Protein AF-A0A388M396-F1 (afdb_monomer)

InterPro domains:
  IPR006634 TRAM/LAG1/CLN8 homology domain [PF03798] (70-270)
  IPR006634 TRAM/LAG1/CLN8 homology domain [PS50922] (69-277)
  IPR006634 TRAM/LAG1/CLN8 homology domain [SM00724] (69-277)
  IPR011047 Quinoprotein alcohol dehydrogenase-like superfamily [SSF50998] (340-620)
  IPR015943 WD40/YVTN repeat-like-containing domain superfamily [G3DSA:2.130.10.10] (457-623)
  IPR016439 Sphingosine N-acyltransferase Lag1/Lac1-like [PTHR12560] (57-277)
  IPR018391 Pyrrolo-quinoline quinone beta-propeller repeat [SM00564] (361-390)
  IPR018391 Pyrrolo-quinoline quinone beta-propeller repeat [SM00564] (526-558)
  IPR018391 Pyrrolo-quinoline quinone beta-propeller repeat [SM00564] (569-602)

Radius of gyration: 34.92 Å; Cα contacts (8 Å, |Δi|>4): 962; chains: 1; bounding box: 95×66×94 Å

Secondary structure (DSSP, 8-state):
----TT-EE---GGGGGGHHHHHHHHHHHHHHHIIIIIHHHHHHHH-SS---GGGS-HHHHHHHHHHHHHHHHHHHHHHHHHHHHHHHHHHHTTSGGGT-GGGGTTT-SS--EEHHHHHHHHHHHHHHHHHHHHHHHTSPPPTTHHHHHHHHHHHHHHHHHHHHTT-HHHHHHHHHHHHHHHHHHHHHHHHHHTT-HHHHHHHHHHHHHHIIIIIIIIIIIIIIHIIIIIHHHH--TTT-TTHHHHHHHHHHHHHHHHHHHHHHHHHHHHHHHHHHTTT-HHHHHHHHHHHHHHHHHHHHHHHHHHHHHHHHHHHHHTTSS-PPEEEETTTTEEEEE-TTTS-EEEE-TT----S-BPPPEE-TTSEEEEEETTEEEEEETTS-EEEEEEPPTT--B-TTSPPEEPTTSPEEEEETTEEEEEEPPPTT-SS-EEEESSSS-----SSS-SS-----EEEEETTTTEEEEE-GGG-EEEEETTS-BSSB-TT--B--B-SS--SSS-S----S-SSSS---B-SPPEE-TTT--EEEEBTTSEEEEE-TTSS-EEEEEE---SSS-EEEEEEEETTTEEEEEEEES-EEEEEETTS-EEEEEE---B-TTS---EE-TTS--EE--BPP-

Organism: Chara braunii (NCBI:txid69332)

Nearest PDB structures (foldseek):
  8qz7-assembly1_A  TM=8.336E-01  e=7.622E-11  Homo sapiens
  8qtr-assembly1_A  TM=8.441E-01  e=3.026E-09  Saccharomyces cerevisiae
  3ja6-assembly1_I  TM=1.354E-01  e=1.718E+00  Escherichia coli
  3ja6-assembly1_H  TM=1.561E-01  e=9.460E+00  Escherichia coli

Solvent-accessible surface area (backbone atoms only — not comparable to full-atom values): 35023 Å² total; per-residue (Å²): 133,84,83,62,54,78,45,69,43,66,71,55,81,72,60,58,65,52,30,59,60,33,25,53,47,53,55,52,51,48,56,49,42,47,67,68,45,41,46,53,50,43,49,54,65,65,41,82,66,88,71,58,76,87,80,47,54,73,67,59,49,49,54,51,50,54,53,45,52,54,43,44,54,31,52,51,51,24,53,49,29,48,51,51,37,55,50,44,46,68,66,38,67,85,39,75,46,65,87,32,68,70,54,41,50,64,58,53,72,78,43,67,43,32,44,51,58,54,51,50,51,32,51,52,39,7,49,43,52,40,46,53,54,34,54,75,76,68,48,85,88,56,96,60,44,68,63,52,51,53,48,44,53,51,48,38,48,49,52,56,52,27,44,75,66,41,36,45,59,53,49,51,53,52,52,41,54,56,35,57,34,50,29,28,46,24,48,13,51,44,26,49,70,60,66,36,60,67,57,16,50,52,28,42,52,51,23,56,54,42,41,46,52,32,59,67,39,45,37,55,68,50,50,49,39,31,65,65,53,56,41,58,78,64,57,57,65,89,83,36,79,64,52,61,57,53,50,55,55,53,50,52,51,53,51,52,51,46,55,52,50,54,56,51,45,58,52,54,49,53,55,50,47,68,67,42,71,80,77,47,72,67,62,50,55,56,51,51,52,52,48,53,53,50,51,49,49,50,46,50,49,46,47,49,51,47,45,47,46,52,50,48,54,54,49,62,66,39,72,68,77,74,88,61,72,59,84,52,94,90,51,105,48,69,41,44,42,43,89,84,75,76,45,71,74,54,70,61,93,72,65,88,57,57,101,44,42,19,37,71,27,77,49,98,80,58,29,39,35,36,32,35,46,45,34,36,38,32,23,37,81,87,69,48,78,72,50,73,42,73,52,61,91,96,38,34,38,34,38,83,37,48,49,42,76,46,96,88,65,35,32,42,35,54,26,50,73,45,50,33,36,37,38,70,59,48,102,88,36,96,60,43,49,78,46,62,54,49,92,59,77,77,69,80,83,77,92,68,77,93,73,85,61,46,61,56,16,64,34,70,35,86,81,66,55,28,39,38,41,23,25,26,78,72,16,34,38,39,28,32,80,88,55,47,54,62,20,44,47,101,85,69,45,75,41,49,37,53,54,66,76,83,76,93,70,84,96,82,65,85,61,61,89,70,102,70,80,89,62,32,49,74,46,39,48,20,56,35,64,85,82,42,33,31,33,45,41,37,73,86,44,36,44,37,35,32,46,60,80,41,68,43,80,74,51,74,38,76,65,76,63,96,57,90,49,47,77,32,40,52,40,58,27,78,65,60,32,36,36,41,35,27,11,42,73,14,34,41,36,36,25,39,83,84,63,48,79,76,52,76,46,82,73,54,44,31,36,63,90,70,31,61,66,50,61,38,65,78,60,82,49,73,48,70,48,63,53,85,129

Sequence (629 aa):
MAMNWEEESFPQWEDYSYLLPSILSFLLIRLFLDQLVLERMGQSLLFRSRVPKKLLSKHAAEERRKKLVKFKESAWKFLYYTSAEALVLFITYNEPWFGNTKAFWEGWPNQRYKLKLKAVYFYTGGFYTYSIFALCFWETRRKDFSVTMSHHIATVFLILFSYISGFARVGSIVLAIHDVNDVFLEMAKICKYLKFEAGATFNFSVFVISWVVLRLVYYPFWIIYSTSYECLQVLNKEECPWACYLYYMFNTLLITLLVLHIYWWVLIFRMGIAKTERHDQELISAVSGLEGSLVDIAFNHLNLVVAKFEIDLAENCAALHHVQQIINPRKGLWMIFQVQGQTQLWQAERMELADRAAALTAGADDKVYACTVDTVYAYSSDGTVSWTVPLREQSYCQPTIAPIIASSGELFIAAAKQVLIVTPPDDLQLMGTVTSFFNSSLVVASGGNAEEYIIIGMSISASKEAIFINAGVAGVFCVLMNGTSLWADEKKKPTRFSPIGNDLSPPAIKACGGDKSLCIFFNAPAVDQCDGNIYLCNLDGFLYAVHGHRPSLRWRTDLQLPGPSTIAGVITGNNGRVYVATAAPGYLFAYTTNGTLLWQKAIGTLDYSHAFCTVDENGTHFCLILLNS

Mean predicted aligned error: 19.08 Å

Foldseek 3Di:
DPDDQQDWDAQDPVLCVLQVVLLVVLVVVLVVCVVPPLLVCLCVLLPVDPDDLVPDDPVRSVVSVVLSLLLSVLVSLLVLLVVLLVLLCVLLVPPPCLPPLLVLCVPPPGDIDGNSLSVSLSNVLSVLVSVLVCLVPPDDDDPCSVLVNVLSVLLNCLSVLCRNRSRSSLVSLVSNLPSVLSNLVSQLSNCVSSVVNVSNVVSLVVSLVSLCCRLLPCLVPRSLCSLQPSNVVSDPCVVDVCNVVSSLSNSVSSLSVSVSSLVVNVVSLVVVVVVVVVPDPVVSVVSVVVNVVSSCVSVVSSCVSVVSVVVVVLVVVCLPDDFDWDDDPPDPWTFGADPPPRDTPDTDPDPVQDPQKADWDQDPVQWIWIFGFFKIFTAHVSRHTPDMAGHDPPWTFHRHEYWDADPVRWTWTFTWQFTWIWADADPVRPHIDIDTLAPPRPPLPDDDDSPDFGFQYWDDQPVQQWIWTFRWQSAIFIAHSSSQGLAADPVSHTDHQHLPDDDDDPDDDNSDDDPDDRWTFNEYWAADNVQRWTWTDIQRQKIWIARNRYSDTQDIDHNPDPPRWAWQYWYDALCQWIWTFIAVQTKIWIAHSNGHTDDMDGDHHADSVHFDWDARNNRPDIDGHHDDD

pLDDT: mean 74.66, std 18.78, range [26.61, 96.75]

Structure (mmCIF, N/CA/C/O backbone):
data_AF-A0A388M396-F1
#
_entry.id   AF-A0A388M396-F1
#
loop_
_atom_site.group_PDB
_atom_site.id
_atom_site.type_symbol
_atom_site.label_atom_id
_atom_site.label_alt_id
_atom_site.label_comp_id
_atom_site.label_asym_id
_atom_site.label_entity_id
_atom_site.label_seq_id
_atom_site.pdbx_PDB_ins_code
_atom_site.Cartn_x
_atom_site.Cartn_y
_atom_site.Cartn_z
_atom_site.occupancy
_atom_site.B_iso_or_equiv
_atom_site.auth_seq_id
_atom_site.auth_comp_id
_atom_site.auth_asym_id
_atom_site.auth_atom_id
_atom_site.pdbx_PDB_model_num
ATOM 1 N N . MET A 1 1 ? -26.270 33.808 -1.998 1.00 43.84 1 MET A N 1
ATOM 2 C CA . MET A 1 1 ? -25.671 32.953 -3.042 1.00 43.84 1 MET A CA 1
ATOM 3 C C . MET A 1 1 ? -25.856 31.520 -2.569 1.00 43.84 1 MET A C 1
ATOM 5 O O . MET A 1 1 ? -25.407 31.220 -1.472 1.00 43.84 1 MET A O 1
ATOM 9 N N . ALA A 1 2 ? -26.653 30.704 -3.262 1.00 58.16 2 ALA A N 1
ATOM 10 C CA . ALA A 1 2 ? -26.835 29.308 -2.863 1.00 58.16 2 ALA A CA 1
ATOM 11 C C . ALA A 1 2 ? -25.511 28.565 -3.093 1.00 58.16 2 ALA A C 1
ATOM 13 O O . ALA A 1 2 ? -24.922 28.709 -4.161 1.00 58.16 2 ALA A O 1
ATOM 14 N N . MET A 1 3 ? -25.024 27.841 -2.085 1.00 77.06 3 MET A N 1
ATOM 15 C CA . MET A 1 3 ? -23.797 27.051 -2.198 1.00 77.06 3 MET A CA 1
ATOM 16 C C . MET A 1 3 ? -24.016 25.953 -3.247 1.00 77.06 3 MET A C 1
ATOM 18 O O . MET A 1 3 ? -24.915 25.126 -3.080 1.00 77.06 3 MET A O 1
ATOM 22 N N . ASN A 1 4 ? -23.235 25.958 -4.328 1.00 85.06 4 ASN A N 1
ATOM 23 C CA . ASN A 1 4 ? -23.336 24.938 -5.366 1.00 85.06 4 ASN A CA 1
ATOM 24 C C . ASN A 1 4 ? -22.540 23.691 -4.954 1.00 85.06 4 ASN A C 1
ATOM 26 O O . ASN A 1 4 ? -21.323 23.641 -5.089 1.00 85.06 4 ASN A O 1
ATOM 30 N N . TRP A 1 5 ? -23.232 22.673 -4.446 1.00 84.62 5 TRP A N 1
ATOM 31 C CA . TRP A 1 5 ? -22.614 21.429 -3.969 1.00 84.62 5 TRP A CA 1
ATOM 32 C C . TRP A 1 5 ? -21.931 20.597 -5.065 1.00 84.62 5 TRP A C 1
ATOM 34 O O . TRP A 1 5 ? -21.069 19.773 -4.750 1.00 84.62 5 TRP A O 1
ATOM 44 N N . GLU A 1 6 ? -22.298 20.822 -6.328 1.00 89.31 6 GLU A N 1
ATOM 45 C CA . GLU A 1 6 ? -21.734 20.142 -7.499 1.00 89.31 6 GLU A CA 1
ATOM 46 C C . GLU A 1 6 ? -20.564 20.916 -8.127 1.00 89.31 6 GLU A C 1
ATOM 48 O O . GLU A 1 6 ? -20.043 20.506 -9.159 1.00 89.31 6 GLU A O 1
ATOM 53 N N . GLU A 1 7 ? -20.139 22.035 -7.535 1.00 91.50 7 GLU A N 1
ATOM 54 C CA . GLU A 1 7 ? -18.979 22.780 -8.024 1.00 91.50 7 GLU A CA 1
ATOM 55 C C . GLU A 1 7 ? -17.703 21.937 -7.916 1.00 91.50 7 GLU A C 1
ATOM 57 O O . GLU A 1 7 ? -17.373 21.420 -6.845 1.00 91.50 7 GLU A O 1
ATOM 62 N N . GLU A 1 8 ? -16.981 21.813 -9.029 1.00 91.56 8 GLU A N 1
ATOM 63 C CA . GLU A 1 8 ? -15.754 21.030 -9.136 1.00 91.56 8 GLU A CA 1
ATOM 64 C C . GLU A 1 8 ? -14.519 21.925 -9.133 1.00 91.56 8 GLU A C 1
ATOM 66 O O . GLU A 1 8 ? -14.394 22.859 -9.924 1.00 91.56 8 GLU A O 1
ATOM 71 N N . SER A 1 9 ? -13.558 21.588 -8.281 1.00 92.25 9 SER A N 1
ATOM 72 C CA . SER A 1 9 ? -12.249 22.236 -8.245 1.00 92.25 9 SER A CA 1
ATOM 73 C C . SER A 1 9 ? -11.159 21.209 -7.967 1.00 92.25 9 SER A C 1
ATOM 75 O O . SER A 1 9 ? -11.411 20.151 -7.386 1.00 92.25 9 SER A O 1
ATOM 77 N N . PHE A 1 10 ? -9.932 21.505 -8.390 1.00 91.31 10 PHE A N 1
ATOM 78 C CA . PHE A 1 10 ? -8.787 20.673 -8.032 1.00 91.31 10 PHE A CA 1
ATOM 79 C C . PHE A 1 10 ? -8.556 20.707 -6.511 1.00 91.31 10 PHE A C 1
ATOM 81 O O . PHE A 1 10 ? -8.886 21.711 -5.865 1.00 91.31 10 PHE A O 1
ATOM 88 N N . PRO A 1 11 ? -8.033 19.626 -5.909 1.00 90.88 11 PRO A N 1
ATOM 89 C CA . PRO A 1 11 ? -7.533 19.690 -4.543 1.00 90.88 11 PRO A CA 1
ATOM 90 C C . PRO A 1 11 ? -6.373 20.678 -4.472 1.00 90.88 11 PRO A C 1
ATOM 92 O O . PRO A 1 11 ? -5.490 20.674 -5.329 1.00 90.88 11 PRO A O 1
ATOM 95 N N . GLN A 1 12 ? -6.391 21.542 -3.466 1.00 91.25 12 GLN A N 1
ATOM 96 C CA . GLN A 1 12 ? -5.347 22.530 -3.223 1.00 91.25 12 GLN A CA 1
ATOM 97 C C . GLN A 1 12 ? -4.904 22.459 -1.758 1.00 91.25 12 GLN A C 1
ATOM 99 O O . GLN A 1 12 ? -5.653 21.996 -0.894 1.00 91.25 12 GLN A O 1
ATOM 104 N N . TRP A 1 13 ? -3.691 22.921 -1.456 1.00 90.75 13 TRP A N 1
ATOM 105 C CA . TRP A 1 13 ? -3.177 22.932 -0.081 1.00 90.75 13 TRP A CA 1
ATOM 106 C C . TRP A 1 13 ? -3.958 23.902 0.814 1.00 90.75 13 TRP A C 1
ATOM 108 O O . TRP A 1 13 ? -4.107 23.671 2.013 1.00 90.75 13 TRP A O 1
ATOM 118 N N . GLU A 1 14 ? -4.516 24.956 0.227 1.00 91.94 14 GLU A N 1
ATOM 119 C CA . GLU A 1 14 ? -5.353 25.952 0.888 1.00 91.94 14 GLU A CA 1
ATOM 120 C C . GLU A 1 14 ? -6.651 25.345 1.438 1.00 91.94 14 GLU A C 1
ATOM 122 O O . GLU A 1 14 ? -7.175 25.832 2.444 1.00 91.94 14 GLU A O 1
ATOM 127 N N . ASP A 1 15 ? -7.140 24.246 0.851 1.00 92.50 15 ASP A N 1
ATOM 128 C CA . ASP A 1 15 ? -8.337 23.552 1.332 1.00 92.50 15 ASP A CA 1
ATOM 129 C C . ASP A 1 15 ? -8.136 23.010 2.766 1.00 92.50 15 ASP A C 1
ATOM 131 O O . ASP A 1 15 ? -9.084 22.937 3.547 1.00 92.50 15 ASP A O 1
ATOM 135 N N . TYR A 1 16 ? -6.898 22.717 3.195 1.00 93.75 16 TYR A N 1
ATOM 136 C CA . TYR A 1 16 ? -6.627 22.294 4.578 1.00 93.75 16 TYR A CA 1
ATOM 137 C C . TYR A 1 16 ? -6.952 23.359 5.628 1.00 93.75 16 TYR A C 1
ATOM 139 O O . TYR A 1 16 ? -7.093 23.030 6.810 1.00 93.75 16 TYR A O 1
ATOM 147 N N . SER A 1 17 ? -7.144 24.617 5.224 1.00 92.31 17 SER A N 1
ATOM 148 C CA . SER A 1 17 ? -7.637 25.667 6.117 1.00 92.31 17 SER A CA 1
ATOM 149 C C . SER A 1 17 ? -9.005 25.334 6.728 1.00 92.31 17 SER A C 1
ATOM 151 O O . SER A 1 17 ? -9.286 25.779 7.840 1.00 92.31 17 SER A O 1
ATOM 153 N N . TYR A 1 18 ? -9.819 24.490 6.078 1.00 92.44 18 TYR A N 1
ATOM 154 C CA . TYR A 1 18 ? -11.109 24.025 6.602 1.00 92.44 18 TYR A CA 1
ATOM 155 C C . TYR A 1 18 ? -10.983 23.007 7.746 1.00 92.44 18 TYR A C 1
ATOM 157 O O . TYR A 1 18 ? -11.931 22.825 8.517 1.00 92.44 18 TYR A O 1
ATOM 165 N N . LEU A 1 19 ? -9.817 22.374 7.919 1.00 93.69 19 LEU A N 1
ATOM 166 C CA . LEU A 1 19 ? -9.605 21.357 8.948 1.00 93.69 19 LEU A CA 1
ATOM 167 C C . LEU A 1 19 ? -9.663 21.949 10.364 1.00 93.69 19 LEU A C 1
ATOM 169 O O . LEU A 1 19 ? -10.327 21.395 11.238 1.00 93.69 19 LEU A O 1
ATOM 173 N N . LEU A 1 20 ? -9.013 23.094 10.602 1.00 93.44 20 LEU A N 1
ATOM 174 C CA . LEU A 1 20 ? -8.967 23.715 11.930 1.00 93.44 20 LEU A CA 1
ATOM 175 C C . LEU A 1 20 ? -10.356 24.182 12.420 1.00 93.44 20 LEU A C 1
ATOM 177 O O . LEU A 1 20 ? -10.730 23.820 13.540 1.00 93.44 20 LEU A O 1
ATOM 181 N N . PRO A 1 21 ? -11.163 24.909 11.619 1.00 94.88 21 PRO A N 1
ATOM 182 C CA . PRO A 1 21 ? -12.553 25.201 11.961 1.00 94.88 21 PRO A CA 1
ATOM 183 C C . PRO A 1 21 ? -13.371 23.939 12.240 1.00 94.88 21 PRO A C 1
ATOM 185 O O . PRO A 1 21 ? -14.137 23.918 13.202 1.00 94.88 21 PRO A O 1
ATOM 188 N N . SER A 1 22 ? -13.178 22.875 11.451 1.00 95.00 22 SER A N 1
ATOM 189 C CA . SER A 1 22 ? -13.859 21.592 11.655 1.00 95.00 22 SER A CA 1
ATOM 190 C C . SER A 1 22 ? -13.527 20.989 13.028 1.00 95.00 22 SER A C 1
ATOM 192 O O . SER A 1 22 ? -14.437 20.717 13.813 1.00 95.00 22 SER A O 1
ATOM 194 N N . ILE A 1 23 ? -12.243 20.902 13.399 1.00 95.50 23 ILE A N 1
ATOM 195 C CA . ILE A 1 23 ? -11.787 20.410 14.716 1.00 95.50 23 ILE A CA 1
ATOM 196 C C . ILE A 1 23 ? -12.410 21.215 15.864 1.00 95.50 23 ILE A C 1
ATOM 198 O O . ILE A 1 23 ? -12.953 20.644 16.815 1.00 95.50 23 ILE A O 1
ATOM 202 N N . LEU A 1 24 ? -12.347 22.548 15.779 1.00 94.88 24 LEU A N 1
ATOM 203 C CA . LEU A 1 24 ? -12.902 23.432 16.805 1.00 94.88 24 LEU A CA 1
ATOM 204 C C . LEU A 1 24 ? -14.423 23.290 16.902 1.00 94.88 24 LEU A C 1
ATOM 206 O O . LEU A 1 24 ? -14.966 23.293 18.008 1.00 94.88 24 LEU A O 1
ATOM 210 N N . SER A 1 25 ? -15.109 23.104 15.772 1.00 94.75 25 SER A N 1
ATOM 211 C CA . SER A 1 25 ? -16.553 22.884 15.756 1.00 94.75 25 SER A CA 1
ATOM 212 C C . SER A 1 25 ? -16.935 21.607 16.507 1.00 94.75 25 SER A C 1
ATOM 214 O O . SER A 1 25 ? -17.811 21.664 17.367 1.00 94.75 25 SER A O 1
ATOM 216 N N . PHE A 1 26 ? -16.230 20.486 16.305 1.00 95.19 26 PHE A N 1
ATOM 217 C CA . PHE A 1 26 ? -16.501 19.247 17.043 1.00 95.19 26 PHE A CA 1
ATOM 218 C C . PHE A 1 26 ? -16.249 19.391 18.540 1.00 95.19 26 PHE A C 1
ATOM 220 O O . PHE A 1 26 ? -17.046 18.896 19.338 1.00 95.19 26 PHE A O 1
ATOM 227 N N . LEU A 1 27 ? -15.195 20.112 18.934 1.00 92.19 27 LEU A N 1
ATOM 228 C CA . LEU A 1 27 ? -14.937 20.410 20.340 1.00 92.19 27 LEU A CA 1
ATOM 229 C C . LEU A 1 27 ? -16.092 21.216 20.956 1.00 92.19 27 LEU A C 1
ATOM 231 O O . LEU A 1 27 ? -16.608 20.845 22.011 1.00 92.19 27 LEU A O 1
ATOM 235 N N . LEU A 1 28 ? -16.535 22.287 20.292 1.00 92.69 28 LEU A N 1
ATOM 236 C CA . LEU A 1 28 ? -17.630 23.136 20.769 1.00 92.69 28 LEU A CA 1
ATOM 237 C C . LEU A 1 28 ? -18.969 22.389 20.810 1.00 92.69 28 LEU A C 1
ATOM 239 O O . LEU A 1 28 ? -19.682 22.469 21.812 1.00 92.69 28 LEU A O 1
ATOM 243 N N . ILE A 1 29 ? -19.295 21.623 19.764 1.00 93.38 29 ILE A N 1
ATOM 244 C CA . ILE A 1 29 ? -20.521 20.819 19.702 1.00 93.38 29 ILE A CA 1
ATOM 245 C C . ILE A 1 29 ? -20.499 19.761 20.808 1.00 93.38 29 ILE A C 1
ATOM 247 O O . ILE A 1 29 ? -21.504 19.602 21.501 1.00 93.38 29 ILE A O 1
ATOM 251 N N . ARG A 1 30 ? -19.366 19.082 21.042 1.00 92.00 30 ARG A N 1
ATOM 252 C CA . ARG A 1 30 ? -19.242 18.118 22.143 1.00 92.00 30 ARG A CA 1
ATOM 253 C C . ARG A 1 30 ? -19.522 18.777 23.484 1.00 92.00 30 ARG A C 1
ATOM 255 O O . ARG A 1 30 ? -20.321 18.245 24.248 1.00 92.00 30 ARG A O 1
ATOM 262 N N . LEU A 1 31 ? -18.898 19.921 23.769 1.00 90.50 31 LEU A N 1
ATOM 263 C CA . LEU A 1 31 ? -19.092 20.654 25.024 1.00 90.50 31 LEU A CA 1
ATOM 264 C C . LEU A 1 31 ? -20.559 21.054 25.225 1.00 90.50 31 LEU A C 1
ATOM 266 O O . LEU A 1 31 ? -21.124 20.843 26.302 1.00 90.50 31 LEU A O 1
ATOM 270 N N . PHE A 1 32 ? -21.184 21.585 24.174 1.00 92.62 32 PHE A N 1
ATOM 271 C CA . PHE A 1 32 ? -22.580 22.007 24.176 1.00 92.62 32 PHE A CA 1
ATOM 272 C C . PHE A 1 32 ? -23.537 20.827 24.399 1.00 92.62 32 PHE A C 1
ATOM 274 O O . PHE A 1 32 ? -24.363 20.852 25.318 1.00 92.62 32 PHE A O 1
ATOM 281 N N . LEU A 1 33 ? -23.402 19.764 23.599 1.00 91.69 33 LEU A N 1
ATOM 282 C CA . LEU A 1 33 ? -24.245 18.574 23.702 1.00 91.69 33 LEU A CA 1
ATOM 283 C C . LEU A 1 33 ? -24.049 17.863 25.039 1.00 91.69 33 LEU A C 1
ATOM 285 O O . LEU A 1 33 ? -25.035 17.424 25.634 1.00 91.69 33 LEU A O 1
ATOM 289 N N . ASP A 1 34 ? -22.819 17.793 25.551 1.00 88.56 34 ASP A N 1
ATOM 290 C CA . ASP A 1 34 ? -22.536 17.150 26.830 1.00 88.56 34 ASP A CA 1
ATOM 291 C C . ASP A 1 34 ? -23.238 17.829 27.993 1.00 88.56 34 ASP A C 1
ATOM 293 O O . ASP A 1 34 ? -23.728 17.121 28.872 1.00 88.56 34 ASP A O 1
ATOM 297 N N . GLN A 1 35 ? -23.273 19.160 28.032 1.00 84.19 35 GLN A N 1
ATOM 298 C CA . GLN A 1 35 ? -23.864 19.897 29.149 1.00 84.19 35 GLN A CA 1
ATOM 299 C C . GLN A 1 35 ? -25.388 19.990 29.049 1.00 84.19 35 GLN A C 1
ATOM 301 O O . GLN A 1 35 ? -26.084 19.859 30.059 1.00 84.19 35 GLN A O 1
ATOM 306 N N . LEU A 1 36 ? -25.922 20.212 27.846 1.00 86.62 36 LEU A N 1
ATOM 307 C CA . LEU A 1 36 ? -27.334 20.555 27.676 1.00 86.62 36 LEU A CA 1
ATOM 308 C C . LEU A 1 36 ? -28.223 19.354 27.375 1.00 86.62 36 LEU A C 1
ATOM 310 O O . LEU A 1 36 ? -29.357 19.306 27.854 1.00 86.62 36 LEU A O 1
ATOM 314 N N . VAL A 1 37 ? -27.718 18.393 26.602 1.00 90.44 37 VAL A N 1
ATOM 315 C CA . VAL A 1 37 ? -28.524 17.303 26.042 1.00 90.44 37 VAL A CA 1
ATOM 316 C C . VAL A 1 37 ? -28.152 15.978 26.696 1.00 90.44 37 VAL A C 1
ATOM 318 O O . VAL A 1 37 ? -28.966 15.392 27.411 1.00 90.44 37 VAL A O 1
ATOM 321 N N . LEU A 1 38 ? -26.906 15.529 26.533 1.00 90.69 38 LEU A N 1
ATOM 322 C CA . LEU A 1 38 ? -26.474 14.185 26.915 1.00 90.69 38 LEU A CA 1
ATOM 323 C C . LEU A 1 38 ? -26.448 13.977 28.435 1.00 90.69 38 LEU A C 1
ATOM 325 O O . LEU A 1 38 ? -26.812 12.899 28.902 1.00 90.69 38 LEU A O 1
ATOM 329 N N . GLU A 1 39 ? -26.089 14.996 29.225 1.00 89.12 39 GLU A N 1
ATOM 330 C CA . GLU A 1 39 ? -26.185 14.928 30.691 1.00 89.12 39 GLU A CA 1
ATOM 331 C C . GLU A 1 39 ? -27.638 14.738 31.146 1.00 89.12 39 GLU A C 1
ATOM 333 O O . GLU A 1 39 ? -27.930 13.839 31.936 1.00 89.12 39 GLU A O 1
ATOM 338 N N . ARG A 1 40 ? -28.568 15.551 30.624 1.00 87.62 40 ARG A N 1
ATOM 339 C CA . ARG A 1 40 ? -29.989 15.496 31.002 1.00 87.62 40 ARG A CA 1
ATOM 340 C C . ARG A 1 40 ? -30.630 14.184 30.560 1.00 87.62 40 ARG A C 1
ATOM 342 O O . ARG A 1 40 ? -31.307 13.534 31.358 1.00 87.62 40 ARG A O 1
ATOM 349 N N . MET A 1 41 ? -30.379 13.775 29.317 1.00 87.81 41 MET A N 1
ATOM 350 C CA . MET A 1 41 ? -30.859 12.506 28.772 1.00 87.81 41 MET A CA 1
ATOM 351 C C . MET A 1 41 ? -30.300 11.319 29.557 1.00 87.81 41 MET A C 1
ATOM 353 O O . MET A 1 41 ? -31.069 10.470 29.999 1.00 87.81 41 MET A O 1
ATOM 357 N N . GLY A 1 42 ? -28.988 11.283 29.801 1.00 87.56 42 GLY A N 1
ATOM 358 C CA . GLY A 1 42 ? -28.348 10.209 30.554 1.00 87.56 42 GLY A CA 1
ATOM 359 C C . GLY A 1 42 ? -28.869 10.112 31.987 1.00 87.56 42 GLY A C 1
ATOM 360 O O . GLY A 1 42 ? -29.181 9.018 32.451 1.00 87.56 42 GLY A O 1
ATOM 361 N N . GLN A 1 43 ? -29.050 11.243 32.679 1.00 87.06 43 GLN A N 1
ATOM 362 C CA . GLN A 1 43 ? -29.632 11.252 34.023 1.00 87.06 43 GLN A CA 1
ATOM 363 C C . GLN A 1 43 ? -31.074 10.726 34.035 1.00 87.06 43 GLN A C 1
ATOM 365 O O . GLN A 1 43 ? -31.417 9.927 34.905 1.00 87.06 43 GLN A O 1
ATOM 370 N N . SER A 1 44 ? -31.899 11.137 33.068 1.00 85.69 44 SER A N 1
ATOM 371 C CA . SER A 1 44 ? -33.299 10.711 32.967 1.00 85.69 44 SER A CA 1
ATOM 372 C C . SER A 1 44 ? -33.440 9.228 32.614 1.00 85.69 44 SER A C 1
ATOM 374 O O . SER A 1 44 ? -34.257 8.527 33.208 1.00 85.69 44 SER A O 1
ATOM 376 N N . LEU A 1 45 ? -32.654 8.747 31.648 1.00 87.38 45 LEU A N 1
ATOM 377 C CA . LEU A 1 45 ? -32.787 7.398 31.100 1.00 87.38 45 LEU A CA 1
ATOM 378 C C . LEU A 1 45 ? -32.104 6.334 31.973 1.00 87.38 45 LEU A C 1
ATOM 380 O O . LEU A 1 45 ? -32.657 5.253 32.162 1.00 87.38 45 LEU A O 1
ATOM 384 N N . LEU A 1 46 ? -30.932 6.628 32.549 1.00 87.25 46 LEU A N 1
ATOM 385 C CA . LEU A 1 46 ? -30.205 5.668 33.394 1.00 87.25 46 LEU A CA 1
ATOM 386 C C . LEU A 1 46 ? -30.753 5.607 34.824 1.00 87.25 46 LEU A C 1
ATOM 388 O O . LEU A 1 46 ? -30.686 4.559 35.473 1.00 87.25 46 LEU A O 1
ATOM 392 N N . PHE A 1 47 ? -31.266 6.726 35.345 1.00 84.94 47 PHE A N 1
ATOM 393 C CA . PHE A 1 47 ? -31.655 6.860 36.749 1.00 84.94 47 PHE A CA 1
ATOM 394 C C . PHE A 1 47 ? -33.121 7.282 36.882 1.00 84.94 47 PHE A C 1
ATOM 396 O O . PHE A 1 47 ? -33.440 8.415 37.228 1.00 84.94 47 PHE A O 1
ATOM 403 N N . ARG A 1 48 ? -34.024 6.312 36.692 1.00 65.62 48 ARG A N 1
ATOM 404 C CA . ARG A 1 48 ? -35.486 6.486 36.807 1.00 65.62 48 ARG A CA 1
ATOM 405 C C . ARG A 1 48 ? -35.952 7.055 38.160 1.00 65.62 48 ARG A C 1
ATOM 407 O O . ARG A 1 48 ? -37.006 7.674 38.226 1.00 65.62 48 ARG A O 1
ATOM 414 N N . SER A 1 49 ? -35.176 6.869 39.234 1.00 63.88 49 SER A N 1
ATOM 415 C CA . SER A 1 49 ? -35.424 7.474 40.551 1.00 63.88 49 SER A CA 1
ATOM 416 C C . SER A 1 49 ? -34.405 8.580 40.850 1.00 63.88 49 SER A C 1
ATOM 418 O O . SER A 1 49 ? -33.196 8.319 40.946 1.00 63.88 49 SER A O 1
ATOM 420 N N . ARG A 1 50 ? -34.903 9.814 41.034 1.00 62.03 50 ARG A N 1
ATOM 421 C CA . ARG A 1 50 ? -34.133 10.985 41.489 1.00 62.03 50 ARG A CA 1
ATOM 422 C C . ARG A 1 50 ? -33.810 10.864 42.980 1.00 62.03 50 ARG A C 1
ATOM 424 O O . ARG A 1 50 ? -34.314 11.620 43.800 1.00 62.03 50 ARG A O 1
ATOM 431 N N . VAL A 1 51 ? -32.959 9.908 43.341 1.00 65.81 51 VAL A N 1
ATOM 432 C CA . VAL A 1 51 ? -32.371 9.873 44.685 1.00 65.81 51 VAL A CA 1
ATOM 433 C C . VAL A 1 51 ? -31.411 11.066 44.805 1.00 65.81 51 VAL A C 1
ATOM 435 O O . VAL A 1 51 ? -30.485 11.164 43.990 1.00 65.81 51 VAL A O 1
ATOM 438 N N . PRO A 1 52 ? -31.598 11.980 45.775 1.00 66.50 52 PRO A N 1
ATOM 439 C CA . PRO A 1 52 ? -30.683 13.094 45.999 1.00 66.50 52 PRO A CA 1
ATOM 440 C C . PRO A 1 52 ? -29.249 12.592 46.196 1.00 66.50 52 PRO A C 1
ATOM 442 O O . PRO A 1 52 ? -29.023 11.678 46.987 1.00 66.50 52 PRO A O 1
ATOM 445 N N . LYS A 1 53 ? -28.261 13.215 45.531 1.00 63.38 53 LYS A N 1
ATOM 446 C CA . LYS A 1 53 ? -26.836 12.821 45.623 1.00 63.38 53 LYS A CA 1
ATOM 447 C C . LYS A 1 53 ? -26.331 12.690 47.072 1.00 63.38 53 LYS A C 1
ATOM 449 O O . LYS A 1 53 ? -25.465 11.866 47.327 1.00 63.38 53 LYS A O 1
ATOM 454 N N . LYS A 1 54 ? -26.902 13.459 48.011 1.00 66.75 54 LYS A N 1
ATOM 455 C CA . LYS A 1 54 ? -26.573 13.443 49.450 1.00 66.75 54 LYS A CA 1
ATOM 456 C C . LYS A 1 54 ? -26.948 12.138 50.175 1.00 66.75 54 LYS A C 1
ATOM 458 O O . LYS A 1 54 ? -26.408 11.883 51.241 1.00 66.75 54 LYS A O 1
ATOM 463 N N . LEU A 1 55 ? -27.855 11.335 49.615 1.00 74.12 55 LEU A N 1
ATOM 464 C CA . LEU A 1 55 ? -28.346 10.079 50.204 1.00 74.12 55 LEU A CA 1
ATOM 465 C C . LEU A 1 55 ? -27.673 8.828 49.611 1.00 74.12 55 LEU A C 1
ATOM 467 O O . LEU A 1 55 ? -27.948 7.715 50.047 1.00 74.12 55 LEU A O 1
ATOM 471 N N . LEU A 1 56 ? -26.799 8.986 48.611 1.00 79.19 56 LEU A N 1
ATOM 472 C CA . LEU A 1 56 ? -26.028 7.882 48.038 1.00 79.19 56 LEU A CA 1
ATOM 473 C C . LEU A 1 56 ? -24.702 7.710 48.780 1.00 79.19 56 LEU A C 1
ATOM 475 O O . LEU A 1 56 ? -23.998 8.684 49.042 1.00 79.19 56 LEU A O 1
ATOM 479 N N . SER A 1 57 ? -24.316 6.459 49.044 1.00 85.38 57 SER A N 1
ATOM 480 C CA . SER A 1 57 ? -22.954 6.163 49.494 1.00 85.38 57 SER A CA 1
ATOM 481 C C . SER A 1 57 ? -21.938 6.671 48.463 1.00 85.38 57 SER A C 1
ATOM 483 O O . SER A 1 57 ? -22.214 6.677 47.258 1.00 85.38 57 SER A O 1
ATOM 485 N N . LYS A 1 58 ? -20.739 7.070 48.915 1.00 85.81 58 LYS A N 1
ATOM 486 C CA . LYS A 1 58 ? -19.666 7.546 48.018 1.00 85.81 58 LYS A CA 1
ATOM 487 C C . LYS A 1 58 ? -19.403 6.564 46.870 1.00 85.81 58 LYS A C 1
ATOM 489 O O . LYS A 1 58 ? -19.274 6.982 45.725 1.00 85.81 58 LYS A O 1
ATOM 494 N N . HIS A 1 59 ? -19.404 5.263 47.168 1.00 87.06 59 HIS A N 1
ATOM 495 C CA . HIS A 1 59 ? -19.210 4.210 46.172 1.00 87.06 59 HIS A CA 1
ATOM 496 C C . HIS A 1 59 ? -20.347 4.160 45.136 1.00 87.06 59 HIS A C 1
ATOM 498 O O . HIS A 1 59 ? -20.093 4.134 43.935 1.00 87.06 59 HIS A O 1
ATOM 504 N N . ALA A 1 60 ? -21.609 4.224 45.574 1.00 84.88 60 ALA A N 1
ATOM 505 C CA . ALA A 1 60 ? -22.752 4.209 44.663 1.00 84.88 60 ALA A CA 1
ATOM 506 C C . ALA A 1 60 ? -22.833 5.480 43.798 1.00 84.88 60 ALA A C 1
ATOM 508 O O . ALA A 1 60 ? -23.211 5.407 42.628 1.00 84.88 60 ALA A O 1
ATOM 509 N N . ALA A 1 61 ? -22.468 6.641 44.351 1.00 85.31 61 ALA A N 1
ATOM 510 C CA . ALA A 1 61 ? -22.386 7.893 43.602 1.00 85.31 61 ALA A CA 1
ATOM 511 C C . ALA A 1 61 ? -21.307 7.829 42.507 1.00 85.31 61 ALA A C 1
ATOM 513 O O . ALA A 1 61 ? -21.554 8.247 41.374 1.00 85.31 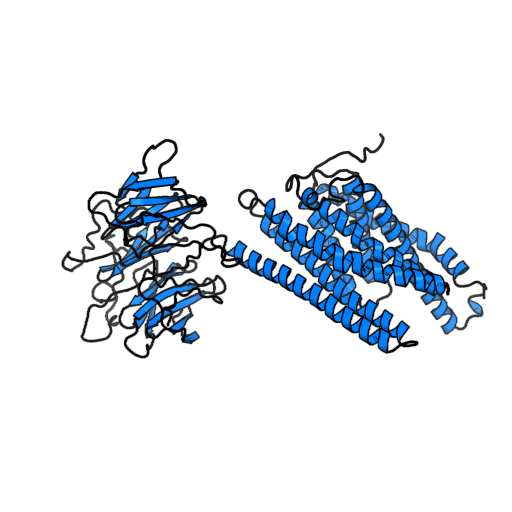61 ALA A O 1
ATOM 514 N N . GLU A 1 62 ? -20.150 7.248 42.824 1.00 88.19 62 GLU A N 1
ATOM 515 C CA . GLU A 1 62 ? -19.046 7.076 41.882 1.00 88.19 62 GLU A CA 1
ATOM 516 C C . GLU A 1 62 ? -19.398 6.101 40.747 1.00 88.19 62 GLU A C 1
ATOM 518 O O . GLU A 1 62 ? -19.178 6.403 39.574 1.00 88.19 62 GLU A O 1
ATOM 523 N N . GLU A 1 63 ? -20.047 4.978 41.055 1.00 87.38 63 GLU A N 1
ATOM 524 C CA . GLU A 1 63 ? -20.518 4.037 40.032 1.00 87.38 63 GLU A CA 1
ATOM 525 C C . GLU A 1 63 ? -21.592 4.640 39.115 1.00 87.38 63 GLU A C 1
ATOM 527 O O . GLU A 1 63 ? -21.590 4.402 37.903 1.00 87.38 63 GLU A O 1
ATOM 532 N N . ARG A 1 64 ? -22.490 5.481 39.651 1.00 87.88 64 ARG A N 1
ATOM 533 C CA . ARG A 1 64 ? -23.436 6.242 38.817 1.00 87.88 64 ARG A CA 1
ATOM 534 C C . ARG A 1 64 ? -22.709 7.212 37.886 1.00 87.88 64 ARG A C 1
ATOM 536 O O . ARG A 1 64 ? -23.049 7.270 36.706 1.00 87.88 64 ARG A O 1
ATOM 543 N N . ARG A 1 65 ? -21.706 7.937 38.392 1.00 88.25 65 ARG A N 1
ATOM 544 C CA . ARG A 1 65 ? -20.900 8.878 37.599 1.00 88.25 65 ARG A CA 1
ATOM 545 C C . ARG A 1 65 ? -20.199 8.168 36.443 1.00 88.25 65 ARG A C 1
ATOM 547 O O . ARG A 1 65 ? -20.332 8.604 35.305 1.00 88.25 65 ARG A O 1
ATOM 554 N N . LYS A 1 66 ? -19.535 7.037 36.703 1.00 89.19 66 LYS A N 1
ATOM 555 C CA . LYS A 1 66 ? -18.863 6.237 35.664 1.00 89.19 66 LYS A CA 1
ATOM 556 C C . LYS A 1 66 ? -19.826 5.749 34.582 1.00 89.19 66 LYS A C 1
ATOM 558 O O . LYS A 1 66 ? -19.505 5.837 33.401 1.00 89.19 66 LYS A O 1
ATOM 563 N N . LYS A 1 67 ? -21.009 5.246 34.963 1.00 89.06 67 LYS A N 1
ATOM 564 C CA . LYS A 1 67 ? -22.035 4.807 33.997 1.00 89.06 67 LYS A CA 1
ATOM 565 C C . LYS A 1 67 ? -22.529 5.957 33.126 1.00 89.06 67 LYS A C 1
ATOM 567 O O . LYS A 1 67 ? -22.675 5.779 31.923 1.00 89.06 67 LYS A O 1
ATOM 572 N N . LEU A 1 68 ? -22.750 7.125 33.729 1.00 90.94 68 LEU A N 1
ATOM 573 C CA . LEU A 1 68 ? -23.180 8.316 33.006 1.0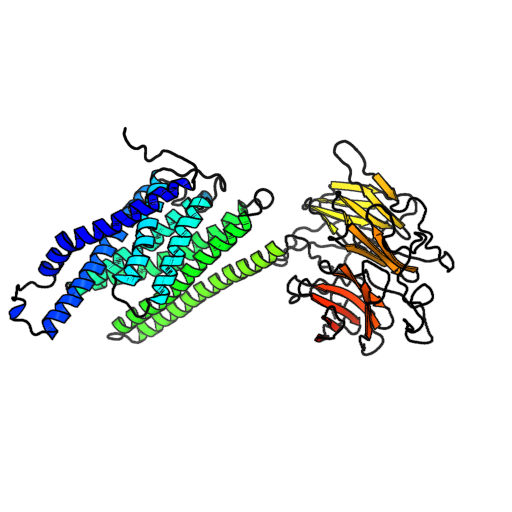0 90.94 68 LEU A CA 1
ATOM 574 C C . LEU A 1 68 ? -22.116 8.791 32.010 1.00 90.94 68 LEU A C 1
ATOM 576 O O . LEU A 1 68 ? -22.449 9.034 30.857 1.00 90.94 68 LEU A O 1
ATOM 580 N N . VAL A 1 69 ? -20.844 8.860 32.418 1.00 90.56 69 VAL A N 1
ATOM 581 C CA . VAL A 1 69 ? -19.733 9.241 31.526 1.00 90.56 69 VAL A CA 1
ATOM 582 C C . VAL A 1 69 ? -19.648 8.297 30.327 1.00 90.56 69 VAL A C 1
ATOM 584 O O . VAL A 1 69 ? -19.683 8.761 29.193 1.00 90.56 69 VAL A O 1
ATOM 587 N N . LYS A 1 70 ? -19.659 6.979 30.559 1.00 90.69 70 LYS A N 1
ATOM 588 C CA . LYS A 1 70 ? -19.619 5.976 29.483 1.00 90.69 70 LYS A CA 1
ATOM 589 C C . LYS A 1 70 ? -20.812 6.066 28.531 1.00 90.69 70 LYS A C 1
ATOM 591 O O . LYS A 1 70 ? -20.653 5.906 27.326 1.00 90.69 70 LYS A O 1
ATOM 596 N N . PHE A 1 71 ? -22.008 6.335 29.058 1.00 92.94 71 PHE A N 1
ATOM 597 C CA . PHE A 1 71 ? -23.190 6.564 28.229 1.00 92.94 71 PHE A CA 1
ATOM 598 C C . PHE A 1 71 ? -23.027 7.805 27.347 1.00 92.94 71 PHE A C 1
ATOM 600 O O . PHE A 1 71 ? -23.316 7.741 26.158 1.00 92.94 71 PHE A O 1
ATOM 607 N N . LYS A 1 72 ? -22.536 8.920 27.905 1.00 92.75 72 LYS A N 1
ATOM 608 C CA . LYS A 1 72 ? -22.307 10.163 27.151 1.00 92.75 72 LYS A CA 1
ATOM 609 C C . LYS A 1 72 ? -21.213 10.010 26.096 1.00 92.75 72 LYS A C 1
ATOM 611 O O . LYS A 1 72 ? -21.341 10.574 25.014 1.00 92.75 72 LYS A O 1
ATOM 616 N N . GLU A 1 73 ? -20.138 9.281 26.399 1.00 91.88 73 GLU A N 1
ATOM 617 C CA . GLU A 1 73 ? -19.104 8.890 25.428 1.00 91.88 73 GLU A CA 1
ATOM 618 C C . GLU A 1 73 ? -19.722 8.127 24.252 1.00 91.88 73 GLU A C 1
ATOM 620 O O . GLU A 1 73 ? -19.579 8.566 23.112 1.00 91.88 73 GLU A O 1
ATOM 625 N N . SER A 1 74 ? -20.485 7.065 24.526 1.00 93.75 74 SER A N 1
ATOM 626 C CA . SER A 1 74 ? -21.126 6.279 23.468 1.00 93.75 74 SER A CA 1
ATOM 627 C C . SER A 1 74 ? -22.183 7.053 22.680 1.00 93.75 74 SER A C 1
ATOM 629 O O . SER A 1 74 ? -22.235 6.944 21.462 1.00 93.75 74 SER A O 1
ATOM 631 N N . ALA A 1 75 ? -22.998 7.881 23.336 1.00 95.06 75 ALA A N 1
ATOM 632 C CA . ALA A 1 75 ? -24.034 8.670 22.669 1.00 95.06 75 ALA A CA 1
ATOM 633 C C . ALA A 1 75 ? -23.458 9.707 21.693 1.00 95.06 75 ALA A C 1
ATOM 635 O O . ALA A 1 75 ? -24.004 9.903 20.612 1.00 95.06 75 ALA A O 1
ATOM 636 N N . TRP A 1 76 ? -22.343 10.348 22.044 1.00 94.44 76 TRP A N 1
ATOM 637 C CA . TRP A 1 76 ? -21.655 11.273 21.140 1.00 94.44 76 TRP A CA 1
ATOM 638 C C . TRP A 1 76 ? -21.054 10.583 19.929 1.00 94.44 76 TRP A C 1
ATOM 640 O O . TRP A 1 76 ? -21.232 11.057 18.811 1.00 94.44 76 TRP A O 1
ATOM 650 N N . LYS A 1 77 ? -20.390 9.446 20.148 1.00 93.94 77 LYS A N 1
ATOM 651 C CA . LYS A 1 77 ? -19.842 8.646 19.054 1.00 93.94 77 LYS A CA 1
ATOM 652 C C . LYS A 1 77 ? -20.947 8.155 18.129 1.00 93.94 77 LYS A C 1
ATOM 654 O O . LYS A 1 77 ? -20.840 8.329 16.925 1.00 93.94 77 LYS A O 1
ATOM 659 N N . PHE A 1 78 ? -22.044 7.650 18.692 1.00 96.00 78 PHE A N 1
ATOM 660 C CA . PHE A 1 78 ? -23.219 7.247 17.925 1.00 96.00 78 PHE A CA 1
ATOM 661 C C . PHE A 1 78 ? -23.773 8.391 17.061 1.00 96.00 78 PHE A C 1
ATOM 663 O O . PHE A 1 78 ? -24.029 8.184 15.877 1.00 96.00 78 PHE A O 1
ATOM 670 N N . LEU A 1 79 ? -23.934 9.593 17.631 1.00 95.50 79 LEU A N 1
ATOM 671 C CA . LEU A 1 79 ? -24.405 10.765 16.886 1.00 95.50 79 LEU A CA 1
ATOM 672 C C . LEU A 1 79 ? -23.478 11.096 15.716 1.00 95.50 79 LEU A C 1
ATOM 674 O O . LEU A 1 79 ? -23.971 11.257 14.605 1.00 95.50 79 LEU A O 1
ATOM 678 N N . TYR A 1 80 ? -22.165 11.145 15.961 1.00 95.44 80 TYR A N 1
ATOM 679 C CA . TYR A 1 80 ? -21.178 11.406 14.917 1.00 95.44 80 TYR A CA 1
ATOM 680 C C . TYR A 1 80 ? -21.218 10.347 13.813 1.00 95.44 80 TYR A C 1
ATOM 682 O O . TYR A 1 80 ? -21.439 10.708 12.661 1.00 95.44 80 TYR A O 1
ATOM 690 N N . TYR A 1 81 ? -21.046 9.063 14.150 1.00 95.88 81 TYR A N 1
ATOM 691 C CA . TYR A 1 81 ? -20.961 7.998 13.148 1.00 95.88 81 TYR A CA 1
ATOM 692 C C . TYR A 1 81 ? -22.246 7.910 12.326 1.00 95.88 81 TYR A C 1
ATOM 694 O O . TYR A 1 81 ? -22.187 7.752 11.115 1.00 95.88 81 TYR A O 1
ATOM 702 N N . THR A 1 82 ? -23.411 8.118 12.948 1.00 96.19 82 THR A N 1
ATOM 703 C CA . THR A 1 82 ? -24.687 8.140 12.218 1.00 96.19 82 THR A CA 1
ATOM 704 C C . THR A 1 82 ? -24.763 9.321 11.249 1.00 96.19 82 THR A C 1
ATOM 706 O O . THR A 1 82 ? -25.215 9.156 10.119 1.00 96.19 82 THR A O 1
ATOM 709 N N . SER A 1 83 ? -24.329 10.520 11.662 1.00 95.81 83 SER A N 1
ATOM 710 C CA . SER A 1 83 ? -24.328 11.682 10.766 1.00 95.81 83 SER A CA 1
ATOM 711 C C . SER A 1 83 ? -23.263 11.598 9.672 1.00 95.81 83 SER A C 1
ATOM 713 O O . SER A 1 83 ? -23.540 12.003 8.547 1.00 95.81 83 SER A O 1
ATOM 715 N N . ALA A 1 84 ? -22.078 11.068 9.984 1.00 94.62 84 ALA A N 1
ATOM 716 C CA . ALA A 1 84 ? -20.995 10.854 9.029 1.00 94.62 84 ALA A CA 1
ATOM 717 C C . ALA A 1 84 ? -21.425 9.851 7.955 1.00 94.62 84 ALA A C 1
ATOM 719 O O . ALA A 1 84 ? -21.317 10.147 6.767 1.00 94.62 84 ALA A O 1
ATOM 720 N N . GLU A 1 85 ? -22.015 8.732 8.382 1.00 94.81 85 GLU A N 1
ATOM 721 C CA . GLU A 1 85 ? -22.498 7.679 7.495 1.00 94.81 85 GLU A CA 1
ATOM 722 C C . GLU A 1 85 ? -23.616 8.175 6.573 1.00 94.81 85 GLU A C 1
ATOM 724 O O . GLU A 1 85 ? -23.564 8.009 5.355 1.00 94.81 85 GLU A O 1
ATOM 729 N N . ALA A 1 86 ? -24.614 8.863 7.132 1.00 95.31 86 ALA A N 1
ATOM 730 C CA . ALA A 1 86 ? -25.690 9.435 6.330 1.00 95.31 86 ALA A CA 1
ATOM 731 C C . ALA A 1 86 ? -25.156 10.432 5.287 1.00 95.31 86 ALA A C 1
ATOM 733 O O . ALA A 1 86 ? -25.626 10.449 4.149 1.00 95.31 86 ALA A O 1
ATOM 734 N N . LEU A 1 87 ? -24.167 11.250 5.663 1.00 94.38 87 LEU A N 1
ATOM 735 C CA . LEU A 1 87 ? -23.578 12.256 4.788 1.00 94.38 87 LEU A CA 1
ATOM 736 C C . LEU A 1 87 ? -22.740 11.628 3.665 1.00 94.38 87 LEU A C 1
ATOM 738 O O . LEU A 1 87 ? -22.899 12.015 2.506 1.00 94.38 87 LEU A O 1
ATOM 742 N N . VAL A 1 88 ? -21.866 10.665 3.980 1.00 94.75 88 VAL A N 1
ATOM 743 C CA . VAL A 1 88 ? -21.000 10.031 2.975 1.00 94.75 88 VAL A CA 1
ATOM 744 C C . VAL A 1 88 ? -21.817 9.212 1.980 1.00 94.75 88 VAL A C 1
ATOM 746 O O . VAL A 1 88 ? -21.588 9.343 0.778 1.00 94.75 88 VAL A O 1
ATOM 749 N N . LEU A 1 89 ? -22.830 8.463 2.434 1.00 93.69 89 LEU A N 1
ATOM 750 C CA . LEU A 1 89 ? -23.733 7.736 1.540 1.00 93.69 89 LEU A CA 1
ATOM 751 C C . LEU A 1 89 ? -24.520 8.694 0.648 1.00 93.69 89 LEU A C 1
ATOM 753 O O . LEU A 1 89 ? -24.550 8.508 -0.563 1.00 93.69 89 LEU A O 1
ATOM 757 N N . PHE A 1 90 ? -25.101 9.756 1.213 1.00 93.19 90 PHE A N 1
ATOM 758 C CA . PHE A 1 90 ? -25.857 10.741 0.435 1.00 93.19 90 PHE A CA 1
ATOM 759 C C . PHE A 1 90 ? -25.023 11.364 -0.696 1.00 93.19 90 PHE A C 1
ATOM 761 O O . PHE A 1 90 ? -25.530 11.600 -1.792 1.00 93.19 90 PHE A O 1
ATOM 768 N N . ILE A 1 91 ? -23.740 11.616 -0.438 1.00 91.62 91 ILE A N 1
ATOM 769 C CA . ILE A 1 91 ? -22.846 12.282 -1.388 1.00 91.62 91 ILE A CA 1
ATOM 770 C C . ILE A 1 91 ? -22.271 11.318 -2.421 1.00 91.62 91 ILE A C 1
ATOM 772 O O . ILE A 1 91 ? -22.115 11.710 -3.577 1.00 91.62 91 ILE A O 1
ATOM 776 N N . THR A 1 92 ? -21.956 10.086 -2.020 1.00 91.88 92 THR A N 1
ATOM 777 C CA . THR A 1 92 ? -21.293 9.105 -2.888 1.00 91.88 92 THR A CA 1
ATOM 778 C C . THR A 1 92 ? -22.270 8.257 -3.693 1.00 91.88 92 THR A C 1
ATOM 780 O O . THR A 1 92 ? -21.908 7.853 -4.785 1.00 91.88 92 THR A O 1
ATOM 783 N N . TYR A 1 93 ? -23.512 8.041 -3.242 1.00 92.38 93 TYR A N 1
ATOM 784 C CA . TYR A 1 93 ? -24.457 7.096 -3.863 1.00 92.38 93 TYR A CA 1
ATOM 785 C C . TYR A 1 93 ? -24.700 7.313 -5.367 1.00 92.38 93 TYR A C 1
ATOM 787 O O . TYR A 1 93 ? -24.825 6.351 -6.118 1.00 92.38 93 TYR A O 1
ATOM 795 N N . ASN A 1 94 ? -24.755 8.573 -5.813 1.00 90.75 94 ASN A N 1
ATOM 796 C CA . ASN A 1 94 ? -24.982 8.923 -7.222 1.00 90.75 94 ASN A CA 1
ATOM 797 C C . ASN A 1 94 ? -23.684 9.086 -8.033 1.00 90.75 94 ASN A C 1
ATOM 799 O O . ASN A 1 94 ? -23.741 9.450 -9.206 1.00 90.75 94 ASN A O 1
ATOM 803 N N . GLU A 1 95 ? -22.520 8.882 -7.422 1.00 92.44 95 GLU A N 1
ATOM 804 C CA . GLU A 1 95 ? -21.233 9.020 -8.097 1.00 92.44 95 GLU A CA 1
ATOM 805 C C . GLU A 1 95 ? -20.825 7.694 -8.760 1.00 92.44 95 GLU A C 1
ATOM 807 O O . GLU A 1 95 ? -21.068 6.618 -8.206 1.00 92.44 95 GLU A O 1
ATOM 812 N N . PRO A 1 96 ? -20.167 7.730 -9.934 1.00 91.62 96 PRO A N 1
ATOM 813 C CA . PRO A 1 96 ? -19.877 6.526 -10.720 1.00 91.62 96 PRO A CA 1
ATOM 814 C C . PRO A 1 96 ? -18.979 5.526 -9.982 1.00 91.62 96 PRO A C 1
ATOM 816 O O . PRO A 1 96 ? -19.059 4.319 -10.211 1.00 91.62 96 PRO A O 1
ATOM 819 N N . TRP A 1 97 ? -18.156 6.012 -9.053 1.00 92.75 97 TRP A N 1
ATOM 820 C CA . TRP A 1 97 ? -17.250 5.187 -8.264 1.00 92.75 97 TRP A CA 1
ATOM 821 C C . TRP A 1 97 ? -17.898 4.495 -7.059 1.00 92.75 97 TRP A C 1
ATOM 823 O O . TRP A 1 97 ? -17.235 3.709 -6.390 1.00 92.75 97 TRP A O 1
ATOM 833 N N . PHE A 1 98 ? -19.182 4.733 -6.770 1.00 92.00 98 PHE A N 1
ATOM 834 C CA . PHE A 1 98 ? -19.871 4.040 -5.675 1.00 92.00 98 PHE A CA 1
ATOM 835 C C . PHE A 1 98 ? -19.978 2.529 -5.910 1.00 92.00 98 PHE A C 1
ATOM 837 O O . PHE A 1 98 ? -19.820 1.745 -4.978 1.00 92.00 98 PHE A O 1
ATOM 844 N N . GLY A 1 99 ? -20.225 2.123 -7.161 1.00 86.62 99 GLY A N 1
ATOM 845 C CA . GLY A 1 99 ? -20.375 0.717 -7.554 1.00 86.62 99 GLY A CA 1
ATOM 846 C C . GLY A 1 99 ? -19.281 0.182 -8.481 1.00 86.62 99 GLY A C 1
ATOM 847 O O . GLY A 1 99 ? -19.268 -1.015 -8.759 1.00 86.62 99 GLY A O 1
ATOM 848 N N . ASN A 1 100 ? -18.381 1.035 -8.979 1.00 90.19 100 ASN A N 1
ATOM 849 C CA . ASN A 1 100 ? -17.327 0.647 -9.915 1.00 90.19 100 ASN A CA 1
ATOM 850 C C . ASN A 1 100 ? -15.955 1.103 -9.408 1.00 90.19 100 ASN A C 1
ATOM 852 O O . ASN A 1 100 ? -15.647 2.294 -9.413 1.00 90.19 100 ASN A O 1
ATOM 856 N N . THR A 1 101 ? -15.115 0.145 -9.019 1.00 90.38 101 THR A N 1
ATOM 857 C CA . THR A 1 101 ? -13.780 0.403 -8.462 1.00 90.38 101 THR A CA 1
ATOM 858 C C . THR A 1 101 ? -12.821 1.025 -9.478 1.00 90.38 101 THR A C 1
ATOM 860 O O . THR A 1 101 ? -12.003 1.866 -9.116 1.00 90.38 101 THR A O 1
ATOM 863 N N . LYS A 1 102 ? -12.987 0.746 -10.777 1.00 87.19 102 LYS A N 1
ATOM 864 C CA . LYS A 1 102 ? -12.154 1.353 -11.831 1.00 87.19 102 LYS A CA 1
ATOM 865 C C . LYS A 1 102 ? -12.327 2.871 -11.915 1.00 87.19 102 LYS A C 1
ATOM 867 O O . LYS A 1 102 ? -11.365 3.590 -12.178 1.00 87.19 102 LYS A O 1
ATOM 872 N N . ALA A 1 103 ? -13.527 3.368 -11.606 1.00 91.06 103 ALA A N 1
ATOM 873 C CA . ALA A 1 103 ? -13.832 4.798 -11.619 1.00 91.06 103 ALA A CA 1
ATOM 874 C C . ALA A 1 103 ? -13.129 5.585 -10.491 1.00 91.06 103 ALA A C 1
ATOM 876 O O . ALA A 1 103 ? -13.109 6.822 -10.518 1.00 91.06 103 ALA A O 1
ATOM 877 N N . PHE A 1 104 ? -12.500 4.901 -9.521 1.00 92.62 104 PHE A N 1
ATOM 878 C CA . PHE A 1 104 ? -11.594 5.548 -8.567 1.00 92.62 104 PHE A CA 1
ATOM 879 C C . PHE A 1 104 ? -10.418 6.222 -9.269 1.00 92.62 104 PHE A C 1
ATOM 881 O O . PHE A 1 104 ? -10.005 7.298 -8.844 1.00 92.62 104 PHE A O 1
ATOM 888 N N . TRP A 1 105 ? -9.921 5.617 -10.347 1.00 89.81 105 TRP A N 1
ATOM 889 C CA . TRP A 1 105 ? -8.654 5.982 -10.982 1.00 89.81 105 TRP A CA 1
ATOM 890 C C . TRP A 1 105 ? -8.840 6.791 -12.271 1.00 89.81 105 TRP A C 1
ATOM 892 O O . TRP A 1 105 ? -7.889 7.373 -12.780 1.00 89.81 105 TRP A O 1
ATOM 902 N N . GLU A 1 106 ? -10.068 6.904 -12.783 1.00 88.06 106 GLU A N 1
ATOM 903 C CA . GLU A 1 106 ? -10.364 7.674 -13.997 1.00 88.06 106 GLU A CA 1
ATOM 904 C C . GLU A 1 106 ? -9.947 9.147 -13.860 1.00 88.06 106 GLU A C 1
ATOM 906 O O . GLU A 1 106 ? -10.442 9.876 -12.991 1.00 88.06 106 GLU A O 1
ATOM 911 N N . GLY A 1 107 ? -9.041 9.590 -14.734 1.00 82.50 107 GLY A N 1
ATOM 912 C CA . GLY A 1 107 ? -8.511 10.956 -14.743 1.00 82.50 107 GLY A CA 1
ATOM 913 C C . GLY A 1 107 ? -7.472 11.249 -13.656 1.00 82.50 107 GLY A C 1
ATOM 914 O O . GLY A 1 107 ? -7.136 12.412 -13.446 1.00 82.50 107 GLY A O 1
ATOM 915 N N . TRP A 1 108 ? -6.974 10.232 -12.946 1.00 84.00 108 TRP A N 1
ATOM 916 C CA . TRP A 1 108 ? -5.822 10.370 -12.053 1.00 84.00 108 TRP A CA 1
ATOM 917 C C . TRP A 1 108 ? -4.534 10.614 -12.869 1.00 84.00 108 TRP A C 1
ATOM 919 O O . TRP A 1 108 ? -4.405 10.021 -13.939 1.00 84.00 108 TRP A O 1
ATOM 929 N N . PRO A 1 109 ? -3.596 11.484 -12.429 1.00 81.00 109 PRO A N 1
ATOM 930 C CA . PRO A 1 109 ? -3.555 12.222 -11.155 1.00 81.00 109 PRO A CA 1
ATOM 931 C C . PRO A 1 109 ? -4.388 13.514 -11.113 1.00 81.00 109 PRO A C 1
ATOM 933 O O . PRO A 1 109 ? -4.650 14.048 -10.037 1.00 81.00 109 PRO A O 1
ATOM 936 N N . ASN A 1 110 ? -4.858 14.013 -12.256 1.00 82.94 110 ASN A N 1
ATOM 937 C CA . ASN A 1 110 ? -5.518 15.317 -12.381 1.00 82.94 110 ASN A CA 1
ATOM 938 C C . ASN A 1 110 ? -7.037 15.260 -12.135 1.00 82.94 110 ASN A C 1
ATOM 940 O O . ASN A 1 110 ? -7.838 15.744 -12.939 1.00 82.94 110 ASN A O 1
ATOM 944 N N . GLN A 1 111 ? -7.451 14.692 -11.001 1.00 88.06 111 GLN A N 1
ATOM 945 C CA . GLN A 1 111 ? -8.865 14.599 -10.638 1.00 88.06 111 GLN A CA 1
ATOM 946 C C . GLN A 1 111 ? -9.392 15.897 -10.018 1.00 88.06 111 GLN A C 1
ATOM 948 O O . GLN A 1 111 ? -8.750 16.526 -9.175 1.00 88.06 111 GLN A O 1
ATOM 953 N N . ARG A 1 112 ? -10.617 16.273 -10.395 1.00 90.44 112 ARG A N 1
ATOM 954 C CA . ARG A 1 112 ? -11.373 17.349 -9.743 1.00 90.44 112 ARG A CA 1
ATOM 955 C C . ARG A 1 112 ? -12.322 16.773 -8.707 1.00 90.44 112 ARG A C 1
ATOM 957 O O . ARG A 1 112 ? -12.910 15.710 -8.913 1.00 90.44 112 ARG A O 1
ATOM 964 N N . TYR A 1 113 ? -12.483 17.495 -7.605 1.00 92.06 113 TYR A N 1
ATOM 965 C CA . TYR A 1 113 ? -13.373 17.115 -6.519 1.00 92.06 113 TYR A CA 1
ATOM 966 C C . TYR A 1 113 ? -14.538 18.082 -6.427 1.00 92.06 113 TYR A C 1
ATOM 968 O O . TYR A 1 113 ? -14.361 19.303 -6.411 1.00 92.06 113 TYR A O 1
ATOM 976 N N . LYS A 1 114 ? -15.733 17.512 -6.299 1.00 92.88 114 LYS A N 1
ATOM 977 C CA . LYS A 1 114 ? -16.945 18.268 -6.005 1.00 92.88 114 LYS A CA 1
ATOM 978 C C . LYS A 1 114 ? -16.889 18.828 -4.587 1.00 92.88 114 LYS A C 1
ATOM 980 O O . LYS A 1 114 ? -16.395 18.156 -3.675 1.00 92.88 114 LYS A O 1
ATOM 985 N N . LEU A 1 115 ? -17.461 20.009 -4.373 1.00 92.00 115 LEU A N 1
ATOM 986 C CA . LEU A 1 115 ? -17.510 20.668 -3.064 1.00 92.00 115 LEU A CA 1
ATOM 987 C C . LEU A 1 115 ? -18.086 19.754 -1.969 1.00 92.00 115 LEU A C 1
ATOM 989 O O . LEU A 1 115 ? -17.570 19.718 -0.853 1.00 92.00 115 LEU A O 1
ATOM 993 N N . LYS A 1 116 ? -19.103 18.951 -2.302 1.00 92.75 116 LYS A N 1
ATOM 994 C CA . LYS A 1 116 ? -19.668 17.942 -1.394 1.00 92.75 116 LYS A CA 1
ATOM 995 C C . LYS A 1 116 ? -18.647 16.899 -0.914 1.00 92.75 116 LYS A C 1
ATOM 997 O O . LYS A 1 116 ? -18.610 16.589 0.274 1.00 92.75 116 LYS A O 1
ATOM 1002 N N . LEU A 1 117 ? -17.769 16.411 -1.792 1.00 93.44 117 LEU A N 1
ATOM 1003 C CA . LEU A 1 117 ? -16.724 15.450 -1.429 1.00 93.44 117 LEU A CA 1
ATOM 1004 C C . LEU A 1 117 ? -15.667 16.103 -0.526 1.00 93.44 117 LEU A C 1
ATOM 1006 O O . LEU A 1 117 ? -15.284 15.520 0.488 1.00 93.44 117 LEU A O 1
ATOM 1010 N N . LYS A 1 118 ? -15.264 17.343 -0.844 1.00 94.25 118 LYS A N 1
ATOM 1011 C CA . LYS A 1 118 ? -14.362 18.138 0.007 1.00 94.25 118 LYS A CA 1
ATOM 1012 C C . LYS A 1 118 ? -14.946 18.314 1.415 1.00 94.25 118 LYS A C 1
ATOM 1014 O O . LYS A 1 118 ? -14.256 18.089 2.406 1.00 94.25 118 LYS A O 1
ATOM 1019 N N . ALA A 1 119 ? -16.236 18.644 1.512 1.00 92.69 119 ALA A N 1
ATOM 1020 C CA . ALA A 1 119 ? -16.922 18.828 2.789 1.00 92.69 119 ALA A CA 1
ATOM 1021 C C . ALA A 1 119 ? -16.898 17.561 3.662 1.00 92.69 119 ALA A C 1
ATOM 1023 O O . ALA A 1 119 ? -16.610 17.661 4.854 1.00 92.69 119 ALA A O 1
ATOM 1024 N N . VAL A 1 120 ? -17.136 16.378 3.081 1.00 94.00 120 VAL A N 1
ATOM 1025 C CA . VAL A 1 120 ? -17.038 15.095 3.806 1.00 94.00 120 VAL A CA 1
ATOM 1026 C C . VAL A 1 120 ? -15.628 14.872 4.336 1.00 94.00 120 VAL A C 1
ATOM 1028 O O . VAL A 1 120 ? -15.474 14.543 5.506 1.00 94.00 120 VAL A O 1
ATOM 1031 N N . TYR A 1 121 ? -14.608 15.106 3.510 1.00 94.69 121 TYR A N 1
ATOM 1032 C CA . TYR A 1 121 ? -13.205 14.919 3.885 1.00 94.69 121 TYR A CA 1
ATOM 1033 C C . TYR A 1 121 ? -12.782 15.778 5.081 1.00 94.69 121 TYR A C 1
ATOM 1035 O O . TYR A 1 121 ? -12.150 15.282 6.014 1.00 94.69 121 TYR A O 1
ATOM 1043 N N . PHE A 1 122 ? -13.148 17.062 5.093 1.00 95.19 122 PHE A N 1
ATOM 1044 C CA . PHE A 1 122 ? -12.808 17.949 6.211 1.00 95.19 122 PHE A CA 1
ATOM 1045 C C . PHE A 1 122 ? -13.711 17.743 7.431 1.00 95.19 122 PHE A C 1
ATOM 1047 O O . PHE A 1 122 ? -13.269 17.965 8.562 1.00 95.19 122 PHE A O 1
ATOM 1054 N N . TYR A 1 123 ? -14.945 17.275 7.237 1.00 95.50 123 TYR A N 1
ATOM 1055 C CA . TYR A 1 123 ? -15.821 16.848 8.326 1.00 95.50 123 TYR A CA 1
ATOM 1056 C C . TYR A 1 123 ? -15.249 15.616 9.045 1.00 95.50 123 TYR A C 1
ATOM 1058 O O . TYR A 1 123 ? -15.027 15.660 10.256 1.00 95.50 123 TYR A O 1
ATOM 1066 N N . THR A 1 124 ? -14.917 14.546 8.318 1.00 95.56 124 THR A N 1
ATOM 1067 C CA . THR A 1 124 ? -14.348 13.329 8.917 1.00 95.56 124 THR A CA 1
ATOM 1068 C C . THR A 1 124 ? -12.937 13.579 9.443 1.00 95.56 124 THR A C 1
ATOM 1070 O O . THR A 1 124 ? -12.651 13.285 10.604 1.00 95.56 124 THR A O 1
ATOM 1073 N N . GLY A 1 125 ? -12.066 14.220 8.659 1.00 95.62 125 GLY A N 1
ATOM 1074 C CA . GLY A 1 125 ? -10.707 14.571 9.080 1.00 95.62 125 GLY A CA 1
ATOM 1075 C C . GLY A 1 125 ? -10.678 15.432 10.346 1.00 95.62 125 GLY A C 1
ATOM 1076 O O . GLY A 1 125 ? -9.851 15.206 11.236 1.00 95.62 125 GLY A O 1
ATOM 1077 N N . GLY A 1 126 ? -11.620 16.372 10.478 1.00 96.12 126 GLY A N 1
ATOM 1078 C CA . GLY A 1 126 ? -11.766 17.190 11.678 1.00 96.12 126 GLY A CA 1
ATOM 1079 C C . GLY A 1 126 ? -12.156 16.371 12.906 1.00 96.12 126 GLY A C 1
ATOM 1080 O O . GLY A 1 126 ? -11.536 16.528 13.959 1.00 96.12 126 GLY A O 1
ATOM 1081 N N . PHE A 1 127 ? -13.118 15.452 12.776 1.00 95.44 127 PHE A N 1
ATOM 1082 C CA . PHE A 1 127 ? -13.503 14.562 13.873 1.00 95.44 127 PHE A CA 1
ATOM 1083 C C . PHE A 1 127 ? -12.368 13.627 14.285 1.00 95.44 127 PHE A C 1
ATOM 1085 O O . PHE A 1 127 ? -12.069 13.524 15.475 1.00 95.44 127 PHE A O 1
ATOM 1092 N N . TYR A 1 128 ? -11.704 12.972 13.329 1.00 95.00 128 TYR A N 1
ATOM 1093 C CA . TYR A 1 128 ? -10.608 12.054 13.634 1.00 95.00 128 TYR A CA 1
ATOM 1094 C C . TYR A 1 128 ? -9.430 12.787 14.292 1.00 95.00 128 TYR A C 1
ATOM 1096 O O . TYR A 1 128 ? -8.887 12.301 15.284 1.00 95.00 128 TYR A O 1
ATOM 1104 N N . THR A 1 129 ? -9.106 14.006 13.856 1.00 95.12 129 THR A N 1
ATOM 1105 C CA . THR A 1 129 ? -8.066 14.823 14.506 1.00 95.12 129 THR A CA 1
ATOM 1106 C C . THR A 1 129 ? -8.490 15.273 15.909 1.00 95.12 129 THR A C 1
ATOM 1108 O O . THR A 1 129 ? -7.730 15.129 16.868 1.00 95.12 129 THR A O 1
ATOM 1111 N N . TYR A 1 130 ? -9.734 15.740 16.072 1.00 94.62 130 TYR A N 1
ATOM 1112 C CA . TYR A 1 130 ? -10.320 16.042 17.383 1.00 94.62 130 TYR A CA 1
ATOM 1113 C C . TYR A 1 130 ? -10.278 14.824 18.322 1.00 94.62 130 TYR A C 1
ATOM 1115 O O . TYR A 1 130 ? -9.955 14.947 19.505 1.00 94.62 130 TYR A O 1
ATOM 1123 N N . SER A 1 131 ? -10.567 13.633 17.800 1.00 92.31 131 SER A N 1
ATOM 1124 C CA . SER A 1 131 ? -10.628 12.404 18.585 1.00 92.31 131 SER A CA 1
ATOM 1125 C C . SER A 1 131 ? -9.263 11.972 19.130 1.00 92.31 131 SER A C 1
ATOM 1127 O O . SER A 1 131 ? -9.221 11.417 20.222 1.00 92.31 131 SER A O 1
ATOM 1129 N N . ILE A 1 132 ? -8.147 12.306 18.466 1.00 93.06 132 ILE A N 1
ATOM 1130 C CA . ILE A 1 132 ? -6.792 12.103 19.014 1.00 93.06 132 ILE A CA 1
ATOM 1131 C C . ILE A 1 132 ? -6.619 12.924 20.297 1.00 93.06 132 ILE A C 1
ATOM 1133 O O . ILE A 1 132 ? -6.210 12.391 21.331 1.00 93.06 132 ILE A O 1
ATOM 1137 N N . PHE A 1 133 ? -6.994 14.207 20.264 1.00 90.19 133 PHE A N 1
ATOM 1138 C CA . PHE A 1 133 ? -6.964 15.065 21.449 1.00 90.19 133 PHE A CA 1
ATOM 1139 C C . PHE A 1 133 ? -7.900 14.535 22.545 1.00 90.19 133 PHE A C 1
ATOM 1141 O O . PHE A 1 133 ? -7.513 14.444 23.713 1.00 90.19 133 PHE A O 1
ATOM 1148 N N . ALA A 1 134 ? -9.114 14.123 22.167 1.00 88.25 134 ALA A N 1
ATOM 1149 C CA . ALA A 1 134 ? -10.073 13.545 23.099 1.00 88.25 134 ALA A CA 1
ATOM 1150 C C . ALA A 1 134 ? -9.541 12.253 23.742 1.00 88.25 134 ALA A C 1
ATOM 1152 O O . ALA A 1 134 ? -9.659 12.101 24.952 1.00 88.25 134 ALA A O 1
ATOM 1153 N N . LEU A 1 135 ? -8.899 11.357 22.992 1.00 87.69 135 LEU A N 1
ATOM 1154 C CA . LEU A 1 135 ? -8.303 10.127 23.520 1.00 87.69 135 LEU A CA 1
ATOM 1155 C C . LEU A 1 135 ? -7.159 10.406 24.500 1.00 87.69 135 LEU A C 1
ATOM 1157 O O . LEU A 1 135 ? -7.045 9.712 25.509 1.00 87.69 135 LEU A O 1
ATOM 1161 N N . CYS A 1 136 ? -6.326 11.413 24.231 1.00 86.69 136 CYS A N 1
ATOM 1162 C CA . CYS A 1 136 ? -5.214 11.769 25.110 1.00 86.69 136 CYS A CA 1
ATOM 1163 C C . CYS A 1 136 ? -5.669 12.348 26.456 1.00 86.69 136 CYS A C 1
ATOM 1165 O O . CYS A 1 136 ? -5.053 12.046 27.478 1.00 86.69 136 CYS A O 1
ATOM 1167 N N . PHE A 1 137 ? -6.719 13.179 26.469 1.00 82.75 137 PHE A N 1
ATOM 1168 C CA . PHE A 1 137 ? -7.034 14.020 27.633 1.00 82.75 137 PHE A CA 1
ATOM 1169 C C . PHE A 1 137 ? -8.443 13.851 28.211 1.00 82.75 137 PHE A C 1
ATOM 1171 O O . PHE A 1 137 ? -8.657 14.179 29.377 1.00 82.75 137 PHE A O 1
ATOM 1178 N N . TRP A 1 138 ? -9.410 13.372 27.428 1.00 79.00 138 TRP A N 1
ATOM 1179 C CA . TRP A 1 138 ? -10.830 13.382 27.799 1.00 79.00 138 TRP A CA 1
ATOM 1180 C C . TRP A 1 138 ? -11.422 11.981 27.972 1.00 79.00 138 TRP A C 1
ATOM 1182 O O . TRP A 1 138 ? -12.162 11.736 28.925 1.00 79.00 138 TRP A O 1
ATOM 1192 N N . GLU A 1 139 ? -11.147 11.067 27.046 1.00 82.00 139 GLU A N 1
ATOM 1193 C CA . GLU A 1 139 ? -11.811 9.771 26.982 1.00 82.00 139 GLU A CA 1
ATOM 1194 C C . GLU A 1 139 ? -11.230 8.770 27.987 1.00 82.00 139 GLU A C 1
ATOM 1196 O O . GLU A 1 139 ? -10.037 8.749 28.299 1.00 82.00 139 GLU A O 1
ATOM 1201 N N . THR A 1 140 ? -12.099 7.900 28.503 1.00 79.62 140 THR A N 1
ATOM 1202 C CA . THR A 1 140 ? -11.705 6.858 29.450 1.00 79.62 140 THR A CA 1
ATOM 1203 C C . THR A 1 140 ? -10.669 5.903 28.837 1.00 79.62 140 THR A C 1
ATOM 1205 O O . THR A 1 140 ? -10.973 5.143 27.916 1.00 79.62 140 THR A O 1
ATOM 1208 N N . ARG A 1 141 ? -9.451 5.868 29.400 1.00 80.81 141 ARG A N 1
ATOM 1209 C CA . ARG A 1 141 ? -8.362 4.991 28.935 1.00 80.81 141 ARG A CA 1
ATOM 1210 C C . ARG A 1 141 ? -8.732 3.506 29.070 1.00 80.81 141 ARG A C 1
ATOM 1212 O O . ARG A 1 141 ? -8.968 3.008 30.172 1.00 80.81 141 ARG A O 1
ATOM 1219 N N . ARG A 1 142 ? -8.746 2.793 27.940 1.00 81.56 142 ARG A N 1
ATOM 1220 C CA . ARG A 1 142 ? -8.999 1.343 27.843 1.00 81.56 142 ARG A CA 1
ATOM 1221 C C . ARG A 1 142 ? -7.701 0.554 27.605 1.00 81.56 142 ARG A C 1
ATOM 1223 O O . ARG A 1 142 ? -6.639 1.141 27.408 1.00 81.56 142 ARG A O 1
ATOM 1230 N N . LYS A 1 143 ? -7.768 -0.784 27.663 1.00 81.56 143 LYS A N 1
ATOM 1231 C CA . LYS A 1 143 ? -6.594 -1.674 27.501 1.00 81.56 143 LYS A CA 1
ATOM 1232 C C . LYS A 1 143 ? -6.009 -1.641 26.082 1.00 81.56 143 LYS A C 1
ATOM 1234 O O . LYS A 1 143 ? -4.812 -1.812 25.911 1.00 81.56 143 LYS A O 1
ATOM 1239 N N . ASP A 1 144 ? -6.850 -1.368 25.097 1.00 84.44 144 ASP A N 1
ATOM 1240 C CA . ASP A 1 144 ? -6.564 -1.237 23.668 1.00 84.44 144 ASP A CA 1
ATOM 1241 C C . ASP A 1 144 ? -6.205 0.205 23.254 1.00 84.44 144 ASP A C 1
ATOM 1243 O O . ASP A 1 144 ? -6.245 0.549 22.073 1.00 84.44 144 ASP A O 1
ATOM 1247 N N . PHE A 1 145 ? -5.841 1.063 24.218 1.00 86.88 145 PHE A N 1
ATOM 1248 C CA . PHE A 1 145 ? -5.550 2.479 23.974 1.00 86.88 145 PHE A CA 1
ATOM 1249 C C . PHE A 1 145 ? -4.468 2.697 22.912 1.00 86.88 145 PHE A C 1
ATOM 1251 O O . PHE A 1 145 ? -4.674 3.496 22.008 1.00 86.88 145 PHE A O 1
ATOM 1258 N N . SER A 1 146 ? -3.331 1.994 23.004 1.00 86.62 146 SER A N 1
ATOM 1259 C CA . SER A 1 146 ? -2.216 2.200 22.066 1.00 86.62 146 SER A CA 1
ATOM 1260 C C . SER A 1 146 ? -2.606 1.833 20.637 1.00 86.62 146 SER A C 1
ATOM 1262 O O . SER A 1 146 ? -2.309 2.574 19.712 1.00 86.62 146 SER A O 1
ATOM 1264 N N . VAL A 1 147 ? -3.320 0.717 20.479 1.00 89.56 147 VAL A N 1
ATOM 1265 C CA . VAL A 1 147 ? -3.795 0.217 19.183 1.00 89.56 147 VAL A CA 1
ATOM 1266 C C . VAL A 1 147 ? -4.807 1.192 18.575 1.00 89.56 147 VAL A C 1
ATOM 1268 O O . VAL A 1 147 ? -4.695 1.566 17.411 1.00 89.56 147 VAL A O 1
ATOM 1271 N N . THR A 1 148 ? -5.746 1.676 19.394 1.00 89.81 148 THR A N 1
ATOM 1272 C CA . THR A 1 148 ? -6.721 2.697 18.988 1.00 89.81 148 THR A CA 1
ATOM 1273 C C . THR A 1 148 ? -6.014 3.997 18.591 1.00 89.81 148 THR A C 1
ATOM 1275 O O . THR A 1 148 ? -6.294 4.546 17.535 1.00 89.81 148 THR A O 1
ATOM 1278 N N . MET A 1 149 ? -5.039 4.470 19.372 1.00 91.56 149 MET A N 1
ATOM 1279 C CA . MET A 1 149 ? -4.278 5.681 19.045 1.00 91.56 149 MET A CA 1
ATOM 1280 C C . MET A 1 149 ? -3.543 5.552 17.703 1.00 91.56 149 MET A C 1
ATOM 1282 O O . MET A 1 149 ? -3.649 6.443 16.863 1.00 91.56 149 MET A O 1
ATOM 1286 N N . SER A 1 150 ? -2.858 4.428 17.466 1.00 89.62 150 SER A N 1
ATOM 1287 C CA . SER A 1 150 ? -2.186 4.151 16.191 1.00 89.62 150 SER A CA 1
ATOM 1288 C C . SER A 1 150 ? -3.157 4.168 15.009 1.00 89.62 150 SER A C 1
ATOM 1290 O O . SER A 1 150 ? -2.849 4.761 13.979 1.00 89.62 150 SER A O 1
ATOM 1292 N N . HIS A 1 151 ? -4.352 3.594 15.172 1.00 93.19 151 HIS A N 1
ATOM 1293 C CA . HIS A 1 151 ? -5.407 3.652 14.161 1.00 93.19 151 HIS A CA 1
ATOM 1294 C C . HIS A 1 151 ? -5.846 5.082 13.843 1.00 93.19 151 HIS A C 1
ATOM 1296 O O . HIS A 1 151 ? -5.940 5.442 12.672 1.00 93.19 151 HIS A O 1
ATOM 1302 N N . HIS A 1 152 ? -6.087 5.915 14.858 1.00 93.56 152 HIS A N 1
ATOM 1303 C CA . HIS A 1 152 ? -6.492 7.304 14.636 1.00 93.56 152 HIS A CA 1
ATOM 1304 C C . HIS A 1 152 ? -5.401 8.108 13.917 1.00 93.56 152 HIS A C 1
ATOM 1306 O O . HIS A 1 152 ? -5.715 8.856 12.995 1.00 93.56 152 HIS A O 1
ATOM 1312 N N . ILE A 1 153 ? -4.128 7.912 14.276 1.00 93.44 153 ILE A N 1
ATOM 1313 C CA . ILE A 1 153 ? -2.997 8.553 13.587 1.00 93.44 153 ILE A CA 1
ATOM 1314 C C . ILE A 1 153 ? -2.932 8.102 12.121 1.00 93.44 153 ILE A C 1
ATOM 1316 O O . ILE A 1 153 ? -2.874 8.949 11.230 1.00 93.44 153 ILE A O 1
ATOM 1320 N N . ALA A 1 154 ? -3.004 6.791 11.863 1.00 93.50 154 ALA A N 1
ATOM 1321 C CA . ALA A 1 154 ? -2.997 6.246 10.506 1.00 93.50 154 ALA A CA 1
ATOM 1322 C C . ALA A 1 154 ? -4.185 6.756 9.674 1.00 93.50 154 ALA A C 1
ATOM 1324 O O . ALA A 1 154 ? -4.013 7.114 8.514 1.00 93.50 154 ALA A O 1
ATOM 1325 N N . THR A 1 155 ? -5.372 6.855 10.278 1.00 94.94 155 THR A N 1
ATOM 1326 C CA . THR A 1 155 ? -6.596 7.317 9.607 1.00 94.94 155 THR A CA 1
ATOM 1327 C C . THR A 1 155 ? -6.537 8.807 9.278 1.00 94.94 155 THR A C 1
ATOM 1329 O O . THR A 1 155 ? -6.852 9.189 8.156 1.00 94.94 155 THR A O 1
ATOM 1332 N N . VAL A 1 156 ? -6.077 9.663 10.202 1.00 95.69 156 VAL A N 1
ATOM 1333 C CA . VAL A 1 156 ? -5.868 11.095 9.910 1.00 95.69 156 VAL A CA 1
ATOM 1334 C C . VAL A 1 156 ? -4.856 11.258 8.782 1.00 95.69 156 VAL A C 1
ATOM 1336 O O . VAL A 1 156 ? -5.103 12.012 7.844 1.00 95.69 156 VAL A O 1
ATOM 1339 N N . PHE A 1 157 ? -3.748 10.519 8.837 1.00 94.94 157 PHE A N 1
ATOM 1340 C CA . PHE A 1 157 ? -2.738 10.579 7.792 1.00 94.94 157 PHE A CA 1
ATOM 1341 C C . PHE A 1 157 ? -3.292 10.104 6.439 1.00 94.94 157 PHE A C 1
ATOM 1343 O O . PHE A 1 157 ? -3.099 10.796 5.448 1.00 94.94 157 PHE A O 1
ATOM 1350 N N . LEU A 1 158 ? -4.073 9.018 6.399 1.00 95.25 158 LEU A N 1
ATOM 1351 C CA . LEU A 1 158 ? -4.777 8.549 5.198 1.00 95.25 158 LEU A CA 1
ATOM 1352 C C . LEU A 1 158 ? -5.748 9.590 4.631 1.00 95.25 158 LEU A C 1
ATOM 1354 O O . LEU A 1 158 ? -5.752 9.805 3.422 1.00 95.25 158 LEU A O 1
ATOM 1358 N N . ILE A 1 159 ? -6.560 10.245 5.467 1.00 95.62 159 ILE A N 1
ATOM 1359 C CA . ILE A 1 159 ? -7.531 11.256 5.015 1.00 95.62 159 ILE A CA 1
ATOM 1360 C C . ILE A 1 159 ? -6.807 12.443 4.374 1.00 95.62 159 ILE A C 1
ATOM 1362 O O . ILE A 1 159 ? -7.145 12.836 3.260 1.00 95.62 159 ILE A O 1
ATOM 1366 N N . LEU A 1 160 ? -5.792 12.993 5.046 1.00 94.56 160 LEU A N 1
ATOM 1367 C CA . LEU A 1 160 ? -5.045 14.137 4.520 1.00 94.56 160 LEU A CA 1
ATOM 1368 C C . LEU A 1 160 ? -4.260 13.731 3.268 1.00 94.56 160 LEU A C 1
ATOM 1370 O O . LEU A 1 160 ? -4.399 14.326 2.206 1.00 94.56 160 LEU A O 1
ATOM 1374 N N . PHE A 1 161 ? -3.485 12.656 3.350 1.00 91.75 161 PHE A N 1
ATOM 1375 C CA . PHE A 1 161 ? -2.645 12.228 2.243 1.00 91.75 161 PHE A CA 1
ATOM 1376 C C . PHE A 1 161 ? -3.451 11.837 0.992 1.00 91.75 161 PHE A C 1
ATOM 1378 O O . PHE A 1 161 ? -3.094 12.244 -0.115 1.00 91.75 161 PHE A O 1
ATOM 1385 N N . SER A 1 162 ? -4.564 11.110 1.146 1.00 94.38 162 SER A N 1
ATOM 1386 C CA . SER A 1 162 ? -5.415 10.728 0.008 1.00 94.38 162 SER A CA 1
ATOM 1387 C C . SER A 1 162 ? -6.090 11.920 -0.663 1.00 94.38 162 SER A C 1
ATOM 1389 O O . SER A 1 162 ? -6.330 11.875 -1.868 1.00 94.38 162 SER A O 1
ATOM 1391 N N . TYR A 1 163 ? -6.357 13.000 0.077 1.00 94.19 163 TYR A N 1
ATOM 1392 C CA . TYR A 1 163 ? -6.954 14.206 -0.483 1.00 94.19 163 TYR A CA 1
ATOM 1393 C C . TYR A 1 163 ? -6.036 14.849 -1.527 1.00 94.19 163 TYR A C 1
ATOM 1395 O O . TYR A 1 163 ? -6.425 14.990 -2.688 1.00 94.19 163 TYR A O 1
ATOM 1403 N N . ILE A 1 164 ? -4.803 15.187 -1.138 1.00 90.69 164 ILE A N 1
ATOM 1404 C CA . ILE A 1 164 ? -3.874 15.902 -2.026 1.00 90.69 164 ILE A CA 1
ATOM 1405 C C . ILE A 1 164 ? -3.306 15.013 -3.139 1.00 90.69 164 ILE A C 1
ATOM 1407 O O . ILE A 1 164 ? -2.959 15.513 -4.202 1.00 90.69 164 ILE A O 1
ATOM 1411 N N . SER A 1 165 ? -3.262 13.697 -2.922 1.00 87.75 165 SER A N 1
ATOM 1412 C CA . SER A 1 165 ? -2.684 12.729 -3.867 1.00 87.75 165 SER A CA 1
ATOM 1413 C C . SER A 1 165 ? -3.647 12.265 -4.964 1.00 87.75 165 SER A C 1
ATOM 1415 O O . SER A 1 165 ? -3.328 11.336 -5.701 1.00 87.75 165 SER A O 1
ATOM 1417 N N . GLY A 1 166 ? -4.845 12.846 -5.070 1.00 89.38 166 GLY A N 1
ATOM 1418 C CA . GLY A 1 166 ? -5.818 12.409 -6.078 1.00 89.38 166 GLY A CA 1
ATOM 1419 C C . GLY A 1 166 ? -6.617 11.155 -5.688 1.00 89.38 166 GLY A C 1
ATOM 1420 O O . GLY A 1 166 ? -7.302 10.594 -6.529 1.00 89.38 166 GLY A O 1
ATOM 1421 N N . PHE A 1 167 ? -6.542 10.671 -4.443 1.00 92.31 167 PHE A N 1
ATOM 1422 C CA . PHE A 1 167 ? -7.174 9.413 -4.004 1.00 92.31 167 PHE A CA 1
ATOM 1423 C C . PHE A 1 167 ? -8.494 9.630 -3.243 1.00 92.31 167 PHE A C 1
ATOM 1425 O O . PHE A 1 167 ? -8.967 8.739 -2.531 1.00 92.31 167 PHE A O 1
ATOM 1432 N N . ALA A 1 168 ? -9.126 10.803 -3.382 1.00 93.19 168 ALA A N 1
ATOM 1433 C CA . ALA A 1 168 ? -10.312 11.127 -2.592 1.00 93.19 168 ALA A CA 1
ATOM 1434 C C . ALA A 1 168 ? -11.542 10.262 -2.925 1.00 93.19 168 ALA A C 1
ATOM 1436 O O . ALA A 1 168 ? -12.380 10.001 -2.061 1.00 93.19 168 ALA A O 1
ATOM 1437 N N . ARG A 1 169 ? -11.655 9.785 -4.172 1.00 94.19 169 ARG A N 1
ATOM 1438 C CA . ARG A 1 169 ? -12.765 8.919 -4.603 1.00 94.19 169 ARG A CA 1
ATOM 1439 C C . ARG A 1 169 ? -12.751 7.589 -3.856 1.00 94.19 169 ARG A C 1
ATOM 1441 O O . ARG A 1 169 ? -13.729 7.268 -3.181 1.00 94.19 169 ARG A O 1
ATOM 1448 N N . VAL A 1 170 ? -11.628 6.867 -3.896 1.00 95.00 170 VAL A N 1
ATOM 1449 C CA . VAL A 1 170 ? -11.467 5.608 -3.149 1.00 95.00 170 VAL A CA 1
ATOM 1450 C C . VAL A 1 170 ? -11.567 5.840 -1.644 1.00 95.00 170 VAL A C 1
ATOM 1452 O O . VAL A 1 170 ? -12.260 5.096 -0.951 1.00 95.00 170 VAL A O 1
ATOM 1455 N N . GLY A 1 171 ? -10.961 6.912 -1.126 1.00 94.94 171 GLY A N 1
ATOM 1456 C CA . GLY A 1 171 ? -11.021 7.198 0.303 1.00 94.94 171 GLY A CA 1
ATOM 1457 C C . GLY A 1 171 ? -12.430 7.553 0.802 1.00 94.94 171 GLY A C 1
ATOM 1458 O O . GLY A 1 171 ? -12.759 7.221 1.936 1.00 94.94 171 GLY A O 1
ATOM 1459 N N . SER A 1 172 ? -13.317 8.099 -0.040 1.00 94.75 172 SER A N 1
ATOM 1460 C CA . SER A 1 172 ? -14.733 8.288 0.321 1.00 94.75 172 SER A CA 1
ATOM 1461 C C . SER A 1 172 ? -15.470 6.969 0.575 1.00 94.75 172 SER A C 1
ATOM 1463 O O . SER A 1 172 ? -16.248 6.871 1.523 1.00 94.75 172 SER A O 1
ATOM 1465 N N . ILE A 1 173 ? -15.167 5.929 -0.209 1.00 95.88 173 ILE A N 1
ATOM 1466 C CA . ILE A 1 173 ? -15.727 4.587 -0.010 1.00 95.88 173 ILE A CA 1
ATOM 1467 C C . ILE A 1 173 ? -15.093 3.916 1.208 1.00 95.88 173 ILE A C 1
ATOM 1469 O O . ILE A 1 173 ? -15.798 3.259 1.972 1.00 95.88 173 ILE A O 1
ATOM 1473 N N . VAL A 1 174 ? -13.791 4.130 1.443 1.00 95.50 174 VAL A N 1
ATOM 1474 C CA . VAL A 1 174 ? -13.127 3.695 2.683 1.00 95.50 174 VAL A CA 1
ATOM 1475 C C . VAL A 1 174 ? -13.841 4.282 3.900 1.00 95.50 174 VAL A C 1
ATOM 1477 O O . VAL A 1 174 ? -14.172 3.527 4.806 1.00 95.50 174 VAL A O 1
ATOM 1480 N N . LEU A 1 175 ? -14.139 5.584 3.921 1.00 94.56 175 LEU A N 1
ATOM 1481 C CA . LEU A 1 175 ? -14.861 6.207 5.036 1.00 94.56 175 LEU A CA 1
ATOM 1482 C C . LEU A 1 175 ? -16.233 5.551 5.271 1.00 94.56 175 LEU A C 1
ATOM 1484 O O . LEU A 1 175 ? -16.520 5.154 6.399 1.00 94.56 175 LEU A O 1
ATOM 1488 N N . ALA A 1 176 ? -17.024 5.350 4.211 1.00 94.06 176 ALA A N 1
ATOM 1489 C CA . ALA A 1 176 ? -18.353 4.738 4.308 1.00 94.06 176 ALA A CA 1
ATOM 1490 C C . ALA A 1 176 ? -18.313 3.324 4.915 1.00 94.06 176 ALA A C 1
ATOM 1492 O O . ALA A 1 176 ? -18.971 3.029 5.905 1.00 94.06 176 ALA A O 1
ATOM 1493 N N . ILE A 1 177 ? -17.480 2.423 4.389 1.00 94.56 177 ILE A N 1
ATOM 1494 C CA . ILE A 1 177 ? -17.485 1.028 4.868 1.00 94.56 177 ILE A CA 1
ATOM 1495 C C . ILE A 1 177 ? -16.932 0.873 6.295 1.00 94.56 177 ILE A C 1
ATOM 1497 O O . ILE A 1 177 ? -17.224 -0.121 6.970 1.00 94.56 177 ILE A O 1
ATOM 1501 N N . HIS A 1 178 ? -16.117 1.823 6.767 1.00 93.31 178 HIS A N 1
ATOM 1502 C CA . HIS A 1 178 ? -15.571 1.776 8.119 1.00 93.31 178 HIS A CA 1
ATOM 1503 C C . HIS A 1 178 ? -16.596 2.268 9.143 1.00 93.31 178 HIS A C 1
ATOM 1505 O O . HIS A 1 178 ? -16.845 1.530 10.104 1.00 93.31 178 HIS A O 1
ATOM 1511 N N . ASP A 1 179 ? -17.224 3.425 8.926 1.00 91.88 179 ASP A N 1
ATOM 1512 C CA . ASP A 1 179 ? -18.050 4.106 9.935 1.00 91.88 179 ASP A CA 1
ATOM 1513 C C . ASP A 1 179 ? -19.377 3.383 10.247 1.00 91.88 179 ASP A C 1
ATOM 1515 O O . ASP A 1 179 ? -19.810 3.390 11.405 1.00 91.88 179 ASP A O 1
ATOM 1519 N N . VAL A 1 180 ? -19.974 2.653 9.287 1.00 92.81 180 VAL A N 1
ATOM 1520 C CA . VAL A 1 180 ? -21.210 1.852 9.488 1.00 92.81 180 VAL A CA 1
ATOM 1521 C C . VAL A 1 180 ? -21.148 0.964 10.734 1.00 92.81 180 VAL A C 1
ATOM 1523 O O . VAL A 1 180 ? -22.112 0.856 11.495 1.00 92.81 180 VAL A O 1
ATOM 1526 N N . ASN A 1 181 ? -20.015 0.297 10.953 1.00 93.81 181 ASN A N 1
ATOM 1527 C CA . ASN A 1 181 ? -19.879 -0.680 12.035 1.00 93.81 181 ASN A CA 1
ATOM 1528 C C . ASN A 1 181 ? -19.977 -0.011 13.410 1.00 93.81 181 ASN A C 1
ATOM 1530 O O . ASN A 1 181 ? -20.590 -0.547 14.338 1.00 93.81 181 ASN A O 1
ATOM 1534 N N . ASP A 1 182 ? -19.408 1.184 13.538 1.00 93.62 182 ASP A N 1
ATOM 1535 C CA . ASP A 1 182 ? -19.335 1.880 14.815 1.00 93.62 182 ASP A CA 1
ATOM 1536 C C . ASP A 1 182 ? -20.699 2.459 15.231 1.00 93.62 182 ASP A C 1
ATOM 1538 O O . ASP A 1 182 ? -20.990 2.552 16.428 1.00 93.62 182 ASP A O 1
ATOM 1542 N N . VAL A 1 183 ? -21.604 2.706 14.274 1.00 96.31 183 VAL A N 1
ATOM 1543 C CA . VAL A 1 183 ? -23.020 3.015 14.548 1.00 96.31 183 VAL A CA 1
ATOM 1544 C C . VAL A 1 183 ? -23.670 1.894 15.367 1.00 96.31 183 VAL A C 1
ATOM 1546 O O . VAL A 1 183 ? -24.231 2.140 16.442 1.00 96.31 183 VAL A O 1
ATOM 1549 N N . PHE A 1 184 ? -23.561 0.646 14.900 1.00 96.75 184 PHE A N 1
ATOM 1550 C CA . PHE A 1 184 ? -24.149 -0.511 15.582 1.00 96.75 184 PHE A CA 1
ATOM 1551 C C . PHE A 1 184 ? -23.461 -0.801 16.920 1.00 96.75 184 PHE A C 1
ATOM 1553 O O . PHE A 1 184 ? -24.134 -1.109 17.911 1.00 96.75 184 PHE A O 1
ATOM 1560 N N . LEU A 1 185 ? -22.135 -0.648 16.985 1.00 95.06 185 LEU A N 1
ATOM 1561 C CA . LEU A 1 185 ? -21.365 -0.847 18.212 1.00 95.06 185 LEU A CA 1
ATOM 1562 C C . LEU A 1 185 ? -21.784 0.124 19.323 1.00 95.06 185 LEU A C 1
ATOM 1564 O O . LEU A 1 185 ? -22.023 -0.289 20.464 1.00 95.06 185 LEU A O 1
ATOM 1568 N N . GLU A 1 186 ? -21.870 1.417 19.014 1.00 96.75 186 GLU A N 1
ATOM 1569 C CA . GLU A 1 186 ? -22.227 2.431 20.004 1.00 96.75 186 GLU A CA 1
ATOM 1570 C C . GLU A 1 186 ? -23.703 2.332 20.406 1.00 96.75 186 GLU A C 1
ATOM 1572 O O . GLU A 1 186 ? -24.021 2.437 21.595 1.00 96.75 186 GLU A O 1
ATOM 1577 N N . MET A 1 187 ? -24.598 1.990 19.472 1.00 96.12 187 MET A N 1
ATOM 1578 C CA . MET A 1 187 ? -25.997 1.688 19.789 1.00 96.12 187 MET A CA 1
ATOM 1579 C C . MET A 1 187 ? -26.129 0.480 20.733 1.00 96.12 187 MET A C 1
ATOM 1581 O O . MET A 1 187 ? -26.894 0.528 21.704 1.00 96.12 187 MET A O 1
ATOM 1585 N N . ALA A 1 188 ? -25.349 -0.587 20.522 1.00 95.44 188 ALA A N 1
ATOM 1586 C CA . ALA A 1 188 ? -25.339 -1.752 21.407 1.00 95.44 188 ALA A CA 1
ATOM 1587 C C . ALA A 1 188 ? -24.895 -1.387 22.836 1.00 95.44 188 ALA A C 1
ATOM 1589 O O . ALA A 1 188 ? -25.528 -1.808 23.812 1.00 95.44 188 ALA A O 1
ATOM 1590 N N . LYS A 1 189 ? -23.851 -0.556 22.977 1.00 94.44 189 LYS A N 1
ATOM 1591 C CA . LYS A 1 189 ? -23.374 -0.052 24.280 1.00 94.44 189 LYS A CA 1
ATOM 1592 C C . LYS A 1 189 ? -24.434 0.797 24.979 1.00 94.44 189 LYS A C 1
ATOM 1594 O O . LYS A 1 189 ? -24.702 0.573 26.160 1.00 94.44 189 LYS A O 1
ATOM 1599 N N . ILE A 1 190 ? -25.076 1.718 24.258 1.00 95.12 190 ILE A N 1
ATOM 1600 C CA . ILE A 1 190 ? -26.170 2.551 24.780 1.00 95.12 190 ILE A CA 1
ATOM 1601 C C . ILE A 1 190 ? -27.308 1.667 25.299 1.00 95.12 190 ILE A C 1
ATOM 1603 O O . ILE A 1 190 ? -27.692 1.792 26.464 1.00 95.12 190 ILE A O 1
ATOM 1607 N N . CYS A 1 191 ? -27.789 0.713 24.493 1.00 95.31 191 CYS A N 1
ATOM 1608 C CA . CYS A 1 191 ? -28.829 -0.236 24.903 1.00 95.31 191 CYS A CA 1
ATOM 1609 C C . CYS A 1 191 ? -28.420 -1.023 26.157 1.00 95.31 191 CYS A C 1
ATOM 1611 O O . CYS A 1 191 ? -29.222 -1.189 27.081 1.00 95.31 191 CYS A O 1
ATOM 1613 N N . LYS A 1 192 ? -27.153 -1.452 26.237 1.00 92.81 192 LYS A N 1
ATOM 1614 C CA . LYS A 1 192 ? -26.622 -2.175 27.398 1.00 92.81 192 LYS A CA 1
ATOM 1615 C C . LYS A 1 192 ? -26.606 -1.312 28.660 1.00 92.81 192 LYS A C 1
ATOM 1617 O O . LYS A 1 192 ? -26.988 -1.791 29.727 1.00 92.81 192 LYS A O 1
ATOM 1622 N N . TYR A 1 193 ? -26.224 -0.038 28.561 1.00 91.19 193 TYR A N 1
ATOM 1623 C CA . TYR A 1 193 ? -26.270 0.894 29.695 1.00 91.19 193 TYR A CA 1
ATOM 1624 C C . TYR A 1 193 ? -27.703 1.174 30.163 1.00 91.19 193 TYR A C 1
ATOM 1626 O O . TYR A 1 193 ? -27.940 1.270 31.369 1.00 91.19 193 TYR A O 1
ATOM 1634 N N . LEU A 1 194 ? -28.658 1.221 29.230 1.00 90.75 194 LEU A N 1
ATOM 1635 C CA . LEU A 1 194 ? -30.092 1.361 29.502 1.00 90.75 194 LEU A CA 1
ATOM 1636 C C . LEU A 1 194 ? -30.758 0.072 30.011 1.00 90.75 194 LEU A C 1
ATOM 1638 O O . LEU A 1 194 ? -31.943 0.090 30.335 1.00 90.75 194 LEU A O 1
ATOM 1642 N N . LYS A 1 195 ? -30.009 -1.036 30.120 1.00 90.31 195 LYS A N 1
ATOM 1643 C CA . LYS A 1 195 ? -30.510 -2.376 30.478 1.00 90.31 195 LYS A CA 1
ATOM 1644 C C . LYS A 1 195 ? -31.554 -2.930 29.497 1.00 90.31 195 LYS A C 1
ATOM 1646 O O . LYS A 1 195 ? -32.345 -3.798 29.861 1.00 90.31 195 LYS A O 1
ATOM 1651 N N . PHE A 1 196 ? -31.549 -2.457 28.253 1.00 91.94 196 PHE A N 1
ATOM 1652 C CA . PHE A 1 196 ? -32.367 -3.007 27.178 1.00 91.94 196 PHE A CA 1
ATOM 1653 C C . PHE A 1 196 ? -31.619 -4.160 26.494 1.00 91.94 196 PHE A C 1
ATOM 1655 O O . PHE A 1 196 ? -30.965 -3.991 25.465 1.00 91.94 196 PHE A O 1
ATOM 1662 N N . GLU A 1 197 ? -31.679 -5.344 27.108 1.00 91.12 197 GLU A N 1
ATOM 1663 C CA . GLU A 1 197 ? -30.869 -6.512 26.719 1.00 91.12 197 GLU A CA 1
ATOM 1664 C C . GLU A 1 197 ? -31.187 -7.051 25.314 1.00 91.12 197 GLU A C 1
ATOM 1666 O O . GLU A 1 197 ? -30.273 -7.470 24.597 1.00 91.12 197 GLU A O 1
ATOM 1671 N N . ALA A 1 198 ? -32.459 -7.001 24.899 1.00 92.50 198 ALA A N 1
ATOM 1672 C CA . ALA A 1 198 ? -32.883 -7.445 23.571 1.00 92.50 198 ALA A CA 1
ATOM 1673 C C . ALA A 1 198 ? -32.270 -6.564 22.470 1.00 92.50 198 ALA A C 1
ATOM 1675 O O . ALA A 1 198 ? -31.598 -7.075 21.577 1.00 92.50 198 ALA A O 1
ATOM 1676 N N . GLY A 1 199 ? -32.404 -5.236 22.582 1.00 93.38 199 GLY A N 1
ATOM 1677 C CA . GLY A 1 199 ? -31.788 -4.302 21.635 1.00 93.38 199 GLY A CA 1
ATOM 1678 C C . GLY A 1 199 ? -30.264 -4.328 21.667 1.00 93.38 199 GLY A C 1
ATOM 1679 O O . GLY A 1 199 ? -29.637 -4.243 20.615 1.00 93.38 199 GLY A O 1
ATOM 1680 N N . ALA A 1 200 ? -29.652 -4.500 22.8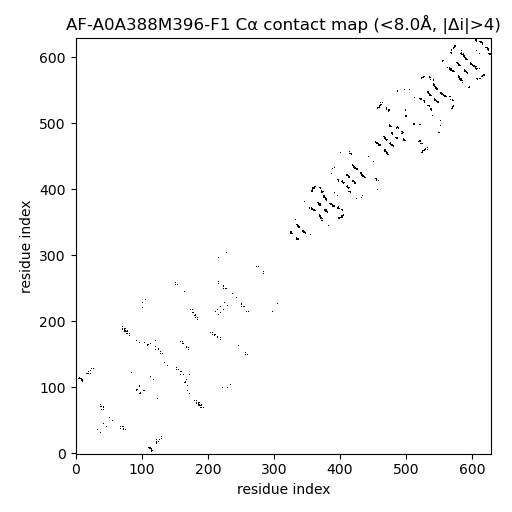43 1.00 93.19 200 ALA A N 1
ATOM 1681 C CA . ALA A 1 200 ? -28.200 -4.636 22.951 1.00 93.19 200 ALA A CA 1
ATOM 1682 C C . ALA A 1 200 ? -27.691 -5.882 22.214 1.00 93.19 200 ALA A C 1
ATOM 1684 O O . ALA A 1 200 ? -26.669 -5.821 21.537 1.00 93.19 200 ALA A O 1
ATOM 1685 N N . THR A 1 201 ? -28.410 -7.004 22.322 1.00 90.75 201 THR A N 1
ATOM 1686 C CA . THR A 1 201 ? -28.050 -8.244 21.624 1.00 90.75 201 THR A CA 1
ATOM 1687 C C . THR A 1 201 ? -28.278 -8.123 20.122 1.00 90.75 201 THR A C 1
ATOM 1689 O O . THR A 1 201 ? -27.371 -8.458 19.374 1.00 90.75 201 THR A O 1
ATOM 1692 N N . PHE A 1 202 ? -29.410 -7.564 19.688 1.00 94.31 202 PHE A N 1
ATOM 1693 C CA . PHE A 1 202 ? -29.688 -7.318 18.272 1.00 94.31 202 PHE A CA 1
ATOM 1694 C C . PHE A 1 202 ? -28.607 -6.451 17.607 1.00 94.31 202 PHE A C 1
ATOM 1696 O O . PHE A 1 202 ? -27.999 -6.873 16.628 1.00 94.31 202 PHE A O 1
ATOM 1703 N N . ASN A 1 203 ? -28.305 -5.277 18.173 1.00 94.75 203 ASN A N 1
ATOM 1704 C CA . ASN A 1 203 ? -27.300 -4.374 17.603 1.00 94.75 203 ASN A CA 1
ATOM 1705 C C . ASN A 1 203 ? -25.894 -4.983 17.630 1.00 94.75 203 ASN A C 1
ATOM 1707 O O . ASN A 1 203 ? -25.138 -4.805 16.683 1.00 94.75 203 ASN A O 1
ATOM 1711 N N . PHE A 1 204 ? -25.546 -5.734 18.681 1.00 92.75 204 PHE A N 1
ATOM 1712 C CA . PHE A 1 204 ? -24.265 -6.437 18.731 1.00 92.75 204 PHE A CA 1
ATOM 1713 C C . PHE A 1 204 ? -24.165 -7.529 17.656 1.00 92.75 204 PHE A C 1
ATOM 1715 O O . PHE A 1 204 ? -23.118 -7.671 17.037 1.00 92.75 204 PHE A O 1
ATOM 1722 N N . SER A 1 205 ? -25.242 -8.276 17.395 1.00 91.31 205 SER A N 1
ATOM 1723 C CA . SER A 1 205 ? -25.271 -9.271 16.319 1.00 91.31 205 SER A CA 1
ATOM 1724 C C . SER A 1 205 ? -25.107 -8.627 14.941 1.00 91.31 205 SER A C 1
ATOM 1726 O O . SER A 1 205 ? -24.299 -9.104 14.149 1.00 91.31 205 SER A O 1
ATOM 1728 N N . VAL A 1 206 ? -25.814 -7.522 14.673 1.00 94.81 206 VAL A N 1
ATOM 1729 C CA . VAL A 1 206 ? -25.662 -6.770 13.415 1.00 94.81 206 VAL A CA 1
ATOM 1730 C C . VAL A 1 206 ? -24.241 -6.224 13.276 1.00 94.81 206 VAL A C 1
ATOM 1732 O O . VAL A 1 206 ? -23.653 -6.379 12.214 1.00 94.81 206 VAL A O 1
ATOM 1735 N N . PHE A 1 207 ? -23.660 -5.688 14.353 1.00 95.19 207 PHE A N 1
ATOM 1736 C CA . PHE A 1 207 ? -22.268 -5.233 14.391 1.00 95.19 207 PHE A CA 1
ATOM 1737 C C . PHE A 1 207 ? -21.266 -6.336 14.017 1.00 95.19 207 PHE A C 1
ATOM 1739 O O . PHE A 1 207 ? -20.348 -6.092 13.241 1.00 95.19 207 PHE A O 1
ATOM 1746 N N . VAL A 1 208 ? -21.430 -7.556 14.544 1.00 92.56 208 VAL A N 1
ATOM 1747 C CA . VAL A 1 208 ? -20.535 -8.681 14.215 1.00 92.56 208 VAL A CA 1
ATOM 1748 C C . VAL A 1 208 ? -20.646 -9.048 12.734 1.00 92.56 208 VAL A C 1
ATOM 1750 O O . VAL A 1 208 ? -19.625 -9.222 12.073 1.00 92.56 208 VAL A O 1
ATOM 1753 N N . ILE A 1 209 ? -21.869 -9.132 12.200 1.00 92.00 209 ILE A N 1
ATOM 1754 C CA . ILE A 1 209 ? -22.104 -9.460 10.786 1.00 92.00 209 ILE A CA 1
ATOM 1755 C C . ILE A 1 209 ? -21.528 -8.367 9.879 1.00 92.00 209 ILE A C 1
ATOM 1757 O O . ILE A 1 209 ? -20.805 -8.672 8.930 1.00 92.00 209 ILE A O 1
ATOM 1761 N N . SER A 1 210 ? -21.810 -7.098 10.184 1.00 94.44 210 SER A N 1
ATOM 1762 C CA . SER A 1 210 ? -21.322 -5.969 9.394 1.00 94.44 210 SER A CA 1
ATOM 1763 C C . SER A 1 210 ? -19.796 -5.872 9.438 1.00 94.44 210 SER A C 1
ATOM 1765 O O . SER A 1 210 ? -19.188 -5.597 8.409 1.00 94.44 210 SER A O 1
ATOM 1767 N N . TRP A 1 211 ? -19.161 -6.182 10.577 1.00 94.44 211 TRP A N 1
ATOM 1768 C CA . TRP A 1 211 ? -17.702 -6.181 10.707 1.00 94.44 211 TRP A CA 1
ATOM 1769 C C . TRP A 1 211 ? -17.043 -7.155 9.730 1.00 94.44 211 TRP A C 1
ATOM 1771 O O . TRP A 1 211 ? -16.103 -6.785 9.026 1.00 94.44 211 TRP A O 1
ATOM 1781 N N . VAL A 1 212 ? -17.551 -8.389 9.659 1.00 89.56 212 VAL A N 1
ATOM 1782 C CA . VAL A 1 212 ? -17.029 -9.404 8.735 1.00 89.56 212 VAL A CA 1
ATOM 1783 C C . VAL A 1 212 ? -17.237 -8.955 7.293 1.00 89.56 212 VAL A C 1
ATOM 1785 O O . VAL A 1 212 ? -16.281 -8.887 6.526 1.00 89.56 212 VAL A O 1
ATOM 1788 N N . VAL A 1 213 ? -18.472 -8.597 6.936 1.00 92.62 213 VAL A N 1
ATOM 1789 C CA . VAL A 1 213 ? -18.841 -8.256 5.555 1.00 92.62 213 VAL A CA 1
ATOM 1790 C C . VAL A 1 213 ? -18.085 -7.024 5.059 1.00 92.62 213 VAL A C 1
ATOM 1792 O O . VAL A 1 213 ? -17.539 -7.050 3.962 1.00 92.62 213 VAL A O 1
ATOM 1795 N N . LEU A 1 214 ? -18.023 -5.951 5.848 1.00 94.69 214 LEU A N 1
ATOM 1796 C CA . LEU A 1 214 ? -17.454 -4.679 5.403 1.00 94.69 214 LEU A CA 1
ATOM 1797 C C . LEU A 1 214 ? -15.932 -4.624 5.572 1.00 94.69 214 LEU A C 1
ATOM 1799 O O . LEU A 1 214 ? -15.236 -4.239 4.636 1.00 94.69 214 LEU A O 1
ATOM 1803 N N . ARG A 1 215 ? -15.393 -5.014 6.738 1.00 92.50 215 ARG A N 1
ATOM 1804 C CA . ARG A 1 215 ? -13.964 -4.821 7.063 1.00 92.50 215 ARG A CA 1
ATOM 1805 C C . ARG A 1 215 ? -13.081 -6.030 6.746 1.00 92.50 215 ARG A C 1
ATOM 1807 O O . ARG A 1 215 ? -11.904 -5.830 6.463 1.00 92.50 215 ARG A O 1
ATOM 1814 N N . LEU A 1 216 ? -13.611 -7.256 6.787 1.00 87.62 216 LEU A N 1
ATOM 1815 C CA . LEU A 1 216 ? -12.828 -8.475 6.505 1.00 87.62 216 LEU A CA 1
ATOM 1816 C C . LEU A 1 216 ? -13.066 -9.052 5.106 1.00 87.62 216 LEU A C 1
ATOM 1818 O O . LEU A 1 216 ? -12.239 -9.823 4.630 1.00 87.62 216 LEU A O 1
ATOM 1822 N N . VAL A 1 217 ? -14.165 -8.680 4.445 1.00 86.94 217 VAL A N 1
ATOM 1823 C CA . VAL A 1 217 ? -14.487 -9.134 3.086 1.00 86.94 217 VAL A CA 1
ATOM 1824 C C . VAL A 1 217 ? -14.433 -7.963 2.104 1.00 86.94 217 VAL A C 1
ATOM 1826 O O . VAL A 1 217 ? -13.514 -7.875 1.297 1.00 86.94 217 VAL A O 1
ATOM 1829 N N . TYR A 1 218 ? -15.350 -7.001 2.184 1.00 91.50 218 TYR A N 1
ATOM 1830 C CA . TYR A 1 218 ? -15.420 -5.938 1.180 1.00 91.50 218 TYR A CA 1
ATOM 1831 C C . TYR A 1 218 ? -14.128 -5.102 1.095 1.00 91.50 218 TYR A C 1
ATOM 1833 O O . TYR A 1 218 ? -13.587 -4.873 0.013 1.00 91.50 218 TYR A O 1
ATOM 1841 N N . TYR A 1 219 ? -13.584 -4.699 2.244 1.00 92.31 219 TYR A N 1
ATOM 1842 C CA . TYR A 1 219 ? -12.369 -3.890 2.313 1.00 92.31 219 TYR A CA 1
ATOM 1843 C C . TYR A 1 219 ? -11.131 -4.539 1.653 1.00 92.31 219 TYR A C 1
ATOM 1845 O O . TYR A 1 219 ? -10.583 -3.929 0.733 1.00 92.31 219 TYR A O 1
ATOM 1853 N N . PRO A 1 220 ? -10.674 -5.750 2.030 1.00 87.75 220 PRO A N 1
ATOM 1854 C CA . PRO A 1 220 ? -9.498 -6.346 1.394 1.00 87.75 220 PRO A CA 1
ATOM 1855 C C . PRO A 1 220 ? -9.727 -6.752 -0.068 1.00 87.75 220 PRO A C 1
ATOM 1857 O O . PRO A 1 220 ? -8.854 -6.529 -0.903 1.00 87.75 220 PRO A O 1
ATOM 1860 N N . PHE A 1 221 ? -10.887 -7.327 -0.399 1.00 84.25 221 PHE A N 1
ATOM 1861 C CA . PHE A 1 221 ? -11.098 -7.928 -1.720 1.00 84.25 221 PHE A CA 1
ATOM 1862 C C . PHE A 1 221 ? -11.479 -6.921 -2.813 1.00 84.25 221 PHE A C 1
ATOM 1864 O O . PHE A 1 221 ? -11.180 -7.179 -3.974 1.00 84.25 221 PHE A O 1
ATOM 1871 N N . TRP A 1 222 ? -12.102 -5.786 -2.476 1.00 88.50 222 TRP A N 1
ATOM 1872 C CA . TRP A 1 222 ? -12.461 -4.756 -3.462 1.00 88.50 222 TRP A CA 1
ATOM 1873 C C . TRP A 1 222 ? -11.597 -3.507 -3.329 1.00 88.50 222 TRP A C 1
ATOM 1875 O O . TRP A 1 222 ? -11.056 -3.037 -4.326 1.00 88.50 222 TRP A O 1
ATOM 1885 N N . ILE A 1 223 ? -11.435 -2.967 -2.116 1.00 92.81 223 ILE A N 1
ATOM 1886 C CA . ILE A 1 223 ? -10.713 -1.700 -1.936 1.00 92.81 223 ILE A CA 1
ATOM 1887 C C . ILE A 1 223 ? -9.209 -1.902 -2.066 1.00 92.81 223 ILE A C 1
ATOM 1889 O O . ILE A 1 223 ? -8.604 -1.283 -2.934 1.00 92.81 223 ILE A O 1
ATOM 1893 N N . ILE A 1 224 ? -8.610 -2.772 -1.245 1.00 87.69 224 ILE A N 1
ATOM 1894 C CA . ILE A 1 224 ? -7.157 -3.009 -1.305 1.00 87.69 224 ILE A CA 1
ATOM 1895 C C . ILE A 1 224 ? -6.774 -3.590 -2.668 1.00 87.69 224 ILE A C 1
ATOM 1897 O O . ILE A 1 224 ? -5.784 -3.168 -3.257 1.00 87.69 224 ILE A O 1
ATOM 1901 N N . TYR A 1 225 ? -7.595 -4.489 -3.220 1.00 84.00 225 TYR A N 1
ATOM 1902 C CA . TYR A 1 225 ? -7.412 -4.969 -4.588 1.00 84.00 225 TYR A CA 1
ATOM 1903 C C . TYR A 1 225 ? -7.378 -3.821 -5.608 1.00 84.00 225 TYR A C 1
ATOM 1905 O O . TYR A 1 225 ? -6.457 -3.751 -6.415 1.00 84.00 225 TYR A O 1
ATOM 1913 N N . SER A 1 226 ? -8.329 -2.885 -5.558 1.00 88.50 226 SER A N 1
ATOM 1914 C CA . SER A 1 226 ? -8.354 -1.749 -6.484 1.00 88.50 226 SER A CA 1
ATOM 1915 C C . SER A 1 226 ? -7.134 -0.832 -6.315 1.00 88.50 226 SER A C 1
ATOM 1917 O O . SER A 1 226 ? -6.502 -0.457 -7.302 1.00 88.50 226 SER A O 1
ATOM 1919 N N . THR A 1 227 ? -6.735 -0.522 -5.077 1.00 87.69 227 THR A N 1
ATOM 1920 C CA . THR A 1 227 ? -5.576 0.348 -4.798 1.00 87.69 227 THR A CA 1
ATOM 1921 C C . THR A 1 227 ? -4.233 -0.311 -5.094 1.00 87.69 227 THR A C 1
ATOM 1923 O O . THR A 1 227 ? -3.266 0.404 -5.353 1.00 87.69 227 THR A O 1
ATOM 1926 N N . SER A 1 228 ? -4.164 -1.644 -5.061 1.00 81.44 228 SER A N 1
ATOM 1927 C CA . SER A 1 228 ? -2.954 -2.419 -5.364 1.00 81.44 228 SER A CA 1
ATOM 1928 C C . SER A 1 228 ? -2.847 -2.795 -6.846 1.00 81.44 228 SER A C 1
ATOM 1930 O O . SER A 1 228 ? -1.766 -2.717 -7.405 1.00 81.44 228 SER A O 1
ATOM 1932 N N . TYR A 1 229 ? -3.946 -3.163 -7.512 1.00 77.75 229 TYR A N 1
ATOM 1933 C CA . TYR A 1 229 ? -3.917 -3.686 -8.886 1.00 77.75 229 TYR A CA 1
ATOM 1934 C C . TYR A 1 229 ? -4.483 -2.720 -9.928 1.00 77.75 229 TYR A C 1
ATOM 1936 O O . TYR A 1 229 ? -3.845 -2.480 -10.949 1.00 77.75 229 TYR A O 1
ATOM 1944 N N . GLU A 1 230 ? -5.679 -2.168 -9.708 1.00 80.00 230 GLU A N 1
ATOM 1945 C CA . GLU A 1 230 ? -6.322 -1.292 -10.703 1.00 80.00 230 GLU A CA 1
ATOM 1946 C C . GLU A 1 230 ? -5.601 0.058 -10.812 1.00 80.00 230 GLU A C 1
ATOM 1948 O O . GLU A 1 230 ? -5.463 0.592 -11.910 1.00 80.00 230 GLU A O 1
ATOM 1953 N N . CYS A 1 231 ? -5.063 0.566 -9.699 1.00 81.06 231 CYS A N 1
ATOM 1954 C CA . CYS A 1 231 ? -4.243 1.779 -9.675 1.00 81.06 231 CYS A CA 1
ATOM 1955 C C . CYS A 1 231 ? -2.985 1.655 -10.557 1.00 81.06 231 CYS A C 1
ATOM 1957 O O . CYS A 1 231 ? -2.668 2.579 -11.304 1.00 81.06 231 CYS A O 1
ATOM 1959 N N . LEU A 1 232 ? -2.310 0.496 -10.549 1.00 73.06 232 LEU A N 1
ATOM 1960 C CA . LEU A 1 232 ? -1.102 0.263 -11.356 1.00 73.06 232 LEU A CA 1
ATOM 1961 C C . LEU A 1 232 ? -1.365 0.329 -12.866 1.00 73.06 232 LEU A C 1
ATOM 1963 O O . LEU A 1 232 ? -0.459 0.661 -13.620 1.00 73.06 232 LEU A O 1
ATOM 1967 N N . GLN A 1 233 ? -2.594 0.055 -13.312 1.00 72.25 233 GLN A N 1
ATOM 1968 C CA . GLN A 1 233 ? -2.966 0.135 -14.731 1.00 72.25 233 GLN A CA 1
ATOM 1969 C C . GLN A 1 233 ? -3.076 1.579 -15.236 1.00 72.25 233 GLN A C 1
ATOM 1971 O O . GLN A 1 233 ? -2.999 1.814 -16.438 1.00 72.25 233 GLN A O 1
ATOM 1976 N N . VAL A 1 234 ? -3.276 2.536 -14.327 1.00 70.69 234 VAL A N 1
ATOM 1977 C CA . VAL A 1 234 ? -3.375 3.974 -14.632 1.00 70.69 234 VAL A CA 1
ATOM 1978 C C . VAL A 1 234 ? -2.064 4.702 -14.304 1.00 70.69 234 VAL A C 1
ATOM 1980 O O . VAL A 1 234 ? -1.841 5.831 -14.735 1.00 70.69 234 VAL A O 1
ATOM 1983 N N . LEU A 1 235 ? -1.173 4.052 -13.554 1.00 66.00 235 LEU A N 1
ATOM 1984 C CA . LEU A 1 235 ? 0.110 4.594 -13.133 1.00 66.00 235 LEU A CA 1
ATOM 1985 C C . LEU A 1 235 ? 1.102 4.636 -14.309 1.00 66.00 235 LEU A C 1
ATOM 1987 O O . LEU A 1 235 ? 1.868 3.695 -14.512 1.00 66.00 235 LEU A O 1
ATOM 1991 N N . ASN A 1 236 ? 1.132 5.737 -15.068 1.00 59.81 236 ASN A N 1
ATOM 1992 C CA . ASN A 1 236 ? 2.199 5.954 -16.045 1.00 59.81 236 ASN A CA 1
ATOM 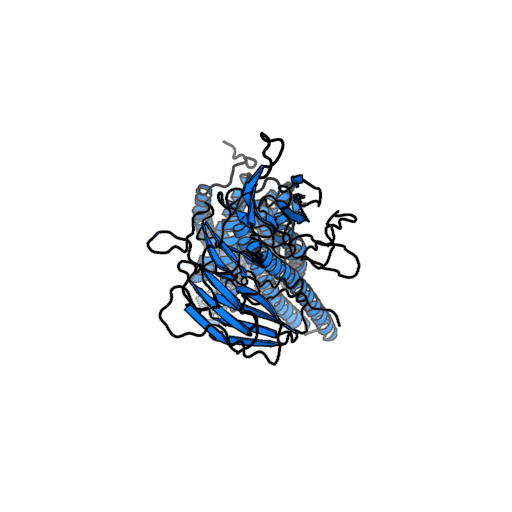1993 C C . ASN A 1 236 ? 3.495 6.380 -15.324 1.00 59.81 236 ASN A C 1
ATOM 1995 O O . ASN A 1 236 ? 3.629 7.519 -14.867 1.00 59.81 236 ASN A O 1
ATOM 1999 N N . LYS A 1 237 ? 4.440 5.441 -15.183 1.00 51.59 237 LYS A N 1
ATOM 2000 C CA . LYS A 1 237 ? 5.707 5.638 -14.452 1.00 51.59 237 LYS A CA 1
ATOM 2001 C C . LYS A 1 237 ? 6.617 6.685 -15.108 1.00 51.59 237 LYS A C 1
ATOM 2003 O O . LYS A 1 237 ? 7.401 7.315 -14.404 1.00 51.59 237 LYS A O 1
ATOM 2008 N N . GLU A 1 238 ? 6.478 6.900 -16.415 1.00 47.47 238 GLU A N 1
ATOM 2009 C CA . GLU A 1 238 ? 7.288 7.854 -17.183 1.00 47.47 238 GLU A CA 1
ATOM 2010 C C . GLU A 1 238 ? 6.868 9.311 -16.946 1.00 47.47 238 GLU A C 1
ATOM 2012 O O . GLU A 1 238 ? 7.699 10.218 -16.967 1.00 47.47 238 GLU A O 1
ATOM 2017 N N . GLU A 1 239 ? 5.587 9.550 -16.651 1.00 52.38 239 GLU A N 1
ATOM 2018 C CA . GLU A 1 239 ? 5.042 10.901 -16.475 1.00 52.38 239 GLU A CA 1
ATOM 2019 C C . GLU A 1 239 ? 5.194 11.436 -15.041 1.00 52.38 239 GLU A C 1
ATOM 2021 O O . GLU A 1 239 ? 5.233 12.652 -14.838 1.00 52.38 239 GLU A O 1
ATOM 2026 N N . CYS A 1 240 ? 5.270 10.567 -14.022 1.00 55.66 240 CYS A N 1
ATOM 2027 C CA . CYS A 1 240 ? 5.303 10.980 -12.612 1.00 55.66 240 CYS A CA 1
ATOM 2028 C C . CYS A 1 240 ? 6.187 10.068 -11.733 1.00 55.66 240 CYS A C 1
ATOM 2030 O O . CYS A 1 240 ? 5.680 9.142 -11.098 1.00 55.66 240 CYS A O 1
ATOM 2032 N N . PRO A 1 241 ? 7.483 10.388 -11.552 1.00 59.62 241 PRO A N 1
ATOM 2033 C CA . PRO A 1 241 ? 8.404 9.604 -10.711 1.00 59.62 241 PRO A CA 1
ATOM 2034 C C . PRO A 1 241 ? 7.965 9.462 -9.240 1.00 59.62 241 PRO A C 1
ATOM 2036 O O . PRO A 1 241 ? 8.289 8.494 -8.556 1.00 59.62 241 PRO A O 1
ATOM 2039 N N . TRP A 1 242 ? 7.195 10.429 -8.737 1.00 68.06 242 TRP A N 1
ATOM 2040 C CA . TRP A 1 242 ? 6.666 10.468 -7.370 1.00 68.06 242 TRP A CA 1
ATOM 2041 C C . TRP A 1 242 ? 5.441 9.562 -7.171 1.00 68.06 242 TRP A C 1
ATOM 2043 O O . TRP A 1 242 ? 5.096 9.240 -6.035 1.00 68.06 242 TRP A O 1
ATOM 2053 N N . ALA A 1 243 ? 4.811 9.097 -8.252 1.00 70.00 243 ALA A N 1
ATOM 2054 C CA . ALA A 1 243 ? 3.607 8.277 -8.219 1.00 70.00 243 ALA A CA 1
ATOM 2055 C C . ALA A 1 243 ? 3.825 6.920 -7.522 1.00 70.00 243 ALA A C 1
ATOM 2057 O O . ALA A 1 243 ? 2.974 6.474 -6.750 1.00 70.00 243 ALA A O 1
ATOM 2058 N N . CYS A 1 244 ? 5.006 6.315 -7.701 1.00 70.50 244 CYS A N 1
ATOM 2059 C CA . CYS A 1 244 ? 5.400 5.086 -7.009 1.00 70.50 244 CYS A CA 1
ATOM 2060 C C . CYS A 1 244 ? 5.434 5.277 -5.485 1.00 70.50 244 CYS A C 1
ATOM 2062 O O . CYS A 1 244 ? 4.894 4.459 -4.742 1.00 70.50 244 CYS A O 1
ATOM 2064 N N . TYR A 1 245 ? 6.005 6.386 -5.001 1.00 75.00 245 TYR A N 1
ATOM 2065 C CA . TYR A 1 245 ? 6.032 6.687 -3.566 1.00 75.00 245 TYR A CA 1
ATOM 2066 C C . TYR A 1 245 ? 4.615 6.830 -2.995 1.00 75.00 245 TYR A C 1
ATOM 2068 O O . TYR A 1 245 ? 4.318 6.289 -1.927 1.00 75.00 245 TYR A O 1
ATOM 2076 N N . LEU A 1 246 ? 3.723 7.512 -3.726 1.00 80.44 246 LEU A N 1
ATOM 2077 C CA . LEU A 1 246 ? 2.334 7.672 -3.299 1.00 80.44 246 LEU A CA 1
ATOM 2078 C C . LEU A 1 246 ? 1.608 6.327 -3.204 1.00 80.44 246 LEU A C 1
ATOM 2080 O O . LEU A 1 246 ? 0.910 6.076 -2.219 1.00 80.44 246 LEU A O 1
ATOM 2084 N N . TYR A 1 247 ? 1.807 5.462 -4.202 1.00 80.94 247 TYR A N 1
ATOM 2085 C CA . TYR A 1 247 ? 1.262 4.108 -4.244 1.00 80.94 247 TYR A CA 1
ATOM 2086 C C . TYR A 1 247 ? 1.685 3.285 -3.019 1.00 80.94 247 TYR A C 1
ATOM 2088 O O . TYR A 1 247 ? 0.827 2.744 -2.312 1.00 80.94 247 TYR A O 1
ATOM 2096 N N . TYR A 1 248 ? 2.990 3.225 -2.726 1.00 79.69 248 TYR A N 1
ATOM 2097 C CA . TYR A 1 248 ? 3.511 2.426 -1.614 1.00 79.69 248 TYR A CA 1
ATOM 2098 C C . TYR A 1 248 ? 3.039 2.943 -0.265 1.00 79.69 248 TYR A C 1
ATOM 2100 O O . TYR A 1 248 ? 2.600 2.162 0.584 1.00 79.69 248 TYR A O 1
ATOM 2108 N N . MET A 1 249 ? 3.091 4.259 -0.065 1.00 81.56 249 MET A N 1
ATOM 2109 C CA . MET A 1 249 ? 2.674 4.850 1.196 1.00 81.56 249 MET A CA 1
ATOM 2110 C C . MET A 1 249 ? 1.178 4.631 1.447 1.00 81.56 249 MET A C 1
ATOM 2112 O O . MET A 1 249 ? 0.801 4.220 2.546 1.00 81.56 249 MET A O 1
ATOM 2116 N N . PHE A 1 250 ? 0.328 4.837 0.433 1.00 88.06 250 PHE A N 1
ATOM 2117 C CA . PHE A 1 250 ? -1.117 4.648 0.568 1.00 88.06 250 PHE A CA 1
ATOM 2118 C C . PHE A 1 250 ? -1.482 3.195 0.891 1.00 88.06 250 PHE A C 1
ATOM 2120 O O . PHE A 1 250 ? -2.186 2.940 1.870 1.00 88.06 250 PHE A O 1
ATOM 2127 N N . ASN A 1 251 ? -0.957 2.234 0.124 1.00 86.50 251 ASN A N 1
ATOM 2128 C CA . ASN A 1 251 ? -1.254 0.816 0.330 1.00 86.50 251 ASN A CA 1
ATOM 2129 C C . ASN A 1 251 ? -0.711 0.297 1.673 1.00 86.50 251 ASN A C 1
ATOM 2131 O O . ASN A 1 251 ? -1.417 -0.437 2.362 1.00 86.50 251 ASN A O 1
ATOM 2135 N N . THR A 1 252 ? 0.468 0.748 2.120 1.00 84.62 252 THR A N 1
ATOM 2136 C CA . THR A 1 252 ? 1.020 0.375 3.440 1.00 84.62 252 THR A CA 1
ATOM 2137 C C . THR A 1 252 ? 0.088 0.783 4.583 1.00 84.62 252 THR A C 1
ATOM 2139 O O . THR A 1 252 ? -0.140 0.020 5.527 1.00 84.62 252 THR A O 1
ATOM 2142 N N . LEU A 1 253 ? -0.484 1.985 4.512 1.00 88.12 253 LEU A N 1
ATOM 2143 C CA . LEU A 1 253 ? -1.402 2.486 5.535 1.00 88.12 253 LEU A CA 1
ATOM 2144 C C . LEU A 1 253 ? -2.743 1.739 5.526 1.00 88.12 253 LEU A C 1
ATOM 2146 O O . LEU A 1 253 ? -3.274 1.440 6.596 1.00 88.12 253 LEU A O 1
ATOM 2150 N N . LEU A 1 254 ? -3.276 1.398 4.347 1.00 91.44 254 LEU A N 1
ATOM 2151 C CA . LEU A 1 254 ? -4.493 0.584 4.228 1.00 91.44 254 LEU A CA 1
ATOM 2152 C C . LEU A 1 254 ? -4.277 -0.844 4.752 1.00 91.44 254 LEU A C 1
ATOM 2154 O O . LEU A 1 254 ? -5.097 -1.370 5.503 1.00 91.44 254 LEU A O 1
ATOM 2158 N N . ILE A 1 255 ? -3.132 -1.452 4.438 1.00 87.69 255 ILE A N 1
ATOM 2159 C CA . ILE A 1 255 ? -2.739 -2.754 4.988 1.00 87.69 255 ILE A CA 1
ATOM 2160 C C . ILE A 1 255 ? -2.602 -2.673 6.512 1.00 87.69 255 ILE A C 1
ATOM 2162 O O . ILE A 1 255 ? -3.112 -3.537 7.226 1.00 87.69 255 ILE A O 1
ATOM 2166 N N . THR A 1 256 ? -1.991 -1.605 7.033 1.00 86.88 256 THR A N 1
ATOM 2167 C CA . THR A 1 256 ? -1.905 -1.374 8.482 1.00 86.88 256 THR A CA 1
ATOM 2168 C C . THR A 1 256 ? -3.296 -1.342 9.116 1.00 86.88 256 THR A C 1
ATOM 2170 O O . THR A 1 256 ? -3.513 -1.990 10.139 1.00 86.88 256 THR A O 1
ATOM 2173 N N . LEU A 1 257 ? -4.268 -0.659 8.499 1.00 92.00 257 LEU A N 1
ATOM 2174 C CA . LEU A 1 257 ? -5.656 -0.675 8.966 1.00 92.00 257 LEU A CA 1
ATOM 2175 C C . LEU A 1 257 ? -6.257 -2.086 8.968 1.00 92.00 257 LEU A C 1
ATOM 2177 O O . LEU A 1 257 ? -6.884 -2.469 9.955 1.00 92.00 257 LEU A O 1
ATOM 2181 N N . LEU A 1 258 ? -6.036 -2.880 7.918 1.00 90.44 258 LEU A N 1
ATOM 2182 C CA . LEU A 1 258 ? -6.517 -4.262 7.859 1.00 90.44 258 LEU A CA 1
ATOM 2183 C C . LEU A 1 258 ? -5.953 -5.125 8.998 1.00 90.44 258 LEU A C 1
ATOM 2185 O O . LEU A 1 258 ? -6.717 -5.842 9.645 1.00 90.44 258 LEU A O 1
ATOM 2189 N N . VAL A 1 259 ? -4.655 -5.018 9.305 1.00 86.44 259 VAL A N 1
ATOM 2190 C CA . VAL A 1 259 ? -4.044 -5.746 10.436 1.00 86.44 259 VAL A CA 1
ATOM 2191 C C . VAL A 1 259 ? -4.726 -5.375 11.756 1.00 86.44 259 VAL A C 1
ATOM 2193 O O . VAL A 1 259 ? -5.030 -6.248 12.574 1.00 86.44 259 VAL A O 1
ATOM 2196 N N . LEU A 1 260 ? -5.033 -4.090 11.958 1.00 89.06 260 LEU A N 1
ATOM 2197 C CA . LEU A 1 260 ? -5.765 -3.635 13.140 1.00 89.06 260 LEU A CA 1
ATOM 2198 C C . LEU A 1 260 ? -7.201 -4.193 13.168 1.00 89.06 260 LEU A C 1
ATOM 2200 O O . LEU A 1 260 ? -7.673 -4.615 14.226 1.00 89.06 260 LEU A O 1
ATOM 2204 N N . HIS A 1 261 ? -7.885 -4.286 12.023 1.00 90.62 261 HIS A N 1
ATOM 2205 C CA . HIS A 1 261 ? -9.210 -4.913 11.941 1.00 90.62 261 HIS A CA 1
ATOM 2206 C C . HIS A 1 261 ? -9.194 -6.398 12.295 1.00 90.62 261 HIS A C 1
ATOM 2208 O O . HIS A 1 261 ? -10.090 -6.850 13.010 1.00 90.62 261 HIS A O 1
ATOM 2214 N N . ILE A 1 262 ? -8.172 -7.138 11.861 1.00 87.00 262 ILE A N 1
ATOM 2215 C CA . ILE A 1 262 ? -7.979 -8.541 12.248 1.00 87.00 262 ILE A CA 1
ATOM 2216 C C . ILE A 1 262 ? -7.738 -8.639 13.761 1.00 87.00 262 ILE A C 1
ATOM 2218 O O . ILE A 1 262 ? -8.359 -9.462 14.433 1.00 87.00 262 ILE A O 1
ATOM 2222 N N . TYR A 1 263 ? -6.915 -7.754 14.335 1.00 87.38 263 TYR A N 1
ATOM 2223 C CA . TYR A 1 263 ? -6.699 -7.704 15.784 1.00 87.38 263 TYR A CA 1
ATOM 2224 C C . TYR A 1 263 ? -8.011 -7.521 16.567 1.00 87.38 263 TYR A C 1
ATOM 2226 O O . TYR A 1 263 ? -8.286 -8.264 17.513 1.00 87.38 263 TYR A O 1
ATOM 2234 N N . TRP A 1 264 ? -8.852 -6.559 16.178 1.00 91.50 264 TRP A N 1
ATOM 2235 C CA . TRP A 1 264 ? -10.135 -6.348 16.853 1.00 91.50 264 TRP A CA 1
ATOM 2236 C C . TRP A 1 264 ? -11.140 -7.461 16.578 1.00 91.50 264 TRP A C 1
ATOM 2238 O O . TRP A 1 264 ? -11.911 -7.784 17.480 1.00 91.50 264 TRP A O 1
ATOM 2248 N N . TRP A 1 265 ? -11.114 -8.082 15.396 1.00 91.31 265 TRP A N 1
ATOM 2249 C CA . TRP A 1 265 ? -11.939 -9.253 15.104 1.00 91.31 265 TRP A CA 1
ATOM 2250 C C . TRP A 1 265 ? -11.706 -10.363 16.129 1.00 91.31 265 TRP A C 1
ATOM 2252 O O . TRP A 1 265 ? -12.666 -10.823 16.742 1.00 91.31 265 TRP A O 1
ATOM 2262 N N . VAL A 1 266 ? -10.444 -10.692 16.422 1.00 85.19 266 VAL A N 1
ATOM 2263 C CA . VAL A 1 266 ? -10.093 -11.694 17.444 1.00 85.19 266 VAL A CA 1
ATOM 2264 C C . VAL A 1 266 ? -10.675 -11.323 18.817 1.00 85.19 266 VAL A C 1
ATOM 2266 O O . VAL A 1 266 ? -11.153 -12.184 19.558 1.00 85.19 266 VAL A O 1
ATOM 2269 N N . LEU A 1 267 ? -10.689 -10.036 19.185 1.00 86.12 267 LEU A N 1
ATOM 2270 C CA . LEU A 1 267 ? -11.289 -9.585 20.447 1.00 86.12 267 LEU A CA 1
ATOM 2271 C C . LEU A 1 267 ? -12.820 -9.701 20.448 1.00 86.12 267 LEU A C 1
ATOM 2273 O O . LEU A 1 267 ? -13.398 -10.182 21.425 1.00 86.12 267 LEU A O 1
ATOM 2277 N N . ILE A 1 268 ? -13.472 -9.270 19.367 1.00 88.81 268 ILE A N 1
ATOM 2278 C CA . ILE A 1 268 ? -14.931 -9.325 19.199 1.00 88.81 268 ILE A CA 1
ATOM 2279 C C . ILE A 1 268 ? -15.403 -10.777 19.224 1.00 88.81 268 ILE A C 1
ATOM 2281 O O . ILE A 1 268 ? -16.362 -11.113 19.921 1.00 88.81 268 ILE A O 1
ATOM 2285 N N . PHE A 1 269 ? -14.689 -11.643 18.516 1.00 84.62 269 PHE A N 1
ATOM 2286 C CA . PHE A 1 269 ? -14.971 -13.060 18.421 1.00 84.62 269 PHE A CA 1
ATOM 2287 C C . PHE A 1 269 ? -14.866 -13.758 19.781 1.00 84.62 269 PHE A C 1
ATOM 2289 O O . PHE A 1 269 ? -15.820 -14.401 20.223 1.00 84.62 269 PHE A O 1
ATOM 2296 N N . ARG A 1 270 ? -13.773 -13.527 20.525 1.00 82.06 270 ARG A N 1
ATOM 2297 C CA . ARG A 1 270 ? -13.615 -14.030 21.904 1.00 82.06 270 ARG A CA 1
ATOM 2298 C C . ARG A 1 270 ? -14.736 -13.559 22.828 1.00 82.06 270 ARG A C 1
ATOM 2300 O O . ARG A 1 270 ? -15.232 -14.333 23.645 1.00 82.06 270 ARG A O 1
ATOM 2307 N N . MET A 1 271 ? -15.166 -12.303 22.699 1.00 81.88 271 MET A N 1
ATOM 2308 C CA . MET A 1 271 ? -16.313 -11.787 23.452 1.00 81.88 271 MET A CA 1
ATOM 2309 C C . MET A 1 271 ? -17.632 -12.471 23.056 1.00 81.88 271 MET A C 1
ATOM 2311 O O . MET A 1 271 ? -18.479 -12.700 23.921 1.00 81.88 271 MET A O 1
ATOM 2315 N N . GLY A 1 272 ? -17.808 -12.804 21.774 1.00 79.00 272 GLY A N 1
ATOM 2316 C CA . GLY A 1 272 ? -18.950 -13.562 21.260 1.00 79.00 272 GLY A CA 1
ATOM 2317 C C . GLY A 1 272 ? -19.003 -14.993 21.802 1.00 79.00 272 GLY A C 1
ATOM 2318 O O . GLY A 1 272 ? -20.046 -15.414 22.309 1.00 79.00 272 GLY A O 1
ATOM 2319 N N . ILE A 1 273 ? -17.874 -15.709 21.790 1.00 74.44 273 ILE A N 1
ATOM 2320 C CA . ILE A 1 273 ? -17.763 -17.062 22.359 1.00 74.44 273 ILE A CA 1
ATOM 2321 C C . ILE A 1 273 ? -18.053 -17.050 23.857 1.00 74.44 273 ILE A C 1
ATOM 2323 O O . ILE A 1 273 ? -18.925 -17.789 24.301 1.00 74.44 273 ILE A O 1
ATOM 2327 N N . ALA A 1 274 ? -17.431 -16.153 24.629 1.00 73.00 274 ALA A N 1
ATOM 2328 C CA . ALA A 1 274 ? -17.660 -16.060 26.076 1.00 73.00 274 ALA A CA 1
ATOM 2329 C C . ALA A 1 274 ? -19.135 -15.779 26.441 1.00 73.00 274 ALA A C 1
ATOM 2331 O O . ALA A 1 274 ? -19.606 -16.098 27.535 1.00 73.00 274 ALA A O 1
ATOM 2332 N N . LYS A 1 275 ? -19.902 -15.168 25.528 1.00 69.38 275 LYS A N 1
ATOM 2333 C CA . LYS A 1 275 ? -21.351 -14.974 25.689 1.00 69.38 275 LYS A CA 1
ATOM 2334 C C . LYS A 1 275 ? -22.148 -16.257 25.399 1.00 69.38 275 LYS A C 1
ATOM 2336 O O . LYS A 1 275 ? -23.214 -16.436 25.988 1.00 69.38 275 LYS A O 1
ATOM 2341 N N . THR A 1 276 ? -21.623 -17.128 24.539 1.00 64.62 276 THR A N 1
ATOM 2342 C CA . THR A 1 276 ? -22.248 -18.360 24.017 1.00 64.62 276 THR A CA 1
ATOM 2343 C C . THR A 1 276 ? -21.863 -19.620 24.810 1.00 64.62 276 THR A C 1
ATOM 2345 O O . THR A 1 276 ? -22.650 -20.562 24.864 1.00 64.62 276 THR A O 1
ATOM 2348 N N . GLU A 1 277 ? -20.746 -19.588 25.553 1.00 58.25 277 GLU A N 1
ATOM 2349 C CA . GLU A 1 277 ? -20.278 -20.604 26.527 1.00 58.25 277 GLU A CA 1
ATOM 2350 C C . GLU A 1 277 ? -21.323 -21.046 27.558 1.00 58.25 277 GLU A C 1
ATOM 2352 O O . GLU A 1 277 ? -21.136 -22.034 28.262 1.00 58.25 277 GLU A O 1
ATOM 2357 N N . ARG A 1 278 ? -22.454 -20.343 27.648 1.00 52.28 278 ARG A N 1
ATOM 2358 C CA . ARG A 1 278 ? -23.549 -20.723 28.529 1.00 52.28 278 ARG A CA 1
ATOM 2359 C C . ARG A 1 278 ? -24.479 -21.798 27.970 1.00 52.28 278 ARG A C 1
ATOM 2361 O O . ARG A 1 278 ? -25.230 -22.324 28.787 1.00 52.28 278 ARG A O 1
ATOM 2368 N N . HIS A 1 279 ? -24.503 -22.093 26.664 1.00 54.28 279 HIS A N 1
ATOM 2369 C CA . HIS A 1 279 ? -25.545 -22.960 26.080 1.00 54.28 279 HIS A CA 1
ATOM 2370 C C . HIS A 1 279 ? -25.069 -24.081 25.140 1.00 54.28 279 HIS A C 1
ATOM 2372 O O . HIS A 1 279 ? -25.817 -25.046 25.033 1.00 54.28 279 HIS A O 1
ATOM 2378 N N . ASP A 1 280 ? -23.887 -24.028 24.504 1.00 61.12 280 ASP A N 1
ATOM 2379 C CA . ASP A 1 280 ? -23.501 -25.110 23.575 1.00 61.12 280 ASP A CA 1
ATOM 2380 C C . ASP A 1 280 ? -21.990 -25.159 23.242 1.00 61.12 280 ASP A C 1
ATOM 2382 O O . ASP A 1 280 ? -21.443 -24.211 22.677 1.00 61.12 280 ASP A O 1
ATOM 2386 N N . GLN A 1 281 ? -21.301 -26.254 23.595 1.00 65.69 281 GLN A N 1
ATOM 2387 C CA . GLN A 1 281 ? -19.865 -26.452 23.317 1.00 65.69 281 GLN A CA 1
ATOM 2388 C C . GLN A 1 281 ? -19.586 -26.853 21.859 1.00 65.69 281 GLN A C 1
ATOM 2390 O O . GLN A 1 281 ? -18.521 -26.520 21.332 1.00 65.69 281 GLN A O 1
ATOM 2395 N N . GLU A 1 282 ? -20.524 -27.521 21.184 1.00 67.19 282 GLU A N 1
ATOM 2396 C CA . GLU A 1 282 ? -20.336 -27.968 19.796 1.00 67.19 282 GLU A CA 1
ATOM 2397 C C . GLU A 1 282 ? -20.317 -26.772 18.839 1.00 67.19 282 GLU A C 1
ATOM 2399 O O . GLU A 1 282 ? -19.433 -26.650 17.986 1.00 67.19 282 GLU A O 1
ATOM 2404 N N . LEU A 1 283 ? -21.220 -25.818 19.069 1.00 61.75 283 LEU A N 1
ATOM 2405 C CA . LEU A 1 283 ? -21.302 -24.549 18.344 1.00 61.75 283 LEU A CA 1
ATOM 2406 C C . LEU A 1 283 ? -20.010 -23.728 18.471 1.00 61.75 283 LEU A C 1
ATOM 2408 O O . LEU A 1 283 ? -19.563 -23.130 17.496 1.00 61.75 283 LEU A O 1
ATOM 2412 N N . ILE A 1 284 ? -19.365 -23.745 19.641 1.00 65.88 284 ILE A N 1
ATOM 2413 C CA . ILE A 1 284 ? -18.085 -23.055 19.867 1.00 65.88 284 ILE A CA 1
ATOM 2414 C C . ILE A 1 284 ? -16.978 -23.668 19.010 1.00 65.88 284 ILE A C 1
ATOM 2416 O O . ILE A 1 284 ? -16.217 -22.931 18.383 1.00 65.88 284 ILE A O 1
ATOM 2420 N N . SER A 1 285 ? -16.912 -25.001 18.936 1.00 67.38 285 SER A N 1
ATOM 2421 C CA . SER A 1 285 ? -15.908 -25.689 18.119 1.00 67.38 285 SER A CA 1
ATOM 2422 C C . SER A 1 285 ? -16.068 -25.363 16.627 1.00 67.38 285 SER A C 1
ATOM 2424 O O . SER A 1 285 ? -15.099 -24.960 15.983 1.00 67.38 285 SER A O 1
ATOM 2426 N N . ALA A 1 286 ? -17.296 -25.396 16.099 1.00 66.38 286 ALA A N 1
ATOM 2427 C CA . ALA A 1 286 ? -17.576 -25.066 14.702 1.00 66.38 286 ALA A CA 1
ATOM 2428 C C . ALA A 1 286 ? -17.260 -23.596 14.373 1.00 66.38 286 ALA A C 1
ATOM 2430 O O . ALA A 1 286 ? -16.652 -23.292 13.346 1.00 66.38 286 ALA A O 1
ATOM 2431 N N . VAL A 1 287 ? -17.627 -22.679 15.272 1.00 63.59 287 VAL A N 1
ATOM 2432 C CA . VAL A 1 287 ? -17.391 -21.239 15.113 1.00 63.59 287 VAL A CA 1
ATOM 2433 C C . VAL A 1 287 ? -15.893 -20.914 15.193 1.00 63.59 287 VAL A C 1
ATOM 2435 O O . VAL A 1 287 ? -15.411 -20.114 14.394 1.00 63.59 287 VAL A O 1
ATOM 2438 N N . SER A 1 288 ? -15.131 -21.582 16.067 1.00 66.88 288 SER A N 1
ATOM 2439 C CA . SER A 1 288 ? -13.663 -21.451 16.130 1.00 66.88 288 SER A CA 1
ATOM 2440 C C . SER A 1 288 ? -12.946 -21.996 14.887 1.00 66.88 288 SER A C 1
ATOM 2442 O O . SER A 1 288 ? -11.971 -21.402 14.433 1.00 66.88 288 SER A O 1
ATOM 2444 N N . GLY A 1 289 ? -13.460 -23.070 14.272 1.00 66.75 289 GLY A N 1
ATOM 2445 C CA . GLY A 1 289 ? -12.943 -23.579 12.997 1.00 66.75 289 GLY A CA 1
ATOM 2446 C C . GLY A 1 289 ? -13.160 -22.601 11.837 1.00 66.75 289 GLY A C 1
ATOM 2447 O O . GLY A 1 289 ? -12.264 -22.398 11.018 1.00 66.75 289 GLY A O 1
ATOM 2448 N N . LEU A 1 290 ? -14.323 -21.940 11.800 1.00 62.00 290 LEU A N 1
ATOM 2449 C CA . LEU A 1 290 ? -14.617 -20.875 10.834 1.00 62.00 290 LEU A CA 1
ATOM 2450 C C . LEU A 1 290 ? -13.742 -19.633 11.052 1.00 62.00 290 LEU A C 1
ATOM 2452 O O . LEU A 1 290 ? -13.299 -19.041 10.072 1.00 62.00 290 LEU A O 1
ATOM 2456 N N . GLU A 1 291 ? -13.463 -19.250 12.305 1.00 66.50 291 GLU A N 1
ATOM 2457 C CA . GLU A 1 291 ? -12.504 -18.179 12.615 1.00 66.50 291 GLU A CA 1
ATOM 2458 C C . GLU A 1 291 ? -11.120 -18.515 12.068 1.00 66.50 291 GLU A C 1
ATOM 2460 O O . GLU A 1 291 ? -10.572 -17.705 11.327 1.00 66.50 291 GLU A O 1
ATOM 2465 N N . GLY A 1 292 ? -10.589 -19.704 12.381 1.00 65.44 292 GLY A N 1
ATOM 2466 C CA . GLY A 1 292 ? -9.287 -20.150 11.885 1.00 65.44 292 GLY A CA 1
ATOM 2467 C C . GLY A 1 292 ? -9.217 -20.070 10.365 1.00 65.44 292 GLY A C 1
ATOM 2468 O O . GLY A 1 292 ? -8.347 -19.401 9.825 1.00 65.44 292 GLY A O 1
ATOM 2469 N N . SER A 1 293 ? -10.218 -20.617 9.671 1.00 67.25 293 SER A N 1
ATOM 2470 C CA . SER A 1 293 ? -10.250 -20.579 8.209 1.00 67.25 293 SER A CA 1
ATOM 2471 C C . SER A 1 293 ? -10.380 -19.162 7.637 1.00 67.25 293 SER A C 1
ATOM 2473 O O . SER A 1 293 ? -9.753 -18.875 6.625 1.00 67.25 293 SER A O 1
ATOM 2475 N N . LEU A 1 294 ? -11.176 -18.269 8.236 1.00 56.41 294 LEU A N 1
ATOM 2476 C CA . LEU A 1 294 ? -11.327 -16.886 7.758 1.00 56.41 294 LEU A CA 1
ATOM 2477 C C . LEU A 1 294 ? -10.080 -16.047 8.028 1.00 56.41 294 LEU A C 1
ATOM 2479 O O . LEU A 1 294 ? -9.692 -15.244 7.183 1.00 56.41 294 LEU A O 1
ATOM 2483 N N . VAL A 1 295 ? -9.454 -16.237 9.189 1.00 60.41 295 VAL A N 1
ATOM 2484 C CA . VAL A 1 295 ? -8.188 -15.597 9.545 1.00 60.41 295 VAL A CA 1
ATOM 2485 C C . VAL A 1 295 ? -7.086 -16.112 8.631 1.00 60.41 295 VAL A C 1
ATOM 2487 O O . VAL A 1 295 ? -6.362 -15.292 8.089 1.00 60.41 295 VAL A O 1
ATOM 2490 N N . ASP A 1 296 ? -7.017 -17.415 8.363 1.00 60.34 296 ASP A N 1
ATOM 2491 C CA . ASP A 1 296 ? -6.047 -18.009 7.441 1.00 60.34 296 ASP A CA 1
ATOM 2492 C C . ASP A 1 296 ? -6.287 -17.566 5.996 1.00 60.34 296 ASP A C 1
ATOM 2494 O O . ASP A 1 296 ? -5.331 -17.283 5.288 1.00 60.34 296 ASP A O 1
ATOM 2498 N N . ILE A 1 297 ? -7.537 -17.442 5.538 1.00 58.41 297 ILE A N 1
ATOM 2499 C CA . ILE A 1 297 ? -7.849 -16.893 4.208 1.00 58.41 297 ILE A CA 1
ATOM 2500 C C . ILE A 1 297 ? -7.435 -15.424 4.135 1.00 58.41 297 ILE A C 1
ATOM 2502 O O . ILE A 1 297 ? -6.774 -15.034 3.176 1.00 58.41 297 ILE A O 1
ATOM 2506 N N . ALA A 1 298 ? -7.778 -14.617 5.143 1.00 50.19 298 ALA A N 1
ATOM 2507 C CA . ALA A 1 298 ? -7.406 -13.208 5.198 1.00 50.19 298 ALA A CA 1
ATOM 2508 C C . ALA A 1 298 ? -5.887 -13.025 5.301 1.00 50.19 298 ALA A C 1
ATOM 2510 O O . ALA A 1 298 ? -5.350 -12.159 4.624 1.00 50.19 298 ALA A O 1
ATOM 2511 N N . PHE A 1 299 ? -5.185 -13.854 6.080 1.00 55.94 299 PHE A N 1
ATOM 2512 C CA . PHE A 1 299 ? -3.726 -13.849 6.188 1.00 55.94 299 PHE A CA 1
ATOM 2513 C C . PHE A 1 299 ? -3.054 -14.389 4.937 1.00 55.94 299 PHE A C 1
ATOM 2515 O O . PHE A 1 299 ? -2.055 -13.825 4.529 1.00 55.94 299 PHE A O 1
ATOM 2522 N N . ASN A 1 300 ? -3.578 -15.430 4.295 1.00 50.91 300 ASN A N 1
ATOM 2523 C CA . ASN A 1 300 ? -3.026 -15.945 3.046 1.00 50.91 300 ASN A CA 1
ATOM 2524 C C . ASN A 1 300 ? -3.226 -14.946 1.913 1.00 50.91 300 ASN A C 1
ATOM 2526 O O . ASN A 1 300 ? -2.294 -14.739 1.152 1.00 50.91 300 ASN A O 1
ATOM 2530 N N . HIS A 1 301 ? -4.377 -14.271 1.836 1.00 50.16 301 HIS A N 1
ATOM 2531 C CA . HIS A 1 301 ? -4.583 -13.167 0.898 1.00 50.16 301 HIS A CA 1
ATOM 2532 C C . HIS A 1 301 ? -3.752 -11.941 1.255 1.00 50.16 301 HIS A C 1
ATOM 2534 O O . HIS A 1 301 ? -3.212 -11.314 0.354 1.00 50.16 301 HIS A O 1
ATOM 2540 N N . LEU A 1 302 ? -3.609 -11.609 2.539 1.00 48.28 302 LEU A N 1
ATOM 2541 C CA . LEU A 1 302 ? -2.719 -10.545 2.987 1.00 48.28 302 LEU A CA 1
ATOM 2542 C C . LEU A 1 302 ? -1.273 -10.883 2.651 1.00 48.28 302 LEU A C 1
ATOM 2544 O O . LEU A 1 302 ? -0.580 -10.016 2.168 1.00 48.28 302 LEU A O 1
ATOM 2548 N N . ASN A 1 303 ? -0.839 -12.128 2.817 1.00 48.59 303 ASN A N 1
ATOM 2549 C CA . ASN A 1 303 ? 0.471 -12.612 2.405 1.00 48.59 303 ASN A CA 1
ATOM 2550 C C . ASN A 1 303 ? 0.589 -12.653 0.886 1.00 48.59 303 ASN A C 1
ATOM 2552 O O . ASN A 1 303 ? 1.675 -12.448 0.389 1.00 48.59 303 ASN A O 1
ATOM 2556 N N . LEU A 1 304 ? -0.490 -12.872 0.134 1.00 45.81 304 LEU A N 1
ATOM 2557 C CA . LEU A 1 304 ? -0.484 -12.797 -1.328 1.00 45.81 304 LEU A CA 1
ATOM 2558 C C . LEU A 1 304 ? -0.386 -11.350 -1.809 1.00 45.81 304 LEU A C 1
ATOM 2560 O O . LEU A 1 304 ? 0.324 -11.084 -2.764 1.00 45.81 304 LEU A O 1
ATOM 2564 N N . VAL A 1 305 ? -1.064 -10.417 -1.139 1.00 41.59 305 VAL A N 1
ATOM 2565 C CA . VAL A 1 305 ? -1.011 -8.975 -1.413 1.00 41.59 305 VAL A CA 1
ATOM 2566 C C . VAL A 1 305 ? 0.299 -8.379 -0.916 1.00 41.59 305 VAL A C 1
ATOM 2568 O O . VAL A 1 305 ? 0.870 -7.571 -1.622 1.00 41.59 305 VAL A O 1
ATOM 2571 N N . VAL A 1 306 ? 0.810 -8.796 0.242 1.00 44.44 306 VAL A N 1
ATOM 2572 C CA . VAL A 1 306 ? 2.104 -8.387 0.806 1.00 44.44 306 VAL A CA 1
ATOM 2573 C C . VAL A 1 306 ? 3.245 -9.037 0.039 1.00 44.44 306 VAL A C 1
ATOM 2575 O O . VAL A 1 306 ? 4.198 -8.343 -0.253 1.00 44.44 306 VAL A O 1
ATOM 2578 N N . ALA A 1 307 ? 3.146 -10.302 -0.375 1.00 38.12 307 ALA A N 1
ATOM 2579 C CA . ALA A 1 307 ? 4.127 -10.914 -1.268 1.00 38.12 307 ALA A CA 1
ATOM 2580 C C . ALA A 1 307 ? 4.064 -10.268 -2.648 1.00 38.12 307 ALA A C 1
ATOM 2582 O O . ALA A 1 307 ? 5.110 -9.964 -3.189 1.00 38.12 307 ALA A O 1
ATOM 2583 N N . LYS A 1 308 ? 2.878 -9.973 -3.201 1.00 41.62 308 LYS A N 1
ATOM 2584 C CA . LYS A 1 308 ? 2.751 -9.160 -4.422 1.00 41.62 308 LYS A CA 1
ATOM 2585 C C . LYS A 1 308 ? 3.343 -7.766 -4.211 1.00 41.62 308 LYS A C 1
ATOM 2587 O O . LYS A 1 308 ? 4.035 -7.291 -5.083 1.00 41.62 308 LYS A O 1
ATOM 2592 N N . PHE A 1 309 ? 3.155 -7.149 -3.048 1.00 38.66 309 PHE A N 1
ATOM 2593 C CA . PHE A 1 309 ? 3.702 -5.840 -2.696 1.00 38.66 309 PHE A CA 1
ATOM 2594 C C . PHE A 1 309 ? 5.222 -5.872 -2.498 1.00 38.66 309 PHE A C 1
ATOM 2596 O O . PHE A 1 309 ? 5.881 -4.945 -2.934 1.00 38.66 309 PHE A O 1
ATOM 2603 N N . GLU A 1 310 ? 5.792 -6.919 -1.896 1.00 37.22 310 GLU A N 1
ATOM 2604 C CA . GLU A 1 310 ? 7.236 -7.160 -1.762 1.00 37.22 310 GLU A CA 1
ATOM 2605 C C . GLU A 1 310 ? 7.865 -7.518 -3.112 1.00 37.22 310 GLU A C 1
ATOM 2607 O O . GLU A 1 310 ? 8.962 -7.055 -3.407 1.00 37.22 310 GLU A O 1
ATOM 2612 N N . ILE A 1 311 ? 7.152 -8.273 -3.953 1.00 38.19 311 ILE A N 1
ATOM 2613 C CA . ILE A 1 311 ? 7.515 -8.564 -5.343 1.00 38.19 311 ILE A CA 1
ATOM 2614 C C . ILE A 1 311 ? 7.446 -7.279 -6.178 1.00 38.19 311 ILE A C 1
ATOM 2616 O O . ILE A 1 311 ? 8.389 -7.000 -6.898 1.00 38.19 311 ILE A O 1
ATOM 2620 N N . ASP A 1 312 ? 6.418 -6.442 -6.029 1.00 34.72 312 ASP A N 1
ATOM 2621 C CA . ASP A 1 312 ? 6.270 -5.169 -6.742 1.00 34.72 312 ASP A CA 1
ATOM 2622 C C . ASP A 1 312 ? 7.286 -4.127 -6.225 1.00 34.72 312 ASP A C 1
ATOM 2624 O O . ASP A 1 312 ? 7.775 -3.309 -6.997 1.00 34.72 312 ASP A O 1
ATOM 2628 N N . LEU A 1 313 ? 7.625 -4.124 -4.924 1.00 35.34 313 LEU A N 1
ATOM 2629 C CA . LEU A 1 313 ? 8.703 -3.318 -4.316 1.00 35.34 313 LEU A CA 1
ATOM 2630 C C . LEU A 1 313 ? 10.079 -3.773 -4.829 1.00 35.34 313 LEU A C 1
ATOM 2632 O O . LEU A 1 313 ? 10.930 -2.933 -5.114 1.00 35.34 313 LEU A O 1
ATOM 2636 N N . ALA A 1 314 ? 10.269 -5.083 -5.012 1.00 32.03 314 ALA A N 1
ATOM 2637 C CA . ALA A 1 314 ? 11.444 -5.654 -5.662 1.00 32.03 314 ALA A CA 1
ATOM 2638 C C . ALA A 1 314 ? 11.478 -5.346 -7.173 1.00 32.03 314 ALA A C 1
ATOM 2640 O O . ALA A 1 314 ? 12.546 -5.069 -7.709 1.00 32.03 314 ALA A O 1
ATOM 2641 N N . GLU A 1 315 ? 10.326 -5.307 -7.848 1.00 34.34 315 GLU A N 1
ATOM 2642 C CA . GLU A 1 315 ? 10.189 -4.993 -9.277 1.00 34.34 315 GLU A CA 1
ATOM 2643 C C . GLU A 1 315 ? 10.344 -3.496 -9.589 1.00 34.34 315 GLU A C 1
ATOM 2645 O O . GLU A 1 315 ? 10.836 -3.151 -10.659 1.00 34.34 315 GLU A O 1
ATOM 2650 N N . ASN A 1 316 ? 9.979 -2.590 -8.673 1.00 34.31 316 ASN A N 1
ATOM 2651 C CA . ASN A 1 316 ? 10.100 -1.140 -8.888 1.00 34.31 316 ASN A CA 1
ATOM 2652 C C . ASN A 1 316 ? 11.436 -0.537 -8.429 1.00 34.31 316 ASN A C 1
ATOM 2654 O O . ASN A 1 316 ? 11.772 0.552 -8.889 1.00 34.31 316 ASN A O 1
ATOM 2658 N N . CYS A 1 317 ? 12.225 -1.231 -7.601 1.00 29.22 317 CYS A N 1
ATOM 2659 C CA . CYS A 1 317 ? 13.668 -0.968 -7.514 1.00 29.22 317 CYS A CA 1
ATOM 2660 C C . CYS A 1 317 ? 14.404 -1.537 -8.744 1.00 29.22 317 CYS A C 1
ATOM 2662 O O . CYS A 1 317 ? 15.283 -0.882 -9.292 1.00 29.22 317 CYS A O 1
ATOM 2664 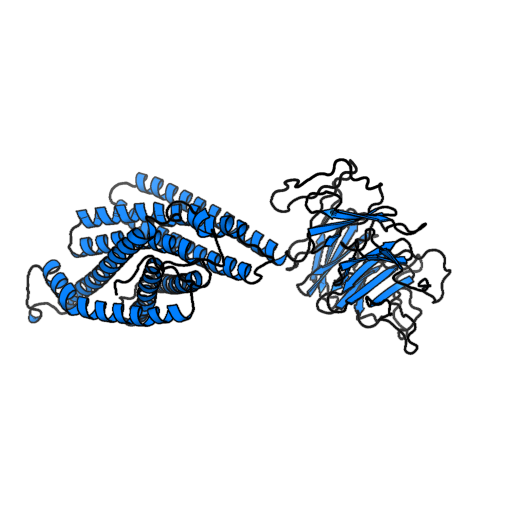N N . ALA A 1 318 ? 13.948 -2.681 -9.273 1.00 30.75 318 ALA A N 1
ATOM 2665 C CA . ALA A 1 318 ? 14.471 -3.295 -10.499 1.00 30.75 318 ALA A CA 1
ATOM 2666 C C . ALA A 1 318 ? 14.074 -2.582 -11.812 1.00 30.75 318 ALA A C 1
ATOM 2668 O O . ALA A 1 318 ? 14.473 -3.017 -12.894 1.00 30.75 318 ALA A O 1
ATOM 2669 N N . ALA A 1 319 ? 13.332 -1.468 -11.752 1.00 26.61 319 ALA A N 1
ATOM 2670 C CA . ALA A 1 319 ? 13.025 -0.648 -12.928 1.00 26.61 319 ALA A CA 1
ATOM 2671 C C . ALA A 1 319 ? 14.263 0.075 -13.509 1.00 26.61 319 ALA A C 1
ATOM 2673 O O . ALA A 1 319 ? 14.168 0.677 -14.576 1.00 26.61 319 ALA A O 1
ATOM 2674 N N . LEU A 1 320 ? 15.439 -0.038 -12.877 1.00 28.05 320 LEU A N 1
ATOM 2675 C CA . LEU A 1 320 ? 16.718 0.068 -13.578 1.00 28.05 320 LEU A CA 1
ATOM 2676 C C . LEU A 1 320 ? 17.297 -1.336 -13.813 1.00 28.05 320 LEU A C 1
ATOM 2678 O O . LEU A 1 320 ? 17.969 -1.895 -12.956 1.00 28.05 320 LEU A O 1
ATOM 2682 N N . HIS A 1 321 ? 17.072 -1.835 -15.030 1.00 31.62 321 HIS A N 1
ATOM 2683 C CA . HIS A 1 321 ? 17.682 -3.020 -15.637 1.00 31.62 321 HIS A CA 1
ATOM 2684 C C . HIS A 1 321 ? 17.399 -4.369 -14.951 1.00 31.62 321 HIS A C 1
ATOM 2686 O O . HIS A 1 321 ? 17.973 -4.698 -13.924 1.00 31.62 321 HIS A O 1
ATOM 2692 N N . HIS A 1 322 ? 16.628 -5.235 -15.618 1.00 30.61 322 HIS A N 1
ATOM 2693 C CA . HIS A 1 322 ? 17.135 -6.489 -16.204 1.00 30.61 322 HIS A CA 1
ATOM 2694 C C . HIS A 1 322 ? 15.980 -7.364 -16.724 1.00 30.61 322 HIS A C 1
ATOM 2696 O O . HIS A 1 322 ? 15.125 -7.824 -15.973 1.00 30.61 322 HIS A O 1
ATOM 2702 N N . VAL A 1 323 ? 16.010 -7.673 -18.024 1.00 29.77 323 VAL A N 1
ATOM 2703 C CA . VAL A 1 323 ? 15.299 -8.822 -18.606 1.00 29.77 323 VAL A CA 1
ATOM 2704 C C . VAL A 1 323 ? 16.043 -10.093 -18.179 1.00 29.77 323 VAL A C 1
ATOM 2706 O O . VAL A 1 323 ? 17.235 -10.224 -18.457 1.00 29.77 323 VAL A O 1
ATOM 2709 N N . GLN A 1 324 ? 15.370 -11.040 -17.518 1.00 31.92 324 GLN A N 1
ATOM 2710 C CA . GLN A 1 324 ? 15.916 -12.380 -17.266 1.00 31.92 324 GLN A CA 1
ATOM 2711 C C . GLN A 1 324 ? 15.583 -13.309 -18.443 1.00 31.92 324 GLN A C 1
ATOM 2713 O O . GLN A 1 324 ? 14.416 -13.564 -18.740 1.00 31.92 324 GLN A O 1
ATOM 2718 N N . GLN A 1 325 ? 16.612 -13.836 -19.112 1.00 34.56 325 GLN A N 1
ATOM 2719 C CA . GLN A 1 325 ? 16.475 -14.874 -20.138 1.00 34.56 325 GLN A CA 1
ATOM 2720 C C . GLN A 1 325 ? 16.755 -16.264 -19.564 1.00 34.56 325 GLN A C 1
ATOM 2722 O O . GLN A 1 325 ? 17.720 -16.450 -18.825 1.00 34.56 325 GLN A O 1
ATOM 2727 N N . ILE A 1 326 ? 15.949 -17.254 -19.958 1.00 30.11 326 ILE A N 1
ATOM 2728 C CA . ILE A 1 326 ? 16.221 -18.678 -19.717 1.00 30.11 326 ILE A CA 1
ATOM 2729 C C . ILE A 1 326 ? 16.578 -19.326 -21.060 1.00 30.11 326 ILE A C 1
ATOM 2731 O O . ILE A 1 326 ? 15.818 -19.252 -22.025 1.00 30.11 326 ILE A O 1
ATOM 2735 N N . ILE A 1 327 ? 17.741 -19.976 -21.105 1.00 33.03 327 ILE A N 1
ATOM 2736 C CA . ILE A 1 327 ? 18.297 -20.663 -22.278 1.00 33.03 327 ILE A CA 1
ATOM 2737 C C . ILE A 1 327 ? 17.842 -22.129 -22.255 1.00 33.03 327 ILE A C 1
ATOM 2739 O O . ILE A 1 327 ? 18.022 -22.810 -21.247 1.00 33.03 327 ILE A O 1
ATOM 2743 N N . ASN A 1 328 ? 17.284 -22.644 -23.359 1.00 26.95 328 ASN A N 1
ATOM 2744 C CA . ASN A 1 328 ? 17.030 -24.081 -23.530 1.00 26.95 328 ASN A CA 1
ATOM 2745 C C . ASN A 1 328 ? 17.939 -24.653 -24.639 1.00 26.95 328 ASN A C 1
ATOM 2747 O O . ASN A 1 328 ? 17.683 -24.422 -25.819 1.00 26.95 328 ASN A O 1
ATOM 2751 N N . PRO A 1 329 ? 18.994 -25.415 -24.302 1.00 29.95 329 PRO A N 1
ATOM 2752 C CA . PRO A 1 329 ? 20.083 -25.720 -25.234 1.00 29.95 329 PRO A CA 1
ATOM 2753 C C . PRO A 1 329 ? 19.808 -26.854 -26.239 1.00 29.95 329 PRO A C 1
ATOM 2755 O O . PRO A 1 329 ? 20.703 -27.218 -26.995 1.00 29.95 329 PRO A O 1
ATOM 2758 N N . ARG A 1 330 ? 18.608 -27.456 -26.289 1.00 30.09 330 ARG A N 1
ATOM 2759 C CA . ARG A 1 330 ? 18.345 -28.598 -27.203 1.00 30.09 330 ARG A CA 1
ATOM 2760 C C . ARG A 1 330 ? 17.672 -28.251 -28.530 1.00 30.09 330 ARG A C 1
ATOM 2762 O O . ARG A 1 330 ? 17.517 -29.131 -29.373 1.00 30.09 330 ARG A O 1
ATOM 2769 N N . LYS A 1 331 ? 17.293 -26.996 -28.738 1.00 32.44 331 LYS A N 1
ATOM 2770 C CA . LYS A 1 331 ? 16.770 -26.445 -29.997 1.00 32.44 331 LYS A CA 1
ATOM 2771 C C . LYS A 1 331 ? 17.139 -24.966 -29.966 1.00 32.44 331 LYS A C 1
ATOM 2773 O O . LYS A 1 331 ? 16.883 -24.369 -28.933 1.00 32.44 331 LYS A O 1
ATOM 2778 N N . GLY A 1 332 ? 17.747 -24.400 -31.010 1.00 32.34 332 GLY A N 1
ATOM 2779 C CA . GLY A 1 332 ? 18.188 -22.993 -31.065 1.00 32.34 332 GLY A CA 1
ATOM 2780 C C . GLY A 1 332 ? 17.049 -21.973 -30.908 1.00 32.34 332 GLY A C 1
ATOM 2781 O O . GLY A 1 332 ? 16.667 -21.311 -31.863 1.00 32.34 332 GLY A O 1
ATOM 2782 N N . LEU A 1 333 ? 16.476 -21.887 -29.710 1.00 33.84 333 LEU A N 1
ATOM 2783 C CA . LEU A 1 333 ? 15.292 -21.123 -29.342 1.00 33.84 333 LEU A CA 1
ATOM 2784 C C . LEU A 1 333 ? 15.652 -20.255 -28.138 1.00 33.84 333 LEU A C 1
ATOM 2786 O O . LEU A 1 333 ? 16.009 -20.762 -27.073 1.00 33.84 333 LEU A O 1
ATOM 2790 N N . TRP A 1 334 ? 15.526 -18.946 -28.315 1.00 40.94 334 TRP A N 1
ATOM 2791 C CA . TRP A 1 334 ? 15.691 -17.960 -27.255 1.00 40.94 334 TRP A CA 1
ATOM 2792 C C . TRP A 1 334 ? 14.303 -17.554 -26.761 1.00 40.94 334 TRP A C 1
ATOM 2794 O O . TRP A 1 334 ? 13.434 -17.211 -27.564 1.00 40.94 334 TRP A O 1
ATOM 2804 N N . MET A 1 335 ? 14.081 -17.639 -25.450 1.00 35.00 335 MET A N 1
ATOM 2805 C CA . MET A 1 335 ? 12.780 -17.401 -24.823 1.00 35.00 335 MET A CA 1
ATOM 2806 C C . MET A 1 335 ? 12.910 -16.291 -23.782 1.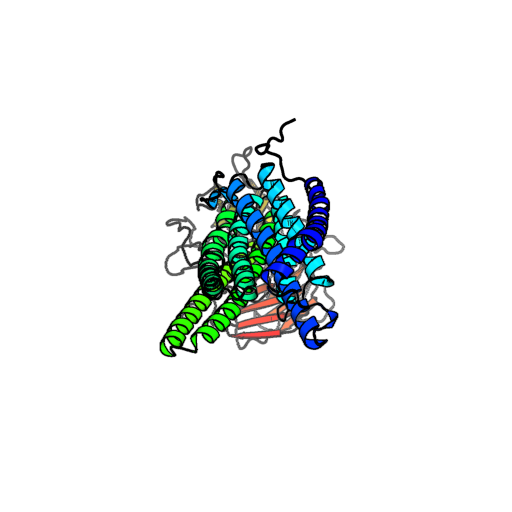00 35.00 335 MET A C 1
ATOM 2808 O O . MET A 1 335 ? 13.773 -16.351 -22.902 1.00 35.00 335 MET A O 1
ATOM 2812 N N . ILE A 1 336 ? 12.047 -15.281 -23.886 1.00 36.25 336 ILE A N 1
ATOM 2813 C CA . ILE A 1 336 ? 11.921 -14.226 -22.880 1.00 36.25 336 ILE A CA 1
ATOM 2814 C C . ILE A 1 336 ? 10.745 -14.584 -21.973 1.00 36.25 336 ILE A C 1
ATOM 2816 O O . ILE A 1 336 ? 9.611 -14.757 -22.428 1.00 36.25 336 ILE A O 1
ATOM 2820 N N . PHE A 1 337 ? 11.030 -14.720 -20.680 1.00 31.23 337 PHE A N 1
ATOM 2821 C CA . PHE A 1 337 ? 10.030 -15.006 -19.659 1.00 31.23 337 PHE A CA 1
ATOM 2822 C C . PHE A 1 337 ? 9.756 -13.750 -18.841 1.00 31.23 337 PHE A C 1
ATOM 2824 O O . PHE A 1 337 ? 10.678 -13.016 -18.487 1.00 31.23 337 PHE A O 1
ATOM 2831 N N . GLN A 1 338 ? 8.490 -13.535 -18.489 1.00 31.33 338 GLN A N 1
ATOM 2832 C CA . GLN A 1 338 ? 8.160 -12.633 -17.393 1.00 31.33 338 GLN A CA 1
ATOM 2833 C C . GLN A 1 338 ? 8.476 -13.346 -16.076 1.00 31.33 338 GLN A C 1
ATOM 2835 O O . GLN A 1 338 ? 8.067 -14.491 -15.867 1.00 31.33 338 GLN A O 1
ATOM 2840 N N . VAL A 1 339 ? 9.195 -12.671 -15.179 1.00 33.62 339 VAL A N 1
ATOM 2841 C CA . VAL A 1 339 ? 9.628 -13.235 -13.887 1.00 33.62 339 VAL A CA 1
ATOM 2842 C C . VAL A 1 339 ? 8.427 -13.595 -12.994 1.00 33.62 339 VAL A C 1
ATOM 2844 O O . VAL A 1 339 ? 8.491 -14.551 -12.220 1.00 33.62 339 VAL A O 1
ATOM 2847 N N . GLN A 1 340 ? 7.274 -12.940 -13.180 1.00 30.62 340 GLN A N 1
ATOM 2848 C CA . GLN A 1 340 ? 6.012 -13.349 -12.557 1.00 30.62 340 GLN A CA 1
ATOM 2849 C C . GLN A 1 340 ? 5.346 -14.500 -13.329 1.00 30.62 340 GLN A C 1
ATOM 2851 O O . GLN A 1 340 ? 4.486 -14.283 -14.176 1.00 30.62 340 GLN A O 1
ATOM 2856 N N . GLY A 1 341 ? 5.708 -15.742 -12.991 1.00 33.59 341 GLY A N 1
ATOM 2857 C CA . GLY A 1 341 ? 4.859 -16.914 -13.257 1.00 33.59 341 GLY A CA 1
ATOM 2858 C C . GLY A 1 341 ? 5.320 -17.901 -14.332 1.00 33.59 341 GLY A C 1
ATOM 2859 O O . GLY A 1 341 ? 4.533 -18.769 -14.697 1.00 33.59 341 GLY A O 1
ATOM 2860 N N . GLN A 1 342 ? 6.562 -17.814 -14.831 1.00 36.91 342 GLN A N 1
ATOM 2861 C CA . GLN A 1 342 ? 7.067 -18.676 -15.923 1.00 36.91 342 GLN A CA 1
ATOM 2862 C C . GLN A 1 342 ? 6.179 -18.662 -17.184 1.00 36.91 342 GLN A C 1
ATOM 2864 O O . GLN A 1 342 ? 6.212 -19.586 -17.996 1.00 36.91 342 GLN A O 1
ATOM 2869 N N . THR A 1 343 ? 5.384 -17.612 -17.384 1.00 34.75 343 THR A N 1
ATOM 2870 C CA . THR A 1 343 ? 4.627 -17.422 -18.617 1.00 34.75 343 THR A CA 1
ATOM 2871 C C . THR A 1 343 ? 5.546 -16.827 -19.676 1.00 34.75 343 THR A C 1
ATOM 2873 O O . THR A 1 343 ? 6.101 -15.739 -19.513 1.00 34.75 343 THR A O 1
ATOM 2876 N N . GLN A 1 344 ? 5.737 -17.585 -20.753 1.00 41.19 344 GLN A N 1
ATOM 2877 C CA . GLN A 1 344 ? 6.424 -17.152 -21.965 1.00 41.19 344 GLN A CA 1
ATOM 2878 C C . GLN A 1 344 ? 5.700 -15.921 -22.529 1.00 41.19 344 GLN A C 1
ATOM 2880 O O . GLN A 1 344 ? 4.539 -16.033 -22.922 1.00 41.19 344 GLN A O 1
ATOM 2885 N N . LEU A 1 345 ? 6.365 -14.760 -22.548 1.00 39.41 345 LEU A N 1
ATOM 2886 C CA . LEU A 1 345 ? 5.776 -13.517 -23.068 1.00 39.41 345 LEU A CA 1
ATOM 2887 C C . LEU A 1 345 ? 5.665 -13.561 -24.586 1.00 39.41 345 LEU A C 1
ATOM 2889 O O . LEU A 1 345 ? 4.630 -13.231 -25.155 1.00 39.41 345 LEU A O 1
ATOM 2893 N N . TRP A 1 346 ? 6.727 -14.025 -25.231 1.00 41.22 346 TRP A N 1
ATOM 2894 C CA . TRP A 1 346 ? 6.743 -14.316 -26.650 1.00 41.22 346 TRP A CA 1
ATOM 2895 C C . TRP A 1 346 ? 7.905 -15.255 -26.972 1.00 41.22 346 TRP A C 1
ATOM 2897 O O . TRP A 1 346 ? 8.859 -15.413 -26.206 1.00 41.22 346 TRP A O 1
ATOM 2907 N N . GLN A 1 347 ? 7.793 -15.916 -28.118 1.00 41.62 347 GLN A N 1
ATOM 2908 C CA . GLN A 1 347 ? 8.804 -16.805 -28.673 1.00 41.62 347 GLN A CA 1
ATOM 2909 C C . GLN A 1 347 ? 8.959 -16.443 -30.142 1.00 41.62 347 GLN A C 1
ATOM 2911 O O . GLN A 1 347 ? 8.009 -16.557 -30.914 1.00 41.62 347 GLN A O 1
ATOM 2916 N N . ALA A 1 348 ? 10.152 -16.009 -30.533 1.00 39.88 348 ALA A N 1
ATOM 2917 C CA . ALA A 1 348 ? 10.466 -15.857 -31.943 1.00 39.88 348 ALA A CA 1
ATOM 2918 C C . ALA A 1 348 ? 10.797 -17.245 -32.508 1.00 39.88 348 ALA A C 1
ATOM 2920 O O . ALA A 1 348 ? 11.845 -17.813 -32.207 1.00 39.88 348 ALA A O 1
ATOM 2921 N N . GLU A 1 349 ? 9.904 -17.805 -33.330 1.00 37.44 349 GLU A N 1
ATOM 2922 C CA . GLU A 1 349 ? 10.120 -19.094 -34.018 1.00 37.44 349 GLU A CA 1
ATOM 2923 C C . GLU A 1 349 ? 11.277 -19.054 -35.024 1.00 37.44 349 GLU A C 1
ATOM 2925 O O . GLU A 1 349 ? 11.775 -20.094 -35.458 1.00 37.44 349 GLU A O 1
ATOM 2930 N N . ARG A 1 350 ? 11.712 -17.851 -35.401 1.00 39.66 350 ARG A N 1
ATOM 2931 C CA . ARG A 1 350 ? 12.779 -17.635 -36.368 1.00 39.66 350 ARG A CA 1
ATOM 2932 C C . ARG A 1 350 ? 13.462 -16.303 -36.106 1.00 39.66 350 ARG A C 1
ATOM 2934 O O . ARG A 1 350 ? 13.393 -15.375 -36.901 1.00 39.66 350 ARG A O 1
ATOM 2941 N N . MET A 1 351 ? 14.130 -16.199 -34.966 1.00 44.31 351 MET A N 1
ATOM 2942 C CA . MET A 1 351 ? 15.265 -15.292 -34.937 1.00 44.31 351 MET A CA 1
ATOM 2943 C C . MET A 1 351 ? 16.286 -15.910 -35.895 1.00 44.31 351 MET A C 1
ATOM 2945 O O . MET A 1 351 ? 16.793 -16.994 -35.615 1.00 44.31 351 MET A O 1
ATOM 2949 N N . GLU A 1 352 ? 16.586 -15.267 -37.026 1.00 41.94 352 GLU A N 1
ATOM 2950 C CA . GLU A 1 352 ? 17.802 -15.558 -37.806 1.00 41.94 352 GLU A CA 1
ATOM 2951 C C . GLU A 1 352 ? 19.045 -15.116 -37.010 1.00 41.94 352 GLU A C 1
ATOM 2953 O O . GLU A 1 352 ? 19.975 -14.497 -37.512 1.00 41.94 352 GLU A O 1
ATOM 2958 N N . LEU A 1 353 ? 19.071 -15.432 -35.717 1.00 45.12 353 LEU A N 1
ATOM 2959 C CA . LEU A 1 353 ? 20.290 -15.495 -34.957 1.00 45.12 353 LEU A CA 1
ATOM 2960 C C . LEU A 1 353 ? 21.010 -16.718 -35.505 1.00 45.12 353 LEU A C 1
ATOM 2962 O O . LEU A 1 353 ? 20.684 -17.854 -35.162 1.00 45.12 353 LEU A O 1
ATOM 2966 N N . ALA A 1 354 ? 21.984 -16.495 -36.380 1.00 40.91 354 ALA A N 1
ATOM 2967 C CA . ALA A 1 354 ? 23.013 -17.497 -36.602 1.00 40.91 354 ALA A CA 1
ATOM 2968 C C . ALA A 1 354 ? 23.538 -17.981 -35.234 1.00 40.91 354 ALA A C 1
ATOM 2970 O O . ALA A 1 354 ? 23.485 -17.227 -34.260 1.00 40.91 354 ALA A O 1
ATOM 2971 N N . ASP A 1 355 ? 24.089 -19.196 -35.160 1.00 44.56 355 ASP A N 1
ATOM 2972 C CA . ASP A 1 355 ? 24.588 -19.873 -33.941 1.00 44.56 355 ASP A CA 1
ATOM 2973 C C . ASP A 1 355 ? 25.631 -19.078 -33.094 1.00 44.56 355 ASP A C 1
ATOM 2975 O O . ASP A 1 355 ? 26.250 -19.620 -32.182 1.00 44.56 355 ASP A O 1
ATOM 2979 N N . ARG A 1 356 ? 25.879 -17.796 -33.395 1.00 52.03 356 ARG A N 1
ATOM 2980 C CA . ARG A 1 356 ? 26.873 -16.885 -32.810 1.00 52.03 356 ARG A CA 1
ATOM 2981 C C . ARG A 1 356 ? 26.302 -15.496 -32.473 1.00 52.03 356 ARG A C 1
ATOM 2983 O O . ARG A 1 356 ? 26.923 -14.479 -32.786 1.00 52.03 356 ARG A O 1
ATOM 2990 N N . ALA A 1 357 ? 25.111 -15.429 -31.887 1.00 52.16 357 ALA A N 1
ATOM 2991 C CA . ALA A 1 357 ? 24.562 -14.172 -31.379 1.00 52.16 357 ALA A CA 1
ATOM 2992 C C . ALA A 1 357 ? 25.223 -13.743 -30.059 1.00 52.16 357 ALA A C 1
ATOM 2994 O O . ALA A 1 357 ? 25.512 -14.585 -29.212 1.00 52.16 357 ALA A O 1
ATOM 2995 N N . ALA A 1 358 ? 25.454 -12.439 -29.902 1.00 58.25 358 ALA A N 1
ATOM 2996 C CA . ALA A 1 358 ? 25.901 -11.801 -28.671 1.00 58.25 358 ALA A CA 1
ATOM 2997 C C . ALA A 1 358 ? 24.815 -11.810 -27.592 1.00 58.25 358 ALA A C 1
ATOM 2999 O O . ALA A 1 358 ? 23.621 -11.829 -27.900 1.00 58.25 358 ALA A O 1
ATOM 3000 N N . ALA A 1 359 ? 25.243 -11.734 -26.329 1.00 63.75 359 ALA A N 1
ATOM 3001 C CA . ALA A 1 359 ? 24.358 -11.464 -25.202 1.00 63.75 359 ALA A CA 1
ATOM 3002 C C . ALA A 1 359 ? 23.511 -10.199 -25.449 1.00 63.75 359 ALA A C 1
ATOM 3004 O O . ALA A 1 359 ? 23.960 -9.253 -26.097 1.00 63.75 359 ALA A O 1
ATOM 3005 N N . LEU A 1 360 ? 22.274 -10.198 -24.958 1.00 65.94 360 LEU A N 1
ATOM 3006 C CA . LEU A 1 360 ? 21.293 -9.148 -25.239 1.00 65.94 360 LEU A CA 1
ATOM 3007 C C . LEU A 1 360 ? 21.357 -8.027 -24.202 1.00 65.94 360 LEU A C 1
ATOM 3009 O O . LEU A 1 360 ? 21.563 -8.286 -23.015 1.00 65.94 360 LEU A O 1
ATOM 3013 N N . THR A 1 361 ? 21.099 -6.797 -24.646 1.00 69.06 361 THR A N 1
ATOM 3014 C CA . THR A 1 361 ? 21.025 -5.624 -23.764 1.00 69.06 361 THR A CA 1
ATOM 3015 C C . THR A 1 361 ? 19.699 -4.911 -23.944 1.00 69.06 361 THR A C 1
ATOM 3017 O O . THR A 1 361 ? 19.346 -4.533 -25.055 1.00 69.06 361 THR A O 1
ATOM 3020 N N . ALA A 1 362 ? 18.967 -4.704 -22.852 1.00 66.88 362 ALA A N 1
ATOM 3021 C CA . ALA A 1 362 ? 17.756 -3.890 -22.854 1.00 66.88 362 ALA A CA 1
ATOM 3022 C C . ALA A 1 362 ? 18.111 -2.408 -22.663 1.00 66.88 362 ALA A C 1
ATOM 3024 O O . ALA A 1 362 ? 18.865 -2.070 -21.743 1.00 66.88 362 ALA A O 1
ATOM 3025 N N . GLY A 1 363 ? 17.582 -1.550 -23.534 1.00 58.09 363 GLY A N 1
ATOM 3026 C CA . GLY A 1 363 ? 17.660 -0.098 -23.419 1.00 58.09 363 GLY A CA 1
ATOM 3027 C C . GLY A 1 363 ? 16.497 0.502 -22.648 1.00 58.09 363 GLY A C 1
ATOM 3028 O O . GLY A 1 363 ? 15.463 -0.131 -22.459 1.00 58.09 363 GLY A O 1
ATOM 3029 N N . ALA A 1 364 ? 16.682 1.746 -22.208 1.00 57.06 364 ALA A N 1
ATOM 3030 C CA . ALA A 1 364 ? 15.641 2.543 -21.557 1.00 57.06 364 ALA A CA 1
ATOM 3031 C C . ALA A 1 364 ? 14.549 3.028 -22.534 1.00 57.06 364 ALA A C 1
ATOM 3033 O O . ALA A 1 364 ? 13.602 3.679 -22.116 1.00 57.06 364 ALA A O 1
ATOM 3034 N N . ASP A 1 365 ? 14.692 2.734 -23.827 1.00 61.69 365 ASP A N 1
ATOM 3035 C CA . ASP A 1 365 ? 13.778 3.091 -24.910 1.00 61.69 365 ASP A CA 1
ATOM 3036 C C . ASP A 1 365 ? 12.826 1.943 -25.296 1.00 61.69 365 ASP A C 1
ATOM 3038 O O . ASP A 1 365 ? 12.340 1.895 -26.425 1.00 61.69 365 ASP A O 1
ATOM 3042 N N . ASP A 1 366 ? 12.595 0.994 -24.381 1.00 62.44 366 ASP A N 1
ATOM 3043 C CA . ASP A 1 366 ? 11.763 -0.202 -24.589 1.00 62.44 366 ASP A CA 1
ATOM 3044 C C . ASP A 1 366 ? 12.230 -1.119 -25.738 1.00 62.44 366 ASP A C 1
ATOM 3046 O O . ASP A 1 366 ? 11.472 -1.947 -26.261 1.00 62.44 366 ASP A O 1
ATOM 3050 N N . LYS A 1 367 ? 13.513 -1.018 -26.110 1.00 68.75 367 LYS A N 1
ATOM 3051 C CA . LYS A 1 367 ? 14.145 -1.868 -27.122 1.00 68.75 367 LYS A CA 1
ATOM 3052 C C . LYS A 1 367 ? 15.164 -2.826 -26.527 1.00 68.75 367 LYS A C 1
ATOM 3054 O O . LYS A 1 367 ? 15.819 -2.560 -25.520 1.00 68.75 367 LYS A O 1
ATOM 3059 N N . VAL A 1 368 ? 15.333 -3.958 -27.199 1.00 71.25 368 VAL A N 1
ATOM 3060 C CA . VAL A 1 368 ? 16.351 -4.964 -26.906 1.00 71.25 368 VAL A CA 1
ATOM 3061 C C . VAL A 1 368 ? 17.352 -5.005 -28.051 1.00 71.25 368 VAL A C 1
ATOM 3063 O O . VAL A 1 368 ? 16.996 -5.234 -29.204 1.00 71.25 368 VAL A O 1
ATOM 3066 N N . TYR A 1 369 ? 18.622 -4.818 -27.721 1.00 75.81 369 TYR A N 1
ATOM 3067 C CA . TYR A 1 369 ? 19.726 -4.776 -28.664 1.00 75.81 369 TYR A CA 1
ATOM 3068 C C . TYR A 1 369 ? 20.469 -6.104 -28.702 1.00 75.81 369 TYR A C 1
ATOM 3070 O O . TYR A 1 369 ? 20.892 -6.626 -27.667 1.00 75.81 369 TYR A O 1
ATOM 3078 N N . ALA A 1 370 ? 20.668 -6.621 -29.911 1.00 77.31 370 ALA A N 1
ATOM 3079 C CA . ALA A 1 370 ? 21.418 -7.838 -30.186 1.00 77.31 370 ALA A CA 1
ATOM 3080 C C . ALA A 1 370 ? 22.493 -7.566 -31.236 1.00 77.31 370 ALA A C 1
ATOM 3082 O O . ALA A 1 370 ? 22.235 -6.875 -32.217 1.00 77.31 370 ALA A O 1
ATOM 3083 N N . CYS A 1 371 ? 23.674 -8.159 -31.087 1.00 78.25 371 CYS A N 1
ATOM 3084 C CA . CYS A 1 371 ? 24.685 -8.176 -32.144 1.00 78.25 371 CYS A CA 1
ATOM 3085 C C . CYS A 1 371 ? 24.846 -9.610 -32.634 1.00 78.25 371 CYS A C 1
ATOM 3087 O O . CYS A 1 371 ? 25.128 -10.503 -31.843 1.00 78.25 371 CYS A O 1
ATOM 3089 N N . THR A 1 372 ? 24.663 -9.866 -33.922 1.00 75.50 372 THR A N 1
ATOM 3090 C CA . THR A 1 372 ? 24.639 -11.225 -34.465 1.00 75.50 372 THR A CA 1
ATOM 3091 C C . THR A 1 372 ? 25.560 -11.283 -35.663 1.00 75.50 372 THR A C 1
ATOM 3093 O O . THR A 1 372 ? 25.305 -10.580 -36.633 1.00 75.50 372 THR A O 1
ATOM 3096 N N . VAL A 1 373 ? 26.603 -12.115 -35.607 1.00 74.25 373 VAL A N 1
ATOM 3097 C CA . VAL A 1 373 ? 27.620 -12.271 -36.665 1.00 74.25 373 VAL A CA 1
ATOM 3098 C C . VAL A 1 373 ? 28.216 -10.940 -37.113 1.00 74.25 373 VAL A C 1
ATOM 3100 O O . VAL A 1 373 ? 29.271 -10.593 -36.613 1.00 74.25 373 VAL A O 1
ATOM 3103 N N . ASP A 1 374 ? 27.574 -10.207 -38.011 1.00 80.88 374 ASP A N 1
ATOM 3104 C CA . ASP A 1 374 ? 28.011 -8.952 -38.615 1.00 80.88 374 ASP A CA 1
ATOM 3105 C C . ASP A 1 374 ? 26.949 -7.840 -38.548 1.00 80.88 374 ASP A C 1
ATOM 3107 O O . ASP A 1 374 ? 27.126 -6.809 -39.179 1.00 80.88 374 ASP A O 1
ATOM 3111 N N . THR A 1 375 ? 25.843 -8.014 -37.822 1.00 80.75 375 THR A N 1
ATOM 3112 C CA . THR A 1 375 ? 24.710 -7.077 -37.849 1.00 80.75 375 THR A CA 1
ATOM 3113 C C . THR A 1 375 ? 24.174 -6.810 -36.445 1.00 80.75 375 THR A C 1
ATOM 3115 O O . THR A 1 375 ? 24.031 -7.726 -35.634 1.00 80.75 375 THR A O 1
ATOM 3118 N N . VAL A 1 376 ? 23.869 -5.545 -36.151 1.00 85.00 376 VAL A N 1
ATOM 3119 C CA . VAL A 1 376 ? 23.197 -5.118 -34.918 1.00 85.00 376 VAL A CA 1
ATOM 3120 C C . VAL A 1 376 ? 21.705 -4.981 -35.176 1.00 85.00 376 VAL A C 1
ATOM 3122 O O . VAL A 1 376 ? 21.293 -4.321 -36.128 1.00 85.00 376 VAL A O 1
ATOM 3125 N N . TYR A 1 377 ? 20.906 -5.582 -34.307 1.00 80.75 377 TYR A N 1
ATOM 3126 C CA . TYR A 1 377 ? 19.453 -5.568 -34.344 1.00 80.75 377 TYR A CA 1
ATOM 3127 C C . TYR A 1 377 ? 18.927 -4.838 -33.118 1.00 80.75 377 TYR A C 1
ATOM 3129 O O . TYR A 1 377 ? 19.381 -5.097 -32.002 1.00 80.75 377 TYR A O 1
ATOM 3137 N N . ALA A 1 378 ? 17.938 -3.978 -33.328 1.00 81.44 378 ALA A N 1
ATOM 3138 C CA . ALA A 1 378 ? 17.096 -3.458 -32.266 1.00 81.44 378 ALA A CA 1
ATOM 3139 C C . ALA A 1 378 ? 15.706 -4.069 -32.403 1.00 81.44 378 ALA A C 1
ATOM 3141 O O . ALA A 1 378 ? 15.042 -3.898 -33.426 1.00 81.44 378 ALA A O 1
ATOM 3142 N N . TYR A 1 379 ? 15.277 -4.779 -31.372 1.00 72.25 379 TYR A N 1
ATOM 3143 C CA . TYR A 1 379 ? 13.950 -5.363 -31.269 1.00 72.25 379 TYR A CA 1
ATOM 3144 C C . TYR A 1 379 ? 13.085 -4.488 -30.373 1.00 72.25 379 TYR A C 1
ATOM 3146 O O . TYR A 1 379 ? 13.540 -4.056 -29.320 1.00 72.25 379 TYR A O 1
ATOM 3154 N N . SER A 1 380 ? 11.847 -4.243 -30.767 1.00 68.19 380 SER A N 1
ATOM 3155 C CA . SER A 1 380 ? 10.833 -3.650 -29.899 1.00 68.19 380 SER A CA 1
ATOM 3156 C C . SER A 1 380 ? 10.411 -4.649 -28.812 1.00 68.19 380 SER A C 1
ATOM 3158 O O . SER A 1 380 ? 10.644 -5.857 -28.926 1.00 68.19 380 SER A O 1
ATOM 3160 N N . SER A 1 381 ? 9.755 -4.162 -27.760 1.00 60.47 381 SER A N 1
ATOM 3161 C CA . SER A 1 381 ? 9.240 -4.981 -26.651 1.00 60.47 381 SER A CA 1
ATOM 3162 C C . SER A 1 381 ? 8.265 -6.094 -27.083 1.00 60.47 381 SER A C 1
ATOM 3164 O O . SER A 1 381 ? 8.160 -7.122 -26.408 1.00 60.47 381 SER A O 1
ATOM 3166 N N . ASP A 1 382 ? 7.617 -5.939 -28.241 1.00 56.31 382 ASP A N 1
ATOM 3167 C CA . ASP A 1 382 ? 6.746 -6.931 -28.887 1.00 56.31 382 ASP A CA 1
ATOM 3168 C C . ASP A 1 382 ? 7.498 -8.011 -29.700 1.00 56.31 382 ASP A C 1
ATOM 3170 O O . ASP A 1 382 ? 6.875 -8.919 -30.253 1.00 56.31 382 ASP A O 1
ATOM 3174 N N . GLY A 1 383 ? 8.832 -7.933 -29.767 1.00 57.56 383 GLY A N 1
ATOM 3175 C CA . GLY A 1 383 ? 9.697 -8.858 -30.503 1.00 57.56 383 GLY A CA 1
ATOM 3176 C C . GLY A 1 383 ? 9.857 -8.536 -31.993 1.00 57.56 383 GLY A C 1
ATOM 3177 O O . GLY A 1 383 ? 10.535 -9.281 -32.705 1.00 57.56 383 GLY A O 1
ATOM 3178 N N . THR A 1 384 ? 9.269 -7.442 -32.491 1.00 63.75 384 THR A N 1
ATOM 3179 C CA . THR A 1 384 ? 9.459 -6.992 -33.878 1.00 63.75 384 THR A CA 1
ATOM 3180 C C . THR A 1 384 ? 10.801 -6.284 -34.057 1.00 63.75 384 THR A C 1
ATOM 3182 O O . THR A 1 384 ? 11.304 -5.632 -33.145 1.00 63.75 384 THR A O 1
ATOM 3185 N N . VAL A 1 385 ? 11.417 -6.403 -35.236 1.00 74.25 385 VAL A N 1
ATOM 3186 C CA . VAL A 1 385 ? 12.661 -5.680 -35.546 1.00 74.25 385 VAL A CA 1
ATOM 3187 C C . VAL A 1 385 ? 12.324 -4.212 -35.807 1.00 74.25 385 VAL A C 1
ATOM 3189 O O . VAL A 1 385 ? 11.669 -3.894 -36.796 1.00 74.25 385 VAL A O 1
ATOM 3192 N N . SER A 1 386 ? 12.790 -3.323 -34.929 1.00 78.81 386 SER A N 1
ATOM 3193 C CA . SER A 1 386 ? 12.660 -1.871 -35.077 1.00 78.81 386 SER A CA 1
ATOM 3194 C C . SER A 1 386 ? 13.613 -1.351 -36.150 1.00 78.81 386 SER A C 1
ATOM 3196 O O . SER A 1 386 ? 13.198 -0.635 -37.058 1.00 78.81 386 SER A O 1
ATOM 3198 N N . TRP A 1 387 ? 14.888 -1.733 -36.069 1.00 85.25 387 TRP A N 1
ATOM 3199 C CA . TRP A 1 387 ? 15.897 -1.380 -37.062 1.00 85.25 387 TRP A CA 1
ATOM 3200 C C . TRP A 1 387 ? 17.075 -2.353 -37.033 1.00 85.25 387 TRP A C 1
ATOM 3202 O O . TRP A 1 387 ? 17.297 -3.072 -36.055 1.00 85.25 387 TRP A O 1
ATOM 3212 N N . THR A 1 388 ? 17.853 -2.349 -38.115 1.00 84.88 388 THR A N 1
ATOM 3213 C CA . THR A 1 388 ? 19.076 -3.147 -38.256 1.00 84.88 388 THR A CA 1
ATOM 3214 C C . THR A 1 388 ? 20.206 -2.301 -38.813 1.00 84.88 388 THR A C 1
ATOM 3216 O O . THR A 1 388 ? 19.997 -1.553 -39.769 1.00 84.88 388 THR A O 1
ATOM 3219 N N . VAL A 1 389 ? 21.409 -2.457 -38.268 1.00 87.12 389 VAL A N 1
ATOM 3220 C CA . VAL A 1 389 ? 22.616 -1.792 -38.764 1.00 87.12 389 VAL A CA 1
ATOM 3221 C C . VAL A 1 389 ? 23.691 -2.846 -39.047 1.00 87.12 389 VAL A C 1
ATOM 3223 O O . VAL A 1 389 ? 24.167 -3.485 -38.105 1.00 87.12 389 VAL A O 1
ATOM 3226 N N . PRO A 1 390 ? 24.096 -3.048 -40.316 1.00 84.88 390 PRO A N 1
ATOM 3227 C CA . PRO A 1 390 ? 25.204 -3.936 -40.640 1.00 84.88 390 PRO A CA 1
ATOM 3228 C C . PRO A 1 390 ? 26.534 -3.318 -40.189 1.00 84.88 390 PRO A C 1
ATOM 3230 O O . PRO A 1 390 ? 26.786 -2.121 -40.354 1.00 84.88 390 PRO A O 1
ATOM 3233 N N . LEU A 1 391 ? 27.403 -4.144 -39.618 1.00 82.06 391 LEU A N 1
ATOM 3234 C CA . LEU A 1 391 ? 28.777 -3.793 -39.286 1.00 82.06 391 LEU A CA 1
ATOM 3235 C C . LEU A 1 391 ? 29.625 -3.705 -40.565 1.00 82.06 391 LEU A C 1
ATOM 3237 O O . LEU A 1 391 ? 29.276 -4.218 -41.627 1.00 82.06 391 LEU A O 1
ATOM 3241 N N . ARG A 1 392 ? 30.774 -3.029 -40.468 1.00 74.56 392 ARG A N 1
ATOM 3242 C CA . ARG A 1 392 ? 31.717 -2.889 -41.590 1.00 74.56 392 ARG A CA 1
ATOM 3243 C C . ARG A 1 392 ? 32.314 -4.249 -41.980 1.00 74.56 392 ARG A C 1
ATOM 3245 O O . ARG A 1 392 ? 32.504 -5.104 -41.114 1.00 74.56 392 ARG A O 1
ATOM 3252 N N . GLU A 1 393 ? 32.684 -4.409 -43.255 1.00 62.62 393 GLU A N 1
ATOM 3253 C CA . GLU A 1 393 ? 33.326 -5.625 -43.782 1.00 62.62 393 GLU A CA 1
ATOM 3254 C C . GLU A 1 393 ? 34.453 -6.128 -42.851 1.00 62.62 393 GLU A C 1
ATOM 3256 O O . GLU A 1 393 ? 35.280 -5.346 -42.381 1.00 62.62 393 GLU A O 1
ATOM 3261 N N . GLN A 1 394 ? 34.476 -7.441 -42.580 1.00 65.12 394 GLN A N 1
ATOM 3262 C CA . GLN A 1 394 ? 35.425 -8.142 -41.689 1.00 65.12 394 GLN A CA 1
ATOM 3263 C C . GLN A 1 394 ? 35.280 -7.886 -40.172 1.00 65.12 394 GLN A C 1
ATOM 3265 O O . GLN A 1 394 ? 36.136 -8.323 -39.398 1.00 65.12 394 GLN A O 1
ATOM 3270 N N . SER A 1 395 ? 34.208 -7.232 -39.714 1.00 71.69 395 SER A N 1
ATOM 3271 C CA . SER A 1 395 ? 33.927 -7.038 -38.282 1.00 71.69 395 SER A CA 1
ATOM 3272 C C . SER A 1 395 ? 32.844 -7.996 -37.796 1.00 71.69 395 SER A C 1
ATOM 3274 O O . SER A 1 395 ? 31.718 -7.921 -38.274 1.00 71.69 395 SER A O 1
ATOM 3276 N N . TYR A 1 396 ? 33.170 -8.856 -36.823 1.00 76.06 396 TYR A N 1
ATOM 3277 C CA . TYR A 1 396 ? 32.215 -9.822 -36.271 1.00 76.06 396 TYR A CA 1
ATOM 3278 C C . TYR A 1 396 ? 31.925 -9.590 -34.787 1.00 76.06 396 TYR A C 1
ATOM 3280 O O . TYR A 1 396 ? 32.863 -9.437 -34.000 1.00 76.06 396 TYR A O 1
ATOM 3288 N N . CYS A 1 397 ? 30.648 -9.614 -34.404 1.00 76.62 397 CYS A N 1
ATOM 3289 C CA . CYS A 1 397 ? 30.170 -9.516 -33.025 1.00 76.62 397 CYS A CA 1
ATOM 3290 C C . CYS A 1 397 ? 30.798 -10.597 -32.135 1.00 76.62 397 CYS A C 1
ATOM 3292 O O . CYS A 1 397 ? 30.852 -11.770 -32.513 1.00 76.62 397 CYS A O 1
ATOM 3294 N N . GLN A 1 398 ? 31.229 -10.220 -30.930 1.00 74.12 398 GLN A N 1
ATOM 3295 C CA . GLN A 1 398 ? 31.611 -11.194 -29.909 1.00 74.12 398 GLN A CA 1
ATOM 3296 C C . GLN A 1 398 ? 30.356 -11.827 -29.282 1.00 74.12 398 GLN A C 1
ATOM 3298 O O . GLN A 1 398 ? 29.561 -11.104 -28.684 1.00 74.12 398 GLN A O 1
ATOM 3303 N N . PRO A 1 399 ? 30.169 -13.159 -29.366 1.00 62.91 399 PRO A N 1
ATOM 3304 C CA . PRO A 1 399 ? 28.936 -13.818 -28.926 1.00 62.91 399 PRO A CA 1
ATOM 3305 C C . PRO A 1 399 ? 28.735 -13.783 -27.397 1.00 62.91 399 PRO A C 1
ATOM 3307 O O . PRO A 1 399 ? 27.628 -13.944 -26.898 1.00 62.91 399 PRO A O 1
ATOM 3310 N N . THR A 1 400 ? 29.795 -13.541 -26.628 1.00 63.81 400 THR A N 1
ATOM 3311 C CA . THR A 1 400 ? 29.752 -13.535 -25.158 1.00 63.81 400 THR A CA 1
ATOM 3312 C C . THR A 1 400 ? 29.695 -12.133 -24.550 1.00 63.81 400 THR A C 1
ATOM 3314 O O . THR A 1 400 ? 29.613 -12.009 -23.330 1.00 63.81 400 THR A O 1
ATOM 3317 N N . ILE A 1 401 ? 29.746 -11.070 -25.365 1.00 73.31 401 ILE A N 1
ATOM 3318 C CA . ILE A 1 401 ? 29.819 -9.682 -24.885 1.00 73.31 401 ILE A CA 1
ATOM 3319 C C . ILE A 1 401 ? 28.568 -8.930 -25.312 1.00 73.31 401 ILE A C 1
ATOM 3321 O O . ILE A 1 401 ? 28.343 -8.714 -26.501 1.00 73.31 401 ILE A O 1
ATOM 3325 N N . ALA A 1 402 ? 27.779 -8.507 -24.328 1.00 75.19 402 ALA A N 1
ATOM 3326 C CA . ALA A 1 402 ? 26.567 -7.746 -24.577 1.00 75.19 402 ALA A CA 1
ATOM 3327 C C . ALA A 1 402 ? 26.890 -6.326 -25.094 1.00 75.19 402 ALA A C 1
ATOM 3329 O O . ALA A 1 402 ? 27.887 -5.735 -24.658 1.00 75.19 402 ALA A O 1
ATOM 3330 N N . PRO A 1 403 ? 26.067 -5.752 -25.991 1.00 80.88 403 PRO A N 1
ATOM 3331 C CA . PRO A 1 403 ? 26.126 -4.334 -26.341 1.00 80.88 403 PRO A CA 1
ATOM 3332 C C . PRO A 1 403 ? 26.077 -3.432 -25.101 1.00 80.88 403 PRO A C 1
ATOM 3334 O O . PRO A 1 403 ? 25.280 -3.667 -24.199 1.00 80.88 403 PRO A O 1
ATOM 3337 N N . ILE A 1 404 ? 26.880 -2.374 -25.045 1.00 82.00 404 ILE A N 1
ATOM 3338 C CA . ILE A 1 404 ? 26.805 -1.380 -23.961 1.00 82.00 404 ILE A CA 1
ATOM 3339 C C . ILE A 1 404 ? 26.101 -0.133 -24.484 1.00 82.00 404 ILE A C 1
ATOM 3341 O O . ILE A 1 404 ? 26.470 0.379 -25.534 1.00 82.00 404 ILE A O 1
ATOM 3345 N N . ILE A 1 405 ? 25.119 0.373 -23.742 1.00 80.12 405 ILE A N 1
ATOM 3346 C CA . ILE A 1 405 ? 24.363 1.576 -24.105 1.00 80.12 405 ILE A CA 1
ATOM 3347 C C . ILE A 1 405 ? 24.966 2.766 -23.359 1.00 80.12 405 ILE A C 1
ATOM 3349 O O . ILE A 1 405 ? 25.100 2.726 -22.134 1.00 80.12 405 ILE A O 1
ATOM 3353 N N . ALA A 1 406 ? 25.353 3.813 -24.084 1.00 75.38 406 ALA A N 1
ATOM 3354 C CA . ALA A 1 406 ? 25.766 5.073 -23.480 1.00 75.38 406 ALA A CA 1
ATOM 3355 C C . ALA A 1 406 ? 24.565 5.970 -23.160 1.00 75.38 406 ALA A C 1
ATOM 3357 O O . ALA A 1 406 ? 23.488 5.836 -23.736 1.00 75.38 406 ALA A O 1
ATOM 3358 N N . SER A 1 407 ? 24.775 6.947 -22.276 1.00 69.88 407 SER A N 1
ATOM 3359 C CA . SER A 1 407 ? 23.786 7.986 -21.956 1.00 69.88 407 SER A CA 1
ATOM 3360 C C . SER A 1 407 ? 23.362 8.813 -23.177 1.00 69.88 407 SER A C 1
ATOM 3362 O O . SER A 1 407 ? 22.267 9.366 -23.182 1.00 69.88 407 SER A O 1
ATOM 3364 N N . SER A 1 408 ? 24.203 8.877 -24.215 1.00 71.31 408 SER A N 1
ATOM 3365 C CA . SER A 1 408 ? 23.901 9.503 -25.507 1.00 71.31 408 SER A CA 1
ATOM 3366 C C . SER A 1 408 ? 22.944 8.688 -26.389 1.00 71.31 408 SER A C 1
ATOM 3368 O O . SER A 1 408 ? 22.505 9.200 -27.413 1.00 71.31 408 SER A O 1
ATOM 3370 N N . GLY A 1 409 ? 22.632 7.436 -26.030 1.00 75.12 409 GLY A N 1
ATOM 3371 C CA . GLY A 1 409 ? 21.865 6.498 -26.861 1.00 75.12 409 GLY A CA 1
ATOM 3372 C C . GLY A 1 409 ? 22.715 5.706 -27.863 1.00 75.12 409 GLY A C 1
ATOM 3373 O O . GLY A 1 409 ? 22.199 4.839 -28.565 1.00 75.12 409 GLY A O 1
ATOM 3374 N N . GLU A 1 410 ? 24.023 5.960 -27.927 1.00 85.00 410 GLU A N 1
ATOM 3375 C CA . GLU A 1 410 ? 24.948 5.209 -28.778 1.00 85.00 410 GLU A CA 1
ATOM 3376 C C . GLU A 1 410 ? 25.259 3.824 -28.194 1.00 85.00 410 GLU A C 1
ATOM 3378 O O . GLU A 1 410 ? 25.399 3.652 -26.979 1.00 85.00 410 GLU A O 1
ATOM 3383 N N . LEU A 1 411 ? 25.416 2.832 -29.073 1.00 86.06 411 LEU A N 1
ATOM 3384 C CA . LEU A 1 411 ? 25.733 1.457 -28.695 1.00 86.06 411 LEU A CA 1
ATOM 3385 C C . LEU A 1 411 ? 27.212 1.152 -28.925 1.00 86.06 411 LEU A C 1
ATOM 3387 O O . LEU A 1 411 ? 27.728 1.299 -30.030 1.00 86.06 411 LEU A O 1
ATOM 3391 N N . PHE A 1 412 ? 27.879 0.636 -27.902 1.00 85.94 412 PHE A N 1
ATOM 3392 C CA . PHE A 1 412 ? 29.261 0.182 -27.951 1.00 85.94 412 PHE A CA 1
ATOM 3393 C C . PHE A 1 412 ? 29.293 -1.333 -28.109 1.00 85.94 412 PHE A C 1
ATOM 3395 O O . PHE A 1 412 ? 28.857 -2.086 -27.235 1.00 85.94 412 PHE A O 1
ATOM 3402 N N . ILE A 1 413 ? 29.831 -1.781 -29.237 1.00 85.19 413 ILE A N 1
ATOM 3403 C CA . ILE A 1 413 ? 29.838 -3.178 -29.659 1.00 85.19 413 ILE A CA 1
ATOM 3404 C C . ILE A 1 413 ? 31.272 -3.698 -29.687 1.00 85.19 413 ILE A C 1
ATOM 3406 O O . ILE A 1 413 ? 32.131 -3.136 -30.368 1.00 85.19 413 ILE A O 1
ATOM 3410 N N . ALA A 1 414 ? 31.527 -4.813 -29.002 1.00 81.12 414 ALA A N 1
ATOM 3411 C CA . ALA A 1 414 ? 32.772 -5.552 -29.165 1.00 81.12 414 ALA A CA 1
ATOM 3412 C C . ALA A 1 414 ? 32.713 -6.368 -30.463 1.00 81.12 414 ALA A C 1
ATOM 3414 O O . ALA A 1 414 ? 31.995 -7.367 -30.551 1.00 81.12 414 ALA A O 1
ATOM 3415 N N . ALA A 1 415 ? 33.487 -5.953 -31.464 1.00 77.75 415 ALA A N 1
ATOM 3416 C CA . ALA A 1 415 ? 33.590 -6.636 -32.744 1.00 77.75 415 ALA A CA 1
ATOM 3417 C C . ALA A 1 415 ? 35.024 -7.142 -32.957 1.00 77.75 415 ALA A C 1
ATOM 3419 O O . ALA A 1 415 ? 35.929 -6.378 -33.296 1.00 77.75 415 ALA A O 1
ATOM 3420 N N . ALA A 1 416 ? 35.249 -8.443 -32.764 1.00 72.62 416 ALA A N 1
ATOM 3421 C CA . ALA A 1 416 ? 36.568 -9.079 -32.852 1.00 72.62 416 ALA A CA 1
ATOM 3422 C C . ALA A 1 416 ? 37.665 -8.376 -32.016 1.00 72.62 416 ALA A C 1
ATOM 3424 O O . ALA A 1 416 ? 37.780 -8.610 -30.813 1.00 72.62 416 ALA A O 1
ATOM 3425 N N . LYS A 1 417 ? 38.490 -7.543 -32.665 1.00 72.06 417 LYS A N 1
ATOM 3426 C CA . LYS A 1 417 ? 39.646 -6.841 -32.077 1.00 72.06 417 LYS A CA 1
ATOM 3427 C C . LYS A 1 417 ? 39.399 -5.349 -31.833 1.00 72.06 417 LYS A C 1
ATOM 3429 O O . LYS A 1 417 ? 40.324 -4.633 -31.463 1.00 72.06 417 LYS A O 1
ATOM 3434 N N . GLN A 1 418 ? 38.190 -4.863 -32.094 1.00 77.56 418 GLN A N 1
ATOM 3435 C CA . GLN A 1 418 ? 37.852 -3.446 -32.023 1.00 77.56 418 GLN A CA 1
ATOM 3436 C C . GLN A 1 418 ? 36.523 -3.221 -31.308 1.00 77.56 418 GLN A C 1
ATOM 3438 O O . GLN A 1 418 ? 35.686 -4.118 -31.209 1.00 77.56 418 GLN A O 1
ATOM 3443 N N . VAL A 1 419 ? 36.345 -1.996 -30.823 1.00 83.62 419 VAL A N 1
ATOM 3444 C CA . VAL A 1 419 ? 35.069 -1.510 -30.304 1.00 83.62 419 VAL A CA 1
ATOM 3445 C C . VAL A 1 419 ? 34.466 -0.594 -31.360 1.00 83.62 419 VAL A C 1
ATOM 3447 O O . VAL A 1 419 ? 35.125 0.335 -31.832 1.00 83.62 419 VAL A O 1
ATOM 3450 N N . LEU A 1 420 ? 33.238 -0.890 -31.763 1.00 85.81 420 LEU A N 1
ATOM 3451 C CA . LEU A 1 420 ? 32.476 -0.097 -32.718 1.00 85.81 420 LEU A CA 1
ATOM 3452 C C . LEU A 1 420 ? 31.419 0.704 -31.966 1.00 85.81 420 LEU A C 1
ATOM 3454 O O . LEU A 1 420 ? 30.801 0.181 -31.042 1.00 85.81 420 LEU A O 1
ATOM 3458 N N . ILE A 1 421 ? 31.216 1.950 -32.381 1.00 87.12 421 ILE A N 1
ATOM 3459 C CA . ILE A 1 421 ? 30.075 2.758 -31.965 1.00 87.12 421 ILE A CA 1
ATOM 3460 C C . ILE A 1 421 ? 29.018 2.636 -33.055 1.00 87.12 421 ILE A C 1
ATOM 3462 O O . ILE A 1 421 ? 29.290 2.910 -34.228 1.00 87.12 421 ILE A O 1
ATOM 3466 N N . VAL A 1 422 ? 27.825 2.212 -32.663 1.00 88.06 422 VAL A N 1
ATOM 3467 C CA . VAL A 1 422 ? 26.645 2.166 -33.516 1.00 88.06 422 VAL A CA 1
ATOM 3468 C C . VAL A 1 422 ? 25.689 3.244 -33.042 1.00 88.06 422 VAL A C 1
ATOM 3470 O O . VAL A 1 422 ? 25.155 3.173 -31.935 1.00 88.06 422 VAL A O 1
ATOM 3473 N N . THR A 1 423 ? 25.489 4.247 -33.888 1.00 87.88 423 THR A N 1
ATOM 3474 C CA . THR A 1 423 ? 24.494 5.293 -33.667 1.00 87.88 423 THR A CA 1
ATOM 3475 C C . THR A 1 423 ? 23.176 4.823 -34.285 1.00 87.88 423 THR A C 1
ATOM 3477 O O . THR A 1 423 ? 23.159 4.528 -35.491 1.00 87.88 423 THR A O 1
ATOM 3480 N N . PRO A 1 424 ? 22.093 4.709 -33.492 1.00 85.06 424 PRO A N 1
ATOM 3481 C CA . PRO A 1 424 ? 20.776 4.342 -33.999 1.00 85.06 424 PRO A CA 1
ATOM 3482 C C . PRO A 1 424 ? 20.313 5.269 -35.138 1.00 85.06 424 PRO A C 1
ATOM 3484 O O . PRO A 1 424 ? 20.704 6.435 -35.174 1.00 85.06 424 PRO A O 1
ATOM 3487 N N . PRO A 1 425 ? 19.499 4.773 -36.085 1.00 82.25 425 PRO A N 1
ATOM 3488 C CA . PRO A 1 425 ? 18.847 5.628 -37.071 1.00 82.25 425 PRO A CA 1
ATOM 3489 C C . PRO A 1 425 ? 17.817 6.551 -36.400 1.00 82.25 425 PRO A C 1
ATOM 3491 O O . PRO A 1 425 ? 16.936 6.073 -35.686 1.00 82.25 425 PRO A O 1
ATOM 3494 N N . ASP A 1 426 ? 17.911 7.852 -36.678 1.00 73.25 426 ASP A N 1
ATOM 3495 C CA . ASP A 1 426 ? 16.931 8.875 -36.282 1.00 73.25 426 ASP A CA 1
ATOM 3496 C C . ASP A 1 426 ? 15.941 9.165 -37.426 1.00 73.25 426 ASP A C 1
ATOM 3498 O O . ASP A 1 426 ? 16.243 8.904 -38.589 1.00 73.25 426 ASP A O 1
ATOM 3502 N N . ASP A 1 427 ? 14.808 9.824 -37.145 1.00 60.94 427 ASP A N 1
ATOM 3503 C CA . ASP A 1 427 ? 13.784 10.202 -38.149 1.00 60.94 427 ASP A CA 1
ATOM 3504 C C . ASP A 1 427 ? 14.334 10.995 -39.360 1.00 60.94 427 ASP A C 1
ATOM 3506 O O . ASP A 1 427 ? 13.721 11.039 -40.428 1.00 60.94 427 ASP A O 1
ATOM 3510 N N . LEU A 1 428 ? 15.502 11.629 -39.208 1.00 57.47 428 LEU A N 1
ATOM 3511 C CA . LEU A 1 428 ? 16.212 12.368 -40.259 1.00 57.47 428 LEU A CA 1
ATOM 3512 C C . LEU A 1 428 ? 17.266 11.527 -41.008 1.00 57.47 428 LEU A C 1
ATOM 3514 O O . LEU A 1 428 ? 17.624 11.874 -42.136 1.00 57.47 428 LEU A O 1
ATOM 3518 N N . GLN A 1 429 ? 17.781 10.446 -40.411 1.00 58.47 429 GLN A N 1
ATOM 3519 C CA . GLN A 1 429 ? 18.770 9.546 -41.008 1.00 58.47 429 GLN A CA 1
ATOM 3520 C C . GLN A 1 429 ? 18.139 8.178 -41.283 1.00 58.47 429 GLN A C 1
ATOM 3522 O O . GLN A 1 429 ? 17.992 7.345 -40.399 1.00 58.47 429 GLN A O 1
ATOM 3527 N N . LEU A 1 430 ? 17.843 7.913 -42.559 1.00 58.38 430 LEU A N 1
ATOM 3528 C CA . LEU A 1 430 ? 17.263 6.647 -43.032 1.00 58.38 430 LEU A CA 1
ATOM 3529 C C . LEU A 1 430 ? 18.084 5.388 -42.678 1.00 58.38 430 LEU A C 1
ATOM 3531 O O . LEU A 1 430 ? 17.543 4.289 -42.761 1.00 58.38 430 LEU A O 1
ATOM 3535 N N . MET A 1 431 ? 19.369 5.524 -42.323 1.00 70.56 431 MET A N 1
ATOM 3536 C CA . MET A 1 431 ? 20.260 4.424 -41.932 1.00 70.56 431 MET A CA 1
ATOM 3537 C C . MET A 1 431 ? 21.138 4.841 -40.749 1.00 70.56 431 MET A C 1
ATOM 3539 O O . MET A 1 431 ? 21.688 5.942 -40.752 1.00 70.56 431 MET A O 1
ATOM 3543 N N . GLY A 1 432 ? 21.304 3.942 -39.775 1.00 77.75 432 GLY A N 1
ATOM 3544 C CA . GLY A 1 432 ? 22.227 4.138 -38.656 1.00 77.75 432 GLY A CA 1
ATOM 3545 C C . GLY A 1 432 ? 23.683 4.169 -39.124 1.00 77.75 432 GLY A C 1
ATOM 3546 O O . GLY A 1 432 ? 24.019 3.682 -40.208 1.00 77.75 432 GLY A O 1
ATOM 3547 N N . THR A 1 433 ? 24.567 4.740 -38.307 1.00 84.38 433 THR A N 1
ATOM 3548 C CA . THR A 1 433 ? 25.988 4.876 -38.658 1.00 84.38 433 THR A CA 1
ATOM 3549 C C . THR A 1 433 ? 26.868 4.023 -37.757 1.00 84.38 433 THR A C 1
ATOM 3551 O O . THR A 1 433 ? 26.626 3.887 -36.561 1.00 84.38 433 THR A O 1
ATOM 3554 N N . VAL A 1 434 ? 27.905 3.426 -38.349 1.00 83.94 434 VAL A N 1
ATOM 3555 C CA . VAL A 1 434 ? 28.914 2.645 -37.624 1.00 83.94 434 VAL A CA 1
ATOM 3556 C C . VAL A 1 434 ? 30.239 3.377 -37.702 1.00 83.94 434 VAL A C 1
ATOM 3558 O O . VAL A 1 434 ? 30.805 3.540 -38.791 1.00 83.94 434 VAL A O 1
ATOM 3561 N N . THR A 1 435 ? 30.765 3.785 -36.553 1.00 84.25 435 THR A N 1
ATOM 3562 C CA . THR A 1 435 ? 32.088 4.400 -36.427 1.00 84.25 435 THR A CA 1
ATOM 3563 C C . THR A 1 435 ? 33.005 3.532 -35.572 1.00 84.25 435 THR A C 1
ATOM 3565 O O . THR A 1 435 ? 32.562 2.717 -34.766 1.00 84.25 435 THR A O 1
ATOM 3568 N N . SER A 1 436 ? 34.314 3.634 -35.802 1.00 79.19 436 SER A N 1
ATOM 3569 C CA . SER A 1 436 ? 35.284 2.976 -34.926 1.00 79.19 436 SER A CA 1
ATOM 3570 C C . SER A 1 436 ? 35.460 3.838 -33.685 1.00 79.19 436 SER A C 1
ATOM 3572 O O . SER A 1 436 ? 35.735 5.030 -33.820 1.00 79.19 436 SER A O 1
ATOM 3574 N N . PHE A 1 437 ? 35.361 3.237 -32.498 1.00 75.56 437 PHE A N 1
ATOM 3575 C CA . PHE A 1 437 ? 35.621 3.945 -31.244 1.00 75.56 437 PHE A CA 1
ATOM 3576 C C . PHE A 1 437 ? 37.054 4.492 -31.184 1.00 75.56 437 PHE A C 1
ATOM 3578 O O . PHE A 1 437 ? 37.318 5.546 -30.610 1.00 75.56 437 PHE A O 1
ATOM 3585 N N . PHE A 1 438 ? 37.986 3.799 -31.841 1.00 70.25 438 PHE A N 1
ATOM 3586 C CA . PHE A 1 438 ? 39.376 4.216 -31.958 1.00 70.25 438 PHE A CA 1
ATOM 3587 C C . PHE A 1 438 ? 39.678 4.649 -33.401 1.00 70.25 438 PHE A C 1
ATOM 3589 O O . PHE A 1 438 ? 39.554 3.856 -34.334 1.00 70.25 438 PHE A O 1
ATOM 3596 N N . ASN A 1 439 ? 40.071 5.913 -33.595 1.00 52.34 439 ASN A N 1
ATOM 3597 C CA . ASN A 1 439 ? 40.283 6.510 -34.926 1.00 52.34 439 ASN A CA 1
ATOM 3598 C C . ASN A 1 439 ? 41.592 6.044 -35.601 1.00 52.34 439 ASN A C 1
ATOM 3600 O O . ASN A 1 439 ? 41.707 5.977 -36.820 1.00 52.34 439 ASN A O 1
ATOM 3604 N N . SER A 1 440 ? 42.575 5.649 -34.798 1.00 46.34 440 SER A N 1
ATOM 3605 C CA . SER A 1 440 ? 43.648 4.748 -35.205 1.00 46.34 440 SER A CA 1
ATOM 3606 C C . SER A 1 440 ? 43.413 3.457 -34.453 1.00 46.34 440 SER A C 1
ATOM 3608 O O . SER A 1 440 ? 43.193 3.527 -33.242 1.00 46.34 440 SER A O 1
ATOM 3610 N N . SER A 1 441 ? 43.464 2.315 -35.142 1.00 43.19 441 SER A N 1
ATOM 3611 C CA . SER A 1 441 ? 43.469 0.986 -34.534 1.00 43.19 441 SER A CA 1
ATOM 3612 C C . SER A 1 441 ? 44.220 1.074 -33.218 1.00 43.19 441 SER A C 1
ATOM 3614 O O . SER A 1 441 ? 45.367 1.532 -33.217 1.00 43.19 441 SER A O 1
ATOM 3616 N N . LEU A 1 442 ? 43.572 0.730 -32.106 1.00 42.97 442 LEU A N 1
ATOM 3617 C CA . LEU A 1 442 ? 44.268 0.551 -30.846 1.00 42.97 442 LEU A CA 1
ATOM 3618 C C . LEU A 1 442 ? 45.216 -0.635 -31.066 1.00 42.97 442 LEU A C 1
ATOM 3620 O O . LEU A 1 442 ? 44.934 -1.772 -30.708 1.00 42.97 442 LEU A O 1
ATOM 3624 N N . VAL A 1 443 ? 46.347 -0.379 -31.723 1.00 42.31 443 VAL A N 1
ATOM 3625 C CA . VAL A 1 443 ? 47.556 -1.132 -31.505 1.00 42.31 443 VAL A CA 1
ATOM 3626 C C . VAL A 1 443 ? 47.801 -0.871 -30.036 1.00 42.31 443 VAL A C 1
ATOM 3628 O O . VAL A 1 443 ? 48.236 0.210 -29.639 1.00 42.31 443 VAL A O 1
ATOM 3631 N N . VAL A 1 444 ? 47.418 -1.848 -29.225 1.00 44.75 444 VAL A N 1
ATOM 3632 C CA . VAL A 1 444 ? 47.946 -2.061 -27.889 1.00 44.75 444 VAL A CA 1
ATOM 3633 C C . VAL A 1 444 ? 49.464 -2.182 -28.056 1.00 44.75 444 VAL A C 1
ATOM 3635 O O . VAL A 1 444 ? 50.036 -3.260 -28.162 1.00 44.75 444 VAL A O 1
ATOM 3638 N N . ALA A 1 445 ? 50.127 -1.043 -28.228 1.00 38.38 445 ALA A N 1
ATOM 3639 C CA . ALA A 1 445 ? 51.541 -0.940 -28.507 1.00 38.38 445 ALA A CA 1
ATOM 3640 C C . ALA A 1 445 ? 52.282 -0.896 -27.171 1.00 38.38 445 ALA A C 1
ATOM 3642 O O . ALA A 1 445 ? 52.779 0.150 -26.762 1.00 38.38 445 ALA A O 1
ATOM 3643 N N . SER A 1 446 ? 52.375 -2.042 -26.495 1.00 37.12 446 SER A N 1
ATOM 3644 C CA . SER A 1 446 ? 53.576 -2.365 -25.718 1.00 37.12 446 SER A CA 1
ATOM 3645 C C . SER A 1 446 ? 53.839 -3.880 -25.725 1.00 37.12 446 SER A C 1
ATOM 3647 O O . SER A 1 446 ? 53.296 -4.653 -24.940 1.00 37.12 446 SER A O 1
ATOM 3649 N N . GLY A 1 447 ? 54.704 -4.304 -26.654 1.00 39.00 447 GLY A N 1
ATOM 3650 C CA . GLY A 1 447 ? 55.667 -5.378 -26.384 1.00 39.00 447 GLY A CA 1
ATOM 3651 C C . GLY A 1 447 ? 55.270 -6.841 -26.616 1.00 39.00 447 GLY A C 1
ATOM 3652 O O . GLY A 1 447 ? 55.880 -7.701 -25.990 1.00 39.00 447 GLY A O 1
ATOM 3653 N N . GLY A 1 448 ? 54.326 -7.163 -27.501 1.00 38.72 448 GLY A N 1
ATOM 3654 C CA . GLY A 1 448 ? 54.050 -8.552 -27.900 1.00 38.72 448 GLY A CA 1
ATOM 3655 C C . GLY A 1 448 ? 53.583 -8.641 -29.349 1.00 38.72 448 GLY A C 1
ATOM 3656 O O . GLY A 1 448 ? 53.016 -7.674 -29.855 1.00 38.72 448 GLY A O 1
ATOM 3657 N N . ASN A 1 449 ? 53.863 -9.760 -30.028 1.00 39.06 449 ASN A N 1
ATOM 3658 C CA . ASN A 1 449 ? 53.455 -9.993 -31.418 1.00 39.06 449 ASN A CA 1
ATOM 3659 C C . ASN A 1 449 ? 51.978 -9.613 -31.613 1.00 39.06 449 ASN A C 1
ATOM 3661 O O . ASN A 1 449 ? 51.118 -10.040 -30.850 1.00 39.06 449 ASN A O 1
ATOM 3665 N N . ALA A 1 450 ? 51.696 -8.809 -32.640 1.00 42.16 450 ALA A N 1
ATOM 3666 C CA . ALA A 1 450 ? 50.380 -8.240 -32.954 1.00 42.16 450 ALA A CA 1
ATOM 3667 C C . ALA A 1 450 ? 49.325 -9.275 -33.414 1.00 42.16 450 ALA A C 1
ATOM 3669 O O . ALA A 1 450 ? 48.255 -8.916 -33.917 1.00 42.16 450 ALA A O 1
ATOM 3670 N N . GLU A 1 451 ? 49.614 -10.561 -33.248 1.00 43.59 451 GLU A N 1
ATOM 3671 C CA . GLU A 1 451 ? 48.746 -11.664 -33.615 1.00 43.59 451 GLU A CA 1
ATOM 3672 C C . GLU A 1 451 ? 48.064 -12.190 -32.342 1.00 43.59 451 GLU A C 1
ATOM 3674 O O . GLU A 1 451 ? 48.728 -12.657 -31.428 1.00 43.59 451 GLU A O 1
ATOM 3679 N N . GLU A 1 452 ? 46.729 -12.077 -32.305 1.00 50.81 452 GLU A N 1
ATOM 3680 C CA . GLU A 1 452 ? 45.805 -12.684 -31.321 1.00 50.81 452 GLU A CA 1
ATOM 3681 C C . GLU A 1 452 ? 45.517 -11.948 -29.994 1.00 50.81 452 GLU A C 1
ATOM 3683 O O . GLU A 1 452 ? 45.524 -12.546 -28.922 1.00 50.81 452 GLU A O 1
ATOM 3688 N N . TYR A 1 453 ? 45.106 -10.675 -30.041 1.00 61.09 453 TYR A N 1
ATOM 3689 C CA . TYR A 1 453 ? 44.289 -10.111 -28.951 1.00 61.09 453 TYR A CA 1
ATOM 3690 C C . TYR A 1 453 ? 42.815 -10.092 -29.355 1.00 61.09 453 TYR A C 1
ATOM 3692 O O . TYR A 1 453 ? 42.476 -9.580 -30.422 1.00 61.09 453 TYR A O 1
ATOM 3700 N N . ILE A 1 454 ? 41.956 -10.669 -28.515 1.00 68.38 454 ILE A N 1
ATOM 3701 C CA . ILE A 1 454 ? 40.496 -10.696 -28.663 1.00 68.38 454 ILE A CA 1
ATOM 3702 C C . ILE A 1 454 ? 39.915 -9.989 -27.441 1.00 68.38 454 ILE A C 1
ATOM 3704 O O . ILE A 1 454 ? 40.411 -10.165 -26.325 1.00 68.38 454 ILE A O 1
ATOM 3708 N N . ILE A 1 455 ? 38.890 -9.163 -27.645 1.00 77.62 455 ILE A N 1
ATOM 3709 C CA . ILE A 1 455 ? 38.166 -8.553 -26.530 1.00 77.62 455 ILE A CA 1
ATOM 3710 C C . ILE A 1 455 ? 37.379 -9.667 -25.836 1.00 77.62 455 ILE A C 1
ATOM 3712 O O . ILE A 1 455 ? 36.552 -10.316 -26.468 1.00 77.62 455 ILE A O 1
ATOM 3716 N N . ILE A 1 456 ? 37.664 -9.893 -24.553 1.00 75.75 456 ILE A N 1
ATOM 3717 C CA . ILE A 1 456 ? 37.041 -10.942 -23.729 1.00 75.75 456 ILE A CA 1
ATOM 3718 C C . ILE A 1 456 ? 35.828 -10.391 -22.976 1.00 75.75 456 ILE A C 1
ATOM 3720 O O . ILE A 1 456 ? 34.868 -11.112 -22.724 1.00 75.75 456 ILE A O 1
ATOM 3724 N N . GLY A 1 457 ? 35.838 -9.100 -22.640 1.00 79.50 457 GLY A N 1
ATOM 3725 C CA . GLY A 1 457 ? 34.697 -8.463 -21.999 1.00 79.50 457 GLY A CA 1
ATOM 3726 C C . GLY A 1 457 ? 34.819 -6.951 -21.915 1.00 79.50 457 GLY A C 1
ATOM 3727 O O . GLY A 1 457 ? 35.923 -6.400 -21.899 1.00 79.50 457 GLY A O 1
ATOM 3728 N N . MET A 1 458 ? 33.668 -6.291 -21.849 1.00 84.75 458 MET A N 1
ATOM 3729 C CA . MET A 1 458 ? 33.550 -4.848 -21.679 1.00 84.75 458 MET A CA 1
ATOM 3730 C C . MET A 1 458 ? 32.544 -4.542 -20.578 1.00 84.75 458 MET A C 1
ATOM 3732 O O . MET A 1 458 ? 31.541 -5.243 -20.464 1.00 84.75 458 MET A O 1
ATOM 3736 N N . SER A 1 459 ? 32.797 -3.477 -19.824 1.00 83.31 459 SER A N 1
ATOM 3737 C CA . SER A 1 459 ? 31.887 -2.998 -18.783 1.00 83.31 459 SER A CA 1
ATOM 3738 C C . SER A 1 459 ? 31.939 -1.482 -18.673 1.00 83.31 459 SER A C 1
ATOM 3740 O O . SER A 1 459 ? 32.982 -0.873 -18.914 1.00 83.31 459 SER A O 1
ATOM 3742 N N . ILE A 1 460 ? 30.828 -0.871 -18.272 1.00 81.25 460 ILE A N 1
ATOM 3743 C CA . ILE A 1 460 ? 30.690 0.580 -18.130 1.00 81.25 460 ILE A CA 1
ATOM 3744 C C . ILE A 1 460 ? 30.661 0.998 -16.657 1.00 81.25 460 ILE A C 1
ATOM 3746 O O . ILE A 1 460 ? 30.061 0.335 -15.808 1.00 81.25 460 ILE A O 1
ATOM 3750 N N . SER A 1 461 ? 31.306 2.123 -16.357 1.00 76.38 461 SER A N 1
ATOM 3751 C CA . SER A 1 461 ? 31.122 2.850 -15.103 1.00 76.38 461 SER A CA 1
ATOM 3752 C C . SER A 1 461 ? 30.115 3.975 -15.313 1.00 76.38 461 SER A C 1
ATOM 3754 O O . SER A 1 461 ? 30.427 4.964 -15.980 1.00 76.38 461 SER A O 1
ATOM 3756 N N . ALA A 1 462 ? 28.928 3.842 -14.718 1.00 61.59 462 ALA A N 1
ATOM 3757 C CA . ALA A 1 462 ? 27.858 4.834 -14.828 1.00 61.59 462 ALA A CA 1
ATOM 3758 C C . ALA A 1 462 ? 28.246 6.182 -14.195 1.00 61.59 462 ALA A C 1
ATOM 3760 O O . ALA A 1 462 ? 27.825 7.235 -14.656 1.00 61.59 462 ALA A O 1
ATOM 3761 N N . SER A 1 463 ? 29.103 6.164 -13.171 1.00 58.41 463 SER A N 1
ATOM 3762 C CA . SER A 1 463 ? 29.551 7.370 -12.469 1.00 58.41 463 SER A CA 1
ATOM 3763 C C . SER A 1 463 ? 30.653 8.155 -13.188 1.00 58.41 463 SER A C 1
ATOM 3765 O O . SER A 1 463 ? 30.927 9.291 -12.800 1.00 58.41 463 SER A O 1
ATOM 3767 N N . LYS A 1 464 ? 31.326 7.572 -14.193 1.00 56.22 464 LYS A N 1
ATOM 3768 C CA . LYS A 1 464 ? 32.557 8.149 -14.774 1.00 56.22 464 LYS A CA 1
ATOM 3769 C C . LYS A 1 464 ? 32.591 8.216 -16.297 1.00 56.22 464 LYS A C 1
ATOM 3771 O O . LYS A 1 464 ? 33.635 8.587 -16.827 1.00 56.22 464 LYS A O 1
ATOM 3776 N N . GLU A 1 465 ? 31.513 7.828 -16.984 1.00 72.25 465 GLU A N 1
ATOM 3777 C CA . GLU A 1 465 ? 31.467 7.759 -18.457 1.00 72.25 465 GLU A CA 1
ATOM 3778 C C . GLU A 1 465 ? 32.720 7.071 -19.033 1.00 72.25 465 GLU A C 1
ATOM 3780 O O . GLU A 1 465 ? 33.357 7.534 -19.982 1.00 72.25 465 GLU A O 1
ATOM 3785 N N . ALA A 1 466 ? 33.125 5.975 -18.390 1.00 80.88 466 ALA A N 1
ATOM 3786 C CA . ALA A 1 466 ? 34.326 5.227 -18.727 1.00 80.88 466 ALA A CA 1
ATOM 3787 C C . ALA A 1 466 ? 33.971 3.775 -19.042 1.00 80.88 466 ALA A C 1
ATOM 3789 O O . ALA A 1 466 ? 33.165 3.152 -18.346 1.00 80.88 466 ALA A O 1
ATOM 3790 N N . ILE A 1 467 ? 34.614 3.238 -20.072 1.00 85.50 467 ILE A N 1
ATOM 3791 C CA . ILE A 1 467 ? 34.529 1.849 -20.499 1.00 85.50 467 ILE A CA 1
ATOM 3792 C C . ILE A 1 467 ? 35.801 1.131 -20.053 1.00 85.50 467 ILE A C 1
ATOM 3794 O O . ILE A 1 467 ? 36.924 1.544 -20.364 1.00 85.50 467 ILE A O 1
ATOM 3798 N N . PHE A 1 468 ? 35.620 0.023 -19.344 1.00 87.00 468 PHE A N 1
ATOM 3799 C CA . PHE A 1 468 ? 36.677 -0.933 -19.059 1.00 87.00 468 PHE A CA 1
ATOM 3800 C C . PHE A 1 468 ? 36.663 -2.029 -20.114 1.00 87.00 468 PHE A C 1
ATOM 3802 O O . PHE A 1 468 ? 35.642 -2.680 -20.323 1.00 87.00 468 PHE A O 1
ATOM 3809 N N . ILE A 1 469 ? 37.804 -2.242 -20.763 1.00 85.88 469 ILE A N 1
ATOM 3810 C CA . ILE A 1 469 ? 37.957 -3.214 -21.847 1.00 85.88 469 ILE A CA 1
ATOM 3811 C C . ILE A 1 469 ? 38.994 -4.241 -21.410 1.00 85.88 469 ILE A C 1
ATOM 3813 O O . ILE A 1 469 ? 40.157 -3.897 -21.194 1.00 85.88 469 ILE A O 1
ATOM 3817 N N . ASN A 1 470 ? 38.582 -5.502 -21.284 1.00 84.38 470 ASN A N 1
ATOM 3818 C CA . ASN A 1 470 ? 39.488 -6.624 -21.068 1.00 84.38 470 ASN A CA 1
ATOM 3819 C C . ASN A 1 470 ? 39.851 -7.256 -22.419 1.00 84.38 470 ASN A C 1
ATOM 3821 O O . ASN A 1 470 ? 39.001 -7.849 -23.083 1.00 84.38 470 ASN A O 1
ATOM 3825 N N . ALA A 1 471 ? 41.124 -7.159 -22.798 1.00 78.69 471 ALA A N 1
ATOM 3826 C CA . ALA A 1 471 ? 41.677 -7.739 -24.022 1.00 78.69 471 ALA A CA 1
ATOM 3827 C C . ALA A 1 471 ? 42.538 -8.990 -23.741 1.00 78.69 471 ALA A C 1
ATOM 3829 O O . ALA A 1 471 ? 43.513 -9.275 -24.444 1.00 78.69 471 ALA A O 1
ATOM 3830 N N . GLY A 1 472 ? 42.225 -9.720 -22.668 1.00 73.44 472 GLY A N 1
ATOM 3831 C CA . GLY A 1 472 ? 42.889 -10.966 -22.308 1.00 73.44 472 GLY A CA 1
ATOM 3832 C C . GLY A 1 472 ? 44.366 -10.774 -21.993 1.00 73.44 472 GLY A C 1
ATOM 3833 O O . GLY A 1 472 ? 44.717 -10.157 -20.990 1.00 73.44 472 GLY A O 1
ATOM 3834 N N . VAL A 1 473 ? 45.242 -11.336 -22.833 1.00 68.00 473 VAL A N 1
ATOM 3835 C CA . VAL A 1 473 ? 46.706 -11.294 -22.644 1.00 68.00 473 VAL A CA 1
ATOM 3836 C C . VAL A 1 473 ? 47.225 -9.854 -22.738 1.00 68.00 473 VAL A C 1
ATOM 3838 O O . VAL A 1 473 ? 48.242 -9.499 -22.141 1.00 68.00 473 VAL A O 1
ATOM 3841 N N . ALA A 1 474 ? 46.504 -8.991 -23.461 1.00 70.31 474 ALA A N 1
ATOM 3842 C CA . ALA A 1 474 ? 46.798 -7.566 -23.522 1.00 70.31 474 ALA A CA 1
ATOM 3843 C C . ALA A 1 474 ? 46.446 -6.842 -22.215 1.00 70.31 474 ALA A C 1
ATOM 3845 O O . ALA A 1 474 ? 46.895 -5.716 -22.025 1.00 70.31 474 ALA A O 1
ATOM 3846 N N . GLY A 1 475 ? 45.740 -7.473 -21.279 1.00 76.88 475 GLY A N 1
ATOM 3847 C CA . GLY A 1 475 ? 45.338 -6.867 -20.017 1.00 76.88 475 GLY A CA 1
ATOM 3848 C C . GLY A 1 475 ? 44.097 -5.989 -20.155 1.00 76.88 475 GLY A C 1
ATOM 3849 O O . GLY A 1 475 ? 43.337 -6.087 -21.122 1.00 76.88 475 GLY A O 1
ATOM 3850 N N . VAL A 1 476 ? 43.888 -5.148 -19.147 1.00 84.31 476 VAL A N 1
ATOM 3851 C CA . VAL A 1 476 ? 42.700 -4.302 -19.019 1.00 84.31 476 VAL A CA 1
ATOM 3852 C C . VAL A 1 476 ? 43.049 -2.844 -19.275 1.00 84.31 476 VAL A C 1
ATOM 3854 O O . VAL A 1 476 ? 44.068 -2.343 -18.794 1.00 84.31 476 VAL A O 1
ATOM 3857 N N . PHE A 1 477 ? 42.175 -2.175 -20.018 1.00 84.19 477 PHE A N 1
ATOM 3858 C CA . PHE A 1 477 ? 42.253 -0.761 -20.365 1.00 84.19 477 PHE A CA 1
ATOM 3859 C C . PHE A 1 477 ? 41.048 -0.025 -19.792 1.00 84.19 477 PHE A C 1
ATOM 3861 O O . PHE A 1 477 ? 39.964 -0.597 -19.675 1.00 84.19 477 PHE A O 1
ATOM 3868 N N . CYS A 1 478 ? 41.232 1.254 -19.478 1.00 86.50 478 CYS A N 1
ATOM 3869 C CA . CYS A 1 478 ? 40.149 2.151 -19.102 1.00 86.50 478 CYS A CA 1
ATOM 3870 C C . CYS A 1 478 ? 40.164 3.366 -20.025 1.00 86.50 478 CYS A C 1
ATOM 3872 O O . CYS A 1 478 ? 41.157 4.099 -20.083 1.00 86.50 478 CYS A O 1
ATOM 3874 N N . VAL A 1 479 ? 39.068 3.557 -20.752 1.00 83.44 479 VAL A N 1
ATOM 3875 C CA . VAL A 1 479 ? 38.921 4.582 -21.787 1.00 83.44 479 VAL A CA 1
ATOM 3876 C C . VAL A 1 479 ? 37.642 5.361 -21.511 1.00 83.44 479 VAL A C 1
ATOM 3878 O O . VAL A 1 479 ? 36.625 4.772 -21.167 1.00 83.44 479 VAL A O 1
ATOM 3881 N N . LEU A 1 480 ? 37.684 6.681 -21.634 1.00 81.62 480 LEU A N 1
ATOM 3882 C CA . LEU A 1 480 ? 36.496 7.529 -21.556 1.00 81.62 480 LEU A CA 1
ATOM 3883 C C . LEU A 1 480 ? 35.633 7.364 -22.812 1.00 81.62 480 LEU A C 1
ATOM 3885 O O . LEU A 1 480 ? 36.159 7.070 -23.882 1.00 81.62 480 LEU A O 1
ATOM 3889 N N . MET A 1 481 ? 34.330 7.629 -22.716 1.00 77.38 481 MET A N 1
ATOM 3890 C CA . MET A 1 481 ? 33.382 7.553 -23.847 1.00 77.38 481 MET A CA 1
ATOM 3891 C C . MET A 1 481 ? 33.774 8.409 -25.066 1.00 77.38 481 MET A C 1
ATOM 3893 O O . MET A 1 481 ? 33.330 8.152 -26.176 1.00 77.38 481 MET A O 1
ATOM 3897 N N . ASN A 1 482 ? 34.648 9.401 -24.888 1.00 74.62 482 ASN A N 1
ATOM 3898 C CA . ASN A 1 482 ? 35.209 10.218 -25.970 1.00 74.62 482 ASN A CA 1
ATOM 3899 C C . ASN A 1 482 ? 36.437 9.590 -26.674 1.00 74.62 482 ASN A C 1
ATOM 3901 O O . ASN A 1 482 ? 37.087 10.253 -27.483 1.00 74.62 482 ASN A O 1
ATOM 3905 N N . GLY A 1 483 ? 36.808 8.354 -26.325 1.00 72.81 483 GLY A N 1
ATOM 3906 C CA . GLY A 1 483 ? 37.931 7.612 -26.906 1.00 72.81 483 GLY A CA 1
ATOM 3907 C C . GLY A 1 483 ? 39.301 7.917 -26.288 1.00 72.81 483 GLY A C 1
ATOM 3908 O O . GLY A 1 483 ? 40.306 7.332 -26.698 1.00 72.81 483 GLY A O 1
ATOM 3909 N N . THR A 1 484 ? 39.387 8.808 -25.294 1.00 77.88 484 THR A N 1
ATOM 3910 C CA . THR A 1 484 ? 40.657 9.112 -24.613 1.00 77.88 484 THR A CA 1
ATOM 3911 C C . THR A 1 484 ? 40.958 8.113 -23.496 1.00 77.88 484 THR A C 1
ATOM 3913 O O . THR A 1 484 ? 40.079 7.718 -22.734 1.00 77.88 484 THR A O 1
ATOM 3916 N N . SER A 1 485 ? 42.219 7.687 -23.379 1.00 79.12 485 SER A N 1
ATOM 3917 C CA . SER A 1 485 ? 42.630 6.747 -22.328 1.00 79.12 485 SER A CA 1
ATOM 3918 C C . SER A 1 485 ? 42.610 7.431 -20.959 1.00 79.12 485 SER A C 1
ATOM 3920 O O . SER A 1 485 ? 43.349 8.395 -20.748 1.00 79.12 485 SER A O 1
ATOM 3922 N N . LEU A 1 486 ? 41.801 6.923 -20.022 1.00 80.69 486 LEU A N 1
ATOM 3923 C CA . LEU A 1 486 ? 41.798 7.391 -18.630 1.00 80.69 486 LEU A CA 1
ATOM 3924 C C . LEU A 1 486 ? 43.067 6.924 -17.913 1.00 80.69 486 LEU A C 1
ATOM 3926 O O . LEU A 1 486 ? 43.679 7.661 -17.142 1.00 80.69 486 LEU A O 1
ATOM 3930 N N . TRP A 1 487 ? 43.475 5.685 -18.184 1.00 81.44 487 TRP A N 1
ATOM 3931 C CA . TRP A 1 487 ? 44.765 5.171 -17.750 1.00 81.44 487 TRP A CA 1
ATOM 3932 C C . TRP A 1 487 ? 45.808 5.601 -18.767 1.00 81.44 487 TRP A C 1
ATOM 3934 O O . TRP A 1 487 ? 45.868 5.071 -19.877 1.00 81.44 487 TRP A O 1
ATOM 3944 N N . ALA A 1 488 ? 46.603 6.603 -18.411 1.00 76.19 488 ALA A N 1
ATOM 3945 C CA . ALA A 1 488 ? 47.708 7.061 -19.231 1.00 76.19 488 ALA A CA 1
ATOM 3946 C C . ALA A 1 488 ? 48.940 7.376 -18.375 1.00 76.19 488 ALA A C 1
ATOM 3948 O O . ALA A 1 488 ? 48.818 7.705 -17.195 1.00 76.19 488 ALA A O 1
ATOM 3949 N N . ASP A 1 489 ? 50.128 7.228 -18.956 1.00 72.56 489 ASP A N 1
ATOM 3950 C CA . ASP A 1 489 ? 51.384 7.622 -18.316 1.00 72.56 489 ASP A CA 1
ATOM 3951 C C . ASP A 1 489 ? 51.562 9.155 -18.320 1.00 72.56 489 ASP A C 1
ATOM 3953 O O . ASP A 1 489 ? 50.756 9.903 -18.881 1.00 72.56 489 ASP A O 1
ATOM 3957 N N . GLU A 1 490 ? 52.650 9.650 -17.724 1.00 73.56 490 GLU A N 1
ATOM 3958 C CA . GLU A 1 490 ? 52.982 11.087 -17.700 1.00 73.56 490 GLU A CA 1
ATOM 3959 C C . GLU A 1 490 ? 53.126 11.707 -19.106 1.00 73.56 490 GLU A C 1
ATOM 3961 O O . GLU A 1 490 ? 53.023 12.922 -19.270 1.00 73.56 490 GLU A O 1
ATOM 3966 N N . LYS A 1 491 ? 53.327 10.882 -20.142 1.00 71.69 491 LYS A N 1
ATOM 3967 C CA . LYS A 1 491 ? 53.418 11.282 -21.553 1.00 71.69 491 LYS A CA 1
ATOM 3968 C C . LYS A 1 491 ? 52.086 11.107 -22.294 1.00 71.69 491 LYS A C 1
ATOM 3970 O O . LYS A 1 491 ? 52.069 11.199 -23.522 1.00 71.69 491 LYS A O 1
ATOM 3975 N N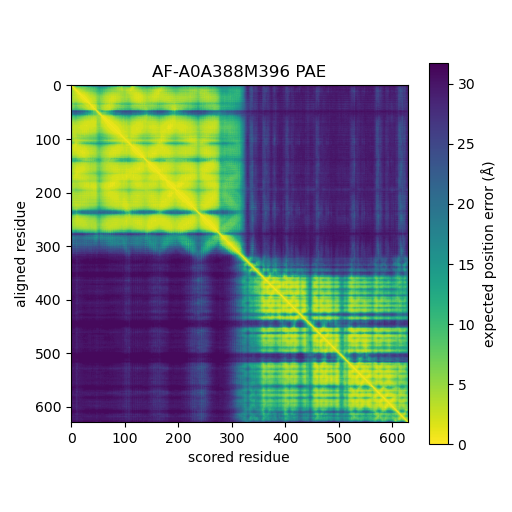 . LYS A 1 492 ? 50.982 10.882 -21.569 1.00 67.88 492 LYS A N 1
ATOM 3976 C CA . LYS A 1 492 ? 49.630 10.611 -22.086 1.00 67.88 492 LYS A CA 1
ATOM 3977 C C . LYS A 1 492 ? 49.539 9.373 -22.987 1.00 67.88 492 LYS A C 1
ATOM 3979 O O . LYS A 1 492 ? 48.610 9.263 -23.786 1.00 67.88 492 LYS A O 1
ATOM 3984 N N . LYS A 1 493 ? 50.480 8.432 -22.881 1.00 68.19 493 LYS A N 1
ATOM 3985 C CA . LYS A 1 493 ? 50.378 7.148 -23.580 1.00 68.19 493 LYS A CA 1
ATOM 3986 C C . LYS A 1 493 ? 49.431 6.224 -22.817 1.00 68.19 493 LYS A C 1
ATOM 3988 O O . LYS A 1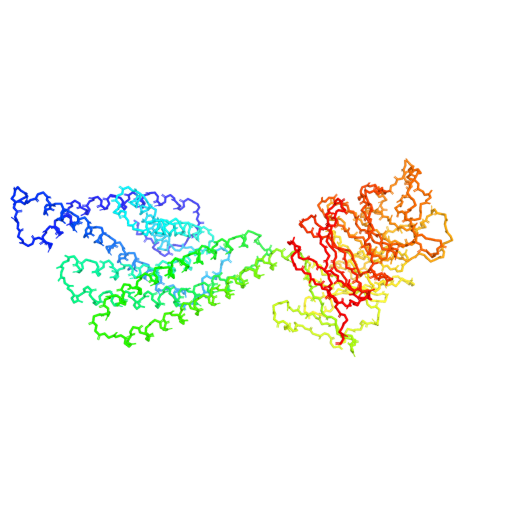 493 ? 49.546 6.171 -21.593 1.00 68.19 493 LYS A O 1
ATOM 3993 N N . PRO A 1 494 ? 48.539 5.483 -23.499 1.00 71.12 494 PRO A N 1
ATOM 3994 C CA . PRO A 1 494 ? 47.643 4.532 -22.850 1.00 71.12 494 PRO A CA 1
ATOM 3995 C C . PRO A 1 494 ? 48.413 3.527 -21.991 1.00 71.12 494 PRO A C 1
ATOM 3997 O O . PRO A 1 494 ? 49.347 2.880 -22.466 1.00 71.12 494 PRO A O 1
ATOM 4000 N N . THR A 1 495 ? 48.015 3.397 -20.730 1.00 75.25 495 THR A N 1
ATOM 4001 C CA . THR A 1 495 ? 48.542 2.401 -19.797 1.00 75.25 495 THR A CA 1
ATOM 4002 C C . THR A 1 495 ? 47.490 1.343 -19.510 1.00 75.25 495 THR A C 1
ATOM 4004 O O . THR A 1 495 ? 46.287 1.557 -19.660 1.00 75.25 495 THR A O 1
ATOM 4007 N N . ARG A 1 496 ? 47.963 0.161 -19.121 1.00 76.06 496 ARG A N 1
ATOM 4008 C CA . ARG A 1 496 ? 47.133 -1.023 -18.920 1.00 76.06 496 ARG A CA 1
ATOM 4009 C C . ARG A 1 496 ? 47.418 -1.674 -17.585 1.00 76.06 496 ARG A C 1
ATOM 4011 O O . ARG A 1 496 ? 48.541 -1.611 -17.090 1.00 76.06 496 ARG A O 1
ATOM 4018 N N . PHE A 1 497 ? 46.417 -2.360 -17.054 1.00 79.88 497 PHE A N 1
ATOM 4019 C CA . PHE A 1 497 ? 46.616 -3.293 -15.957 1.00 79.88 497 PHE A CA 1
ATOM 4020 C C . PHE A 1 497 ? 46.826 -4.700 -16.526 1.00 79.88 497 PHE A C 1
ATOM 4022 O O . PHE A 1 497 ? 45.922 -5.271 -17.137 1.00 79.88 497 PHE A O 1
ATOM 4029 N N . SER A 1 498 ? 48.031 -5.247 -16.359 1.00 73.19 498 SER A N 1
ATOM 4030 C CA . SER A 1 498 ? 48.407 -6.577 -16.852 1.00 73.19 498 SER A CA 1
ATOM 4031 C C . SER A 1 498 ? 48.659 -7.529 -15.683 1.00 73.19 498 SER A C 1
ATOM 4033 O O . SER A 1 498 ? 49.314 -7.132 -14.716 1.00 73.19 498 SER A O 1
ATOM 4035 N N . PRO A 1 499 ? 48.210 -8.794 -15.772 1.00 61.06 499 PRO A N 1
ATOM 4036 C CA . PRO A 1 499 ? 48.565 -9.803 -14.785 1.00 61.06 499 PRO A CA 1
ATOM 4037 C C . PRO A 1 499 ? 50.004 -10.311 -15.000 1.00 61.06 499 PRO A C 1
ATOM 4039 O O . PRO A 1 499 ? 50.653 -10.771 -14.068 1.00 61.06 499 PRO A O 1
ATOM 4042 N N . ILE A 1 500 ? 50.557 -10.172 -16.209 1.00 59.56 500 ILE A N 1
ATOM 4043 C CA . ILE A 1 500 ? 51.956 -10.485 -16.513 1.00 59.56 500 ILE A CA 1
ATOM 4044 C C . ILE A 1 500 ? 52.759 -9.222 -16.205 1.00 59.56 500 ILE A C 1
ATOM 4046 O O . ILE A 1 500 ? 52.764 -8.268 -16.988 1.00 59.56 500 ILE A O 1
ATOM 4050 N N . GLY A 1 501 ? 53.351 -9.180 -15.013 1.00 54.44 501 GLY A N 1
ATOM 4051 C CA . GLY A 1 501 ? 54.130 -8.037 -14.550 1.00 54.44 501 GLY A CA 1
ATOM 4052 C C . GLY A 1 501 ? 55.318 -7.780 -15.469 1.00 54.44 501 GLY A C 1
ATOM 4053 O O . GLY A 1 501 ? 56.189 -8.634 -15.574 1.00 54.44 501 GLY A O 1
ATOM 4054 N N . ASN A 1 502 ? 55.332 -6.615 -16.115 1.00 49.03 502 ASN A N 1
ATOM 4055 C CA . ASN A 1 502 ? 56.547 -5.980 -16.636 1.00 49.03 502 ASN A CA 1
ATOM 4056 C C . ASN A 1 502 ? 56.397 -4.468 -16.880 1.00 49.03 502 ASN A C 1
ATOM 4058 O O . ASN A 1 502 ? 57.417 -3.798 -16.955 1.00 49.03 502 ASN A O 1
ATOM 4062 N N . ASP A 1 503 ? 55.186 -3.899 -16.901 1.00 47.66 503 ASP A N 1
ATOM 4063 C CA . ASP A 1 503 ? 55.010 -2.450 -17.062 1.00 47.66 503 ASP A CA 1
ATOM 4064 C C . ASP A 1 503 ? 54.372 -1.803 -15.810 1.00 47.66 503 ASP A C 1
ATOM 4066 O O . ASP A 1 503 ? 53.199 -2.004 -15.506 1.00 47.66 503 ASP A O 1
ATOM 4070 N N . LEU A 1 504 ? 55.184 -0.987 -15.118 1.00 48.53 504 LEU A N 1
ATOM 4071 C CA . LEU A 1 504 ? 54.819 0.192 -14.301 1.00 48.53 504 LEU A CA 1
ATOM 4072 C C . LEU A 1 504 ? 54.227 0.039 -12.875 1.00 48.53 504 LEU A C 1
ATOM 4074 O O . LEU A 1 504 ? 53.573 0.959 -12.385 1.00 48.53 504 LEU A O 1
ATOM 4078 N N . SER A 1 505 ? 54.572 -1.006 -12.119 1.00 40.00 505 SER A N 1
ATOM 4079 C CA . SER A 1 505 ? 54.448 -0.987 -10.642 1.00 40.00 505 SER A CA 1
ATOM 4080 C C . SER A 1 505 ? 55.765 -1.384 -9.959 1.00 40.00 505 SER A C 1
ATOM 4082 O O . SER A 1 505 ? 56.490 -2.201 -10.529 1.00 40.00 505 SER A O 1
ATOM 4084 N N . PRO A 1 506 ? 56.105 -0.842 -8.767 1.00 36.38 506 PRO A N 1
ATOM 4085 C CA . PRO A 1 506 ? 57.347 -1.174 -8.063 1.00 36.38 506 PRO A CA 1
ATOM 4086 C C . PRO A 1 506 ? 57.523 -2.695 -7.881 1.00 36.38 506 PRO A C 1
ATOM 4088 O O . PRO A 1 506 ? 56.535 -3.433 -7.808 1.00 36.38 506 PRO A O 1
ATOM 4091 N N . PRO A 1 507 ? 58.774 -3.188 -7.839 1.00 42.12 507 PRO A N 1
ATOM 4092 C CA . PRO A 1 507 ? 59.073 -4.601 -8.008 1.00 42.12 507 PRO A CA 1
ATOM 4093 C C . PRO A 1 507 ? 58.709 -5.348 -6.728 1.00 42.12 507 PRO A C 1
ATOM 4095 O O . PRO A 1 507 ? 59.388 -5.154 -5.729 1.00 42.12 507 PRO A O 1
ATOM 4098 N N . ALA A 1 508 ? 57.649 -6.166 -6.747 1.00 40.34 508 ALA A N 1
ATOM 4099 C CA . ALA A 1 508 ? 57.516 -7.404 -5.955 1.00 40.34 508 ALA A CA 1
ATOM 4100 C C . ALA A 1 508 ? 56.062 -7.892 -5.818 1.00 40.34 508 ALA A C 1
ATOM 4102 O O . ALA A 1 508 ? 55.610 -8.134 -4.707 1.00 40.34 508 ALA A O 1
ATOM 4103 N N . ILE A 1 509 ? 55.320 -8.128 -6.904 1.00 43.75 509 ILE A N 1
ATOM 4104 C CA . ILE A 1 509 ? 54.234 -9.122 -6.850 1.00 43.75 509 ILE A CA 1
ATOM 4105 C C . ILE A 1 509 ? 54.231 -9.873 -8.181 1.00 43.75 509 ILE A C 1
ATOM 4107 O O . ILE A 1 509 ? 53.770 -9.348 -9.190 1.00 43.75 509 ILE A O 1
ATOM 4111 N N . LYS A 1 510 ? 54.761 -11.107 -8.200 1.00 49.44 510 LYS A N 1
ATOM 4112 C CA . LYS A 1 510 ? 54.451 -12.063 -9.275 1.00 49.44 510 LYS A CA 1
ATOM 4113 C C . LYS A 1 510 ? 52.932 -12.212 -9.292 1.00 49.44 510 LYS A C 1
ATOM 4115 O O . LYS A 1 510 ? 52.357 -12.750 -8.348 1.00 49.44 510 LYS A O 1
ATOM 4120 N N . ALA A 1 511 ? 52.295 -11.664 -10.317 1.00 53.38 511 ALA A N 1
ATOM 4121 C CA . ALA A 1 511 ? 50.846 -11.633 -10.423 1.00 53.38 511 ALA A CA 1
ATOM 4122 C C . ALA A 1 511 ? 50.261 -12.925 -11.021 1.00 53.38 511 ALA A C 1
ATOM 4124 O O . ALA A 1 511 ? 49.047 -13.033 -11.064 1.00 53.38 511 ALA A O 1
ATOM 4125 N N . CYS A 1 512 ? 51.083 -13.921 -11.379 1.00 57.12 512 CYS A N 1
ATOM 4126 C CA . CYS A 1 512 ? 50.651 -15.232 -11.884 1.00 57.12 512 CYS A CA 1
ATOM 4127 C C . CYS A 1 512 ? 51.443 -16.353 -11.197 1.00 57.12 512 CYS A C 1
ATOM 4129 O O . CYS A 1 512 ? 52.638 -16.188 -10.916 1.00 57.12 512 CYS A O 1
ATOM 4131 N N . GLY A 1 513 ? 50.775 -17.461 -10.880 1.00 51.34 513 GLY A N 1
ATOM 4132 C CA . GLY A 1 513 ? 51.302 -18.521 -10.020 1.00 51.34 513 GLY A CA 1
ATOM 4133 C C . GLY A 1 513 ? 51.548 -19.834 -10.761 1.00 51.34 513 GLY A C 1
ATOM 4134 O O . GLY A 1 513 ? 50.637 -20.639 -10.874 1.00 51.34 513 GLY A O 1
ATOM 4135 N N . GLY A 1 514 ? 52.796 -20.084 -11.178 1.00 52.50 514 GLY A N 1
ATOM 4136 C CA . GLY A 1 514 ? 53.281 -21.390 -11.663 1.00 52.50 514 GLY A CA 1
ATOM 4137 C C . GLY A 1 514 ? 54.027 -21.343 -13.007 1.00 52.50 514 GLY A C 1
ATOM 4138 O O . GLY A 1 514 ? 53.733 -20.514 -13.858 1.00 52.50 514 GLY A O 1
ATOM 4139 N N . ASP A 1 515 ? 54.996 -22.248 -13.207 1.00 51.72 515 ASP A N 1
ATOM 4140 C CA . ASP A 1 515 ? 55.900 -22.317 -14.382 1.00 51.72 515 ASP A CA 1
ATOM 4141 C C . ASP A 1 515 ? 55.247 -22.851 -15.684 1.00 51.72 515 ASP A C 1
ATOM 4143 O O . ASP A 1 515 ? 55.947 -23.218 -16.631 1.00 51.72 515 ASP A O 1
ATOM 4147 N N . LYS A 1 516 ? 53.910 -22.909 -15.784 1.00 48.12 516 LYS A N 1
ATOM 4148 C CA . LYS A 1 516 ? 53.209 -23.303 -17.019 1.00 48.12 516 LYS A CA 1
ATOM 4149 C C . LYS A 1 516 ? 51.948 -22.467 -17.274 1.00 48.12 516 LYS A C 1
ATOM 4151 O O . LYS A 1 516 ? 51.115 -22.311 -16.393 1.00 48.12 516 LYS A O 1
ATOM 4156 N N . SER A 1 517 ? 51.817 -22.077 -18.546 1.00 50.19 517 SER A N 1
ATOM 4157 C CA . SER A 1 517 ? 50.675 -21.487 -19.273 1.00 50.19 517 SER A CA 1
ATOM 4158 C C . SER A 1 517 ? 50.276 -20.023 -19.016 1.00 50.19 517 SER A C 1
ATOM 4160 O O . SER A 1 517 ? 50.316 -19.496 -17.916 1.00 50.19 517 SER A O 1
ATOM 4162 N N . LEU A 1 518 ? 49.928 -19.387 -20.138 1.00 56.91 518 LEU A N 1
ATOM 4163 C CA . LEU A 1 518 ? 49.464 -18.023 -20.392 1.00 56.91 518 LEU A CA 1
ATOM 4164 C C . LEU A 1 518 ? 48.587 -17.435 -19.265 1.00 56.91 518 LEU A C 1
ATOM 4166 O O . LEU A 1 518 ? 47.488 -17.920 -19.016 1.00 56.91 518 LEU A O 1
ATOM 4170 N N . CYS A 1 519 ? 49.044 -16.357 -18.625 1.00 67.81 519 CYS A N 1
ATOM 4171 C CA . CYS A 1 519 ? 48.291 -15.689 -17.566 1.00 67.81 519 CYS A CA 1
ATOM 4172 C C . CYS A 1 519 ? 47.360 -14.616 -18.137 1.00 67.81 519 CYS A C 1
ATOM 4174 O O . CYS A 1 519 ? 47.810 -13.622 -18.712 1.00 67.81 519 CYS A O 1
ATOM 4176 N N . ILE A 1 520 ? 46.057 -14.838 -17.983 1.00 71.62 520 ILE A N 1
ATOM 4177 C CA . ILE A 1 520 ? 45.000 -14.087 -18.663 1.00 71.62 520 ILE A CA 1
ATOM 4178 C C . ILE A 1 520 ? 43.826 -13.824 -17.728 1.00 71.62 520 ILE A C 1
ATOM 4180 O O . ILE A 1 520 ? 43.453 -14.697 -16.943 1.00 71.62 520 ILE A O 1
ATOM 4184 N N . PHE A 1 521 ? 43.210 -12.646 -17.860 1.00 78.75 521 PHE A N 1
ATOM 4185 C CA . PHE A 1 521 ? 41.889 -12.388 -17.289 1.00 78.75 521 PHE A CA 1
ATOM 4186 C C . PHE A 1 521 ? 40.818 -13.008 -18.175 1.00 78.75 521 PHE A C 1
ATOM 4188 O O . PHE A 1 521 ? 40.807 -12.769 -19.381 1.00 78.75 521 PHE A O 1
ATOM 4195 N N . PHE A 1 522 ? 39.917 -13.779 -17.575 1.00 73.00 522 PHE A N 1
ATOM 4196 C CA . PHE A 1 522 ? 38.984 -14.623 -18.324 1.00 73.00 522 PHE A CA 1
ATOM 4197 C C . PHE A 1 522 ? 37.553 -14.066 -18.379 1.00 73.00 522 PHE A C 1
ATOM 4199 O O . PHE A 1 522 ? 36.739 -14.546 -19.156 1.00 73.00 522 PHE A O 1
ATOM 4206 N N . ASN A 1 523 ? 37.243 -13.034 -17.587 1.00 76.12 523 ASN A N 1
ATOM 4207 C CA . ASN A 1 523 ? 35.900 -12.466 -17.472 1.00 76.12 523 ASN A CA 1
ATOM 4208 C C . ASN A 1 523 ? 35.837 -10.982 -17.859 1.00 76.12 523 ASN A C 1
ATOM 4210 O O . ASN A 1 523 ? 36.842 -10.263 -17.832 1.00 76.12 523 ASN A O 1
ATOM 4214 N N . ALA A 1 524 ? 34.628 -10.507 -18.164 1.00 80.94 524 ALA A N 1
ATOM 4215 C CA . ALA A 1 524 ? 34.351 -9.077 -18.223 1.00 80.94 524 ALA A CA 1
ATOM 4216 C C . ALA A 1 524 ? 34.633 -8.425 -16.852 1.00 80.94 524 ALA A C 1
ATOM 4218 O O . ALA A 1 524 ? 34.314 -9.034 -15.824 1.00 80.94 524 ALA A O 1
ATOM 4219 N N . PRO A 1 525 ? 35.238 -7.222 -16.804 1.00 87.19 525 PRO A N 1
ATOM 4220 C CA . PRO A 1 525 ? 35.510 -6.542 -15.540 1.00 87.19 525 PRO A CA 1
ATOM 4221 C C . PRO A 1 525 ? 34.214 -6.276 -14.766 1.00 87.19 525 PRO A C 1
ATOM 4223 O O . PRO A 1 525 ? 33.324 -5.607 -15.278 1.00 87.19 525 PRO A O 1
ATOM 4226 N N . ALA A 1 526 ? 34.094 -6.741 -13.527 1.00 86.31 526 ALA A N 1
ATOM 4227 C CA . ALA A 1 526 ? 32.947 -6.383 -12.696 1.00 86.31 526 ALA A CA 1
ATOM 4228 C C . ALA A 1 526 ? 33.193 -5.001 -12.084 1.00 86.31 526 ALA A C 1
ATOM 4230 O O . ALA A 1 526 ? 34.192 -4.814 -11.390 1.00 86.31 526 ALA A O 1
ATOM 4231 N N . VAL A 1 527 ? 32.329 -4.029 -12.371 1.00 84.12 527 VAL A N 1
ATOM 4232 C CA . VAL A 1 527 ? 32.508 -2.635 -11.943 1.00 84.12 527 VAL A CA 1
ATOM 4233 C C . VAL A 1 527 ? 31.608 -2.355 -10.749 1.00 84.12 527 VAL A C 1
ATOM 4235 O O . VAL A 1 527 ? 30.387 -2.400 -10.872 1.00 84.12 527 VAL A O 1
ATOM 4238 N N . ASP A 1 528 ? 32.208 -1.998 -9.617 1.00 80.62 528 ASP A N 1
ATOM 4239 C CA . ASP A 1 528 ? 31.471 -1.417 -8.498 1.00 80.62 528 ASP A CA 1
ATOM 4240 C C . ASP A 1 528 ? 31.062 0.008 -8.873 1.00 80.62 528 ASP A C 1
ATOM 4242 O O . ASP A 1 528 ? 31.913 0.879 -9.070 1.00 80.62 528 ASP A O 1
ATOM 4246 N N . GLN A 1 529 ? 29.759 0.237 -9.013 1.00 76.88 529 GLN A N 1
ATOM 4247 C CA . GLN A 1 529 ? 29.226 1.514 -9.485 1.00 76.88 529 GLN A CA 1
ATOM 4248 C C . GLN A 1 529 ? 29.397 2.645 -8.457 1.00 76.88 529 GLN A C 1
ATOM 4250 O O . GLN A 1 529 ? 29.488 3.811 -8.853 1.00 76.88 529 GLN A O 1
ATOM 4255 N N . CYS A 1 530 ? 29.513 2.314 -7.166 1.00 70.38 530 CYS A N 1
ATOM 4256 C CA . CYS A 1 530 ? 29.676 3.275 -6.075 1.00 70.38 530 CYS A CA 1
ATOM 4257 C C . CYS A 1 530 ? 31.131 3.741 -5.955 1.00 70.38 530 CYS A C 1
ATOM 4259 O O . CYS A 1 530 ? 31.412 4.939 -6.000 1.00 70.38 530 CYS A O 1
ATOM 4261 N N . ASP A 1 531 ? 32.069 2.798 -5.845 1.00 69.19 531 ASP A N 1
ATOM 4262 C CA . ASP A 1 531 ? 33.488 3.124 -5.646 1.00 69.19 531 ASP A CA 1
ATOM 4263 C C . ASP A 1 531 ? 34.251 3.306 -6.975 1.00 69.19 531 ASP A C 1
ATOM 4265 O O . ASP A 1 531 ? 35.344 3.888 -7.029 1.00 69.19 531 ASP A O 1
ATOM 4269 N N . GLY A 1 532 ? 33.702 2.786 -8.075 1.00 75.19 532 GLY A N 1
ATOM 4270 C CA . GLY A 1 532 ? 34.353 2.742 -9.380 1.00 75.19 532 GLY A CA 1
ATOM 4271 C C . GLY A 1 532 ? 35.592 1.847 -9.401 1.00 75.19 532 GLY A C 1
ATOM 4272 O O . GLY A 1 532 ? 36.487 2.092 -10.206 1.00 75.19 532 GLY A O 1
ATOM 4273 N N . ASN A 1 533 ? 35.704 0.877 -8.489 1.00 85.31 533 ASN A N 1
ATOM 4274 C CA . ASN A 1 533 ? 36.742 -0.154 -8.537 1.00 85.31 533 ASN A CA 1
ATOM 4275 C C . ASN A 1 533 ? 36.292 -1.294 -9.445 1.00 85.31 533 ASN A C 1
ATOM 4277 O O . ASN A 1 533 ? 35.096 -1.536 -9.597 1.00 85.31 533 ASN A O 1
ATOM 4281 N N . ILE A 1 534 ? 37.257 -2.000 -10.028 1.00 89.06 534 ILE A N 1
ATOM 4282 C CA . ILE A 1 534 ? 36.966 -3.146 -10.885 1.00 89.06 534 ILE A CA 1
ATOM 4283 C C . ILE A 1 534 ? 37.510 -4.434 -10.283 1.00 89.06 534 ILE A C 1
ATOM 4285 O O . ILE A 1 534 ? 38.588 -4.449 -9.679 1.00 89.06 534 ILE A O 1
ATOM 4289 N N . TYR A 1 535 ? 36.765 -5.513 -10.492 1.00 89.31 535 TYR A N 1
ATOM 4290 C CA . TYR A 1 535 ? 37.088 -6.844 -10.010 1.00 89.31 535 TYR A CA 1
ATOM 4291 C C . TYR A 1 535 ? 37.221 -7.819 -11.175 1.00 89.31 535 TYR A C 1
ATOM 4293 O O . TYR A 1 535 ? 36.377 -7.880 -12.072 1.00 89.31 535 TYR A O 1
ATOM 4301 N N . LEU A 1 536 ? 38.321 -8.563 -11.174 1.00 87.06 536 LEU A N 1
ATOM 4302 C CA . LEU A 1 536 ? 38.734 -9.435 -12.269 1.00 87.06 536 LEU A CA 1
ATOM 4303 C C . LEU A 1 536 ? 39.239 -10.755 -11.718 1.00 87.06 536 LEU A C 1
ATOM 4305 O O . LEU A 1 536 ? 39.863 -10.791 -10.660 1.00 87.06 536 LEU A O 1
ATOM 4309 N N . CYS A 1 537 ? 39.038 -11.820 -12.478 1.00 83.31 537 CYS A N 1
ATOM 4310 C CA . CYS A 1 537 ? 39.556 -13.133 -12.165 1.00 83.31 537 CYS A CA 1
ATOM 4311 C C . CYS A 1 537 ? 40.494 -13.623 -13.266 1.00 83.31 537 CYS A C 1
ATOM 4313 O O . CYS A 1 537 ? 40.253 -13.411 -14.458 1.00 83.31 537 CYS A O 1
ATOM 4315 N N . ASN A 1 538 ? 41.579 -14.279 -12.862 1.00 78.69 538 ASN A N 1
ATOM 4316 C CA . ASN A 1 538 ? 42.476 -14.950 -13.797 1.00 78.69 538 ASN A CA 1
ATOM 4317 C C . ASN A 1 538 ? 42.210 -16.462 -13.840 1.00 78.69 538 ASN A C 1
ATOM 4319 O O . ASN A 1 538 ? 41.539 -17.018 -12.971 1.00 78.69 538 ASN A O 1
ATOM 4323 N N . LEU A 1 539 ? 42.770 -17.131 -14.848 1.00 72.12 539 LEU A N 1
ATOM 4324 C CA . LEU A 1 539 ? 42.674 -18.589 -14.981 1.00 72.12 539 LEU A CA 1
ATOM 4325 C C . LEU A 1 539 ? 43.358 -19.367 -13.843 1.00 72.12 539 LEU A C 1
ATOM 4327 O O . LEU A 1 539 ? 42.997 -20.516 -13.607 1.00 72.12 539 LEU A O 1
ATOM 4331 N N . ASP A 1 540 ? 44.288 -18.746 -13.113 1.00 73.75 540 ASP A N 1
ATOM 4332 C CA . ASP A 1 540 ? 44.989 -19.389 -11.994 1.00 73.75 540 ASP A CA 1
ATOM 4333 C C . ASP A 1 540 ? 44.163 -19.407 -10.691 1.00 73.75 540 ASP A C 1
ATOM 4335 O O . ASP A 1 540 ? 44.650 -19.889 -9.671 1.00 73.75 540 ASP A O 1
ATOM 4339 N N . GLY A 1 541 ? 42.934 -18.874 -10.683 1.00 76.75 541 GLY A N 1
ATOM 4340 C CA . GLY A 1 541 ? 42.074 -18.903 -9.495 1.00 76.75 541 GLY A CA 1
ATOM 4341 C C . GLY A 1 541 ? 42.265 -17.732 -8.528 1.00 76.75 541 GLY A C 1
ATOM 4342 O O . GLY A 1 541 ? 41.898 -17.840 -7.361 1.00 76.75 541 GLY A O 1
ATOM 4343 N N . PHE A 1 542 ? 42.818 -16.605 -8.976 1.00 81.88 542 PHE A N 1
ATOM 4344 C CA . PHE A 1 542 ? 42.937 -15.384 -8.176 1.00 81.88 542 PHE A CA 1
ATOM 4345 C C . PHE A 1 542 ? 41.856 -14.365 -8.536 1.00 81.88 542 PHE A C 1
ATOM 4347 O O . PHE A 1 542 ? 41.543 -14.144 -9.708 1.00 81.88 542 PHE A O 1
ATOM 4354 N N . LEU A 1 543 ? 41.344 -13.684 -7.510 1.00 87.38 543 LEU A N 1
ATOM 4355 C CA . LEU A 1 543 ? 40.496 -12.500 -7.631 1.00 87.38 543 LEU A CA 1
ATOM 4356 C C . LEU A 1 543 ? 41.335 -11.242 -7.376 1.00 87.38 543 LEU A C 1
ATOM 4358 O O . LEU A 1 543 ? 42.013 -11.123 -6.352 1.00 87.38 543 LEU A O 1
ATOM 4362 N N . TYR A 1 544 ? 41.262 -10.293 -8.304 1.00 87.44 544 TYR A N 1
ATOM 4363 C CA . TYR A 1 544 ? 41.983 -9.025 -8.296 1.00 87.44 544 TYR A CA 1
ATOM 4364 C C . TYR A 1 544 ? 40.997 -7.886 -8.101 1.00 87.44 544 TYR A C 1
ATOM 4366 O O . TYR A 1 544 ? 39.978 -7.828 -8.786 1.00 87.44 544 TYR A O 1
ATOM 4374 N N . ALA A 1 545 ? 41.352 -6.945 -7.233 1.00 89.56 545 ALA A N 1
ATOM 4375 C CA . ALA A 1 545 ? 40.705 -5.647 -7.147 1.00 89.56 545 ALA A CA 1
ATOM 4376 C C . ALA A 1 545 ? 41.655 -4.572 -7.666 1.00 89.56 545 ALA A C 1
ATOM 4378 O O . ALA A 1 545 ? 42.775 -4.425 -7.166 1.00 89.56 545 ALA A O 1
ATOM 4379 N N . VAL A 1 546 ? 41.207 -3.807 -8.653 1.00 87.81 546 VAL A N 1
ATOM 4380 C CA . VAL A 1 546 ? 41.993 -2.768 -9.323 1.00 87.81 546 VAL A CA 1
ATOM 4381 C C . VAL A 1 546 ? 41.263 -1.441 -9.181 1.00 87.81 546 VAL A C 1
ATOM 4383 O O . VAL A 1 546 ? 40.035 -1.373 -9.265 1.00 87.81 546 VAL A O 1
ATOM 4386 N N . HIS A 1 547 ? 42.016 -0.371 -8.954 1.00 84.56 547 HIS A N 1
ATOM 4387 C CA . HIS A 1 547 ? 41.436 0.965 -8.920 1.00 84.56 547 HIS A CA 1
ATOM 4388 C C . HIS A 1 547 ? 40.909 1.342 -10.308 1.00 84.56 547 HIS A C 1
ATOM 4390 O O . HIS A 1 547 ? 41.630 1.233 -11.290 1.00 84.56 547 HIS A O 1
ATOM 4396 N N . GLY A 1 548 ? 39.686 1.862 -10.427 1.00 83.06 548 GLY A N 1
ATOM 4397 C CA . GLY A 1 548 ? 39.195 2.283 -11.749 1.00 83.06 548 GLY A CA 1
ATOM 4398 C C . GLY A 1 548 ? 39.857 3.553 -12.283 1.00 83.06 548 GLY A C 1
ATOM 4399 O O . GLY A 1 548 ? 39.851 3.795 -13.481 1.00 83.06 548 GLY A O 1
ATOM 4400 N N . HIS A 1 549 ? 40.458 4.375 -11.419 1.00 78.00 549 HIS A N 1
ATOM 4401 C CA . HIS A 1 549 ? 41.047 5.665 -11.803 1.00 78.00 549 HIS A CA 1
ATOM 4402 C C . HIS A 1 549 ? 42.537 5.584 -12.175 1.00 78.00 549 HIS A C 1
ATOM 4404 O O . HIS A 1 549 ? 43.075 6.538 -12.732 1.00 78.00 549 HIS A O 1
ATOM 4410 N N . ARG A 1 550 ? 43.221 4.479 -11.851 1.00 79.31 550 ARG A N 1
ATOM 4411 C CA . ARG A 1 550 ? 44.637 4.235 -12.171 1.00 79.31 550 ARG A CA 1
ATOM 4412 C C . ARG A 1 550 ? 44.857 2.736 -12.375 1.00 79.31 550 ARG A C 1
ATOM 4414 O O . ARG A 1 550 ? 44.250 1.968 -11.637 1.00 79.31 550 ARG A O 1
ATOM 4421 N N . PRO A 1 551 ? 45.773 2.306 -13.257 1.00 81.31 551 PRO A N 1
ATOM 4422 C CA . PRO A 1 551 ? 46.065 0.890 -13.493 1.00 81.31 551 PRO A CA 1
ATOM 4423 C C . PRO A 1 551 ? 46.891 0.279 -12.340 1.00 81.31 551 PRO A C 1
ATOM 4425 O O . PRO A 1 551 ? 48.013 -0.177 -12.539 1.00 81.31 551 PRO A O 1
ATOM 4428 N N . SER A 1 552 ? 46.376 0.306 -11.107 1.00 81.19 552 SER A N 1
ATOM 4429 C CA . SER A 1 552 ? 47.074 -0.163 -9.908 1.00 81.19 552 SER A CA 1
ATOM 4430 C C . SER A 1 552 ? 46.251 -1.169 -9.108 1.00 81.19 552 SER A C 1
ATOM 4432 O O . SER A 1 552 ? 45.057 -0.984 -8.849 1.00 81.19 552 SER A O 1
ATOM 4434 N N . LEU A 1 553 ? 46.928 -2.233 -8.670 1.00 83.75 553 LEU A N 1
ATOM 4435 C CA . LEU A 1 553 ? 46.354 -3.268 -7.818 1.00 83.75 553 LEU A CA 1
ATOM 4436 C C . LEU A 1 553 ? 46.029 -2.695 -6.430 1.00 83.75 553 LEU A C 1
ATOM 4438 O O . LEU A 1 553 ? 46.890 -2.091 -5.791 1.00 83.75 553 LEU A O 1
ATOM 4442 N N . ARG A 1 554 ? 44.804 -2.923 -5.951 1.00 85.50 554 ARG A N 1
ATOM 4443 C CA . ARG A 1 554 ? 44.390 -2.632 -4.571 1.00 85.50 554 ARG A CA 1
ATOM 4444 C C . ARG A 1 554 ? 44.687 -3.818 -3.662 1.00 85.50 554 ARG A C 1
ATOM 4446 O O . ARG A 1 554 ? 45.333 -3.666 -2.632 1.00 85.50 554 ARG A O 1
ATOM 4453 N N . TRP A 1 555 ? 44.225 -4.997 -4.059 1.00 86.38 555 TRP A N 1
ATOM 4454 C CA . TRP A 1 555 ? 44.504 -6.260 -3.387 1.00 86.38 555 TRP A CA 1
ATOM 4455 C C . TRP A 1 555 ? 44.276 -7.424 -4.349 1.00 86.38 555 TRP A C 1
ATOM 4457 O O . TRP A 1 555 ? 43.593 -7.290 -5.366 1.00 86.38 555 TRP A O 1
ATOM 4467 N N . ARG A 1 556 ? 44.848 -8.578 -4.009 1.00 84.81 556 ARG A N 1
ATOM 4468 C CA . ARG A 1 556 ? 44.552 -9.860 -4.650 1.00 84.81 556 ARG A CA 1
ATOM 4469 C C . ARG A 1 556 ? 44.296 -10.905 -3.578 1.00 84.81 556 ARG A C 1
ATOM 4471 O O . ARG A 1 556 ? 44.936 -10.859 -2.528 1.00 84.81 556 ARG A O 1
ATOM 4478 N N . THR A 1 557 ? 43.407 -11.842 -3.860 1.00 85.44 557 THR A N 1
ATOM 4479 C CA . THR A 1 557 ? 43.143 -12.972 -2.971 1.00 85.44 557 THR A CA 1
ATOM 4480 C C . THR A 1 557 ? 43.107 -14.267 -3.770 1.00 85.44 557 THR A C 1
ATOM 4482 O O . THR A 1 557 ? 42.671 -14.281 -4.922 1.00 85.44 557 THR A O 1
ATOM 4485 N N . ASP A 1 558 ? 43.638 -15.327 -3.173 1.00 83.50 558 ASP A N 1
ATOM 4486 C CA . ASP A 1 558 ? 43.568 -16.679 -3.720 1.00 83.50 558 ASP A CA 1
ATOM 4487 C C . ASP A 1 558 ? 42.188 -17.250 -3.385 1.00 83.50 558 ASP A C 1
ATOM 4489 O O . ASP A 1 558 ? 41.784 -17.236 -2.218 1.00 83.50 558 ASP A O 1
ATOM 4493 N N . LEU A 1 559 ? 41.454 -17.718 -4.394 1.00 80.75 559 LEU A N 1
ATOM 4494 C CA . LEU A 1 559 ? 40.139 -18.322 -4.190 1.00 80.75 559 LEU A CA 1
ATOM 4495 C C . LEU A 1 559 ? 40.238 -19.722 -3.546 1.00 80.75 559 LEU A C 1
ATOM 4497 O O . LEU A 1 559 ? 39.215 -20.260 -3.134 1.00 80.75 559 LEU A O 1
ATOM 4501 N N . GLN A 1 560 ? 41.445 -20.301 -3.429 1.00 76.75 560 GLN A N 1
ATOM 4502 C CA . GLN A 1 560 ? 41.718 -21.620 -2.835 1.00 76.75 560 GLN A CA 1
ATOM 4503 C C . GLN A 1 560 ? 40.834 -22.727 -3.422 1.00 76.75 560 GLN A C 1
ATOM 4505 O O . GLN A 1 560 ? 40.245 -23.542 -2.708 1.00 76.75 560 GLN A O 1
ATOM 4510 N N . LEU A 1 561 ? 40.712 -22.731 -4.748 1.00 71.94 561 LEU A N 1
ATOM 4511 C CA . LEU A 1 561 ? 39.771 -23.597 -5.445 1.00 71.94 561 LEU A CA 1
ATOM 4512 C C . LEU A 1 561 ? 40.144 -25.085 -5.273 1.00 71.94 561 LEU A C 1
ATOM 4514 O O . LEU A 1 561 ? 41.316 -25.449 -5.422 1.00 71.94 561 LEU A O 1
ATOM 4518 N N . PRO A 1 562 ? 39.171 -25.970 -4.975 1.00 60.28 562 PRO A N 1
ATOM 4519 C CA . PRO A 1 562 ? 39.415 -27.396 -4.774 1.00 60.28 562 PRO A CA 1
ATOM 4520 C C . PRO A 1 562 ? 39.620 -28.110 -6.123 1.00 60.28 562 PRO A C 1
ATOM 4522 O O . PRO A 1 562 ? 38.737 -28.804 -6.622 1.00 60.28 562 PRO A O 1
ATOM 4525 N N . GLY A 1 563 ? 40.803 -27.936 -6.718 1.00 63.78 563 GLY A N 1
ATOM 4526 C CA . GLY A 1 563 ? 41.194 -28.530 -8.003 1.00 63.78 563 GLY A CA 1
ATOM 4527 C C . GLY A 1 563 ? 41.056 -27.575 -9.198 1.00 63.78 563 GLY A C 1
ATOM 4528 O O . GLY A 1 563 ? 40.716 -26.404 -9.010 1.00 63.78 563 GLY A O 1
ATOM 4529 N N . PRO A 1 564 ? 41.341 -28.043 -10.433 1.00 60.91 564 PRO A N 1
ATOM 4530 C CA . PRO A 1 564 ? 41.248 -27.218 -11.637 1.00 60.91 564 PRO A CA 1
ATOM 4531 C C . PRO A 1 564 ? 39.802 -26.753 -11.818 1.00 60.91 564 PRO A C 1
ATOM 4533 O O . PRO A 1 564 ? 38.936 -27.541 -12.186 1.00 60.91 564 PRO A O 1
ATOM 4536 N N . SER A 1 565 ? 39.554 -25.484 -11.496 1.00 63.88 565 SER A N 1
ATOM 4537 C CA . SER A 1 565 ? 38.215 -24.907 -11.433 1.00 63.88 565 SER A CA 1
ATOM 4538 C C . SER A 1 565 ? 38.065 -23.797 -12.460 1.00 63.88 565 SER A C 1
ATOM 4540 O O . SER A 1 565 ? 38.864 -22.865 -12.487 1.00 63.88 565 SER A O 1
ATOM 4542 N N . THR A 1 566 ? 37.030 -23.871 -13.294 1.00 69.50 566 THR A N 1
ATOM 4543 C CA . THR A 1 566 ? 36.732 -22.807 -14.264 1.00 69.50 566 THR A CA 1
ATOM 4544 C C . THR A 1 566 ? 35.919 -21.712 -13.588 1.00 69.50 566 THR A C 1
ATOM 4546 O O . THR A 1 566 ? 34.874 -21.992 -13.004 1.00 69.50 566 THR A O 1
ATOM 4549 N N . ILE A 1 567 ? 36.378 -20.466 -13.652 1.00 71.25 567 ILE A N 1
ATOM 4550 C CA . ILE A 1 567 ? 35.633 -19.321 -13.119 1.00 71.25 567 ILE A CA 1
ATOM 4551 C C . ILE A 1 567 ? 34.512 -18.976 -14.098 1.00 71.25 567 ILE A C 1
ATOM 4553 O O . ILE A 1 567 ? 34.757 -18.806 -15.288 1.00 71.25 567 ILE A O 1
ATOM 4557 N N . ALA A 1 568 ? 33.289 -18.903 -13.581 1.00 66.31 568 ALA A N 1
ATOM 4558 C CA . ALA A 1 568 ? 32.081 -18.626 -14.345 1.00 66.31 568 ALA A CA 1
ATOM 4559 C C . ALA A 1 568 ? 31.851 -17.114 -14.507 1.00 66.31 568 ALA A C 1
ATOM 4561 O O . ALA A 1 568 ? 31.453 -16.658 -15.570 1.00 66.31 568 ALA A O 1
ATOM 4562 N N . GLY A 1 569 ? 32.150 -16.323 -13.473 1.00 75.81 569 GLY A N 1
ATOM 4563 C CA . GLY A 1 569 ? 32.018 -14.870 -13.534 1.00 75.81 569 GLY A CA 1
ATOM 4564 C C . GLY A 1 569 ? 32.265 -14.183 -12.196 1.00 75.81 569 GLY A C 1
ATOM 4565 O O . GLY A 1 569 ? 32.300 -14.821 -11.141 1.00 75.81 569 GLY A O 1
ATOM 4566 N N . VAL A 1 570 ? 32.430 -12.863 -12.258 1.00 82.44 570 VAL A N 1
ATOM 4567 C CA . VAL A 1 570 ? 32.524 -11.975 -11.093 1.00 82.44 570 VAL A CA 1
ATOM 4568 C C . VAL A 1 570 ? 31.410 -10.950 -11.201 1.00 82.44 570 VAL A C 1
ATOM 4570 O O . VAL A 1 570 ? 31.194 -10.401 -12.279 1.00 82.44 570 VAL A O 1
ATOM 4573 N N . ILE A 1 571 ? 30.728 -10.683 -10.092 1.00 78.56 571 ILE A N 1
ATOM 4574 C CA . ILE A 1 571 ? 29.667 -9.679 -10.010 1.00 78.56 571 ILE A CA 1
ATOM 4575 C C . ILE A 1 571 ? 29.781 -8.877 -8.720 1.00 78.56 571 ILE A C 1
ATOM 4577 O O . ILE A 1 571 ? 30.228 -9.379 -7.690 1.00 78.56 571 ILE A O 1
ATOM 4581 N N . THR A 1 572 ? 29.365 -7.621 -8.769 1.00 78.62 572 THR A N 1
ATOM 4582 C CA . THR A 1 572 ? 29.314 -6.724 -7.611 1.00 78.62 572 THR A CA 1
ATOM 4583 C C . THR A 1 572 ? 27.860 -6.479 -7.239 1.00 78.62 572 THR A C 1
ATOM 4585 O O . THR A 1 572 ? 27.061 -6.167 -8.116 1.00 78.62 572 THR A O 1
ATOM 4588 N N . GLY A 1 573 ? 27.518 -6.623 -5.959 1.00 69.06 573 GLY A N 1
ATOM 4589 C CA . GLY A 1 573 ? 26.196 -6.259 -5.443 1.00 69.06 573 GLY A CA 1
ATOM 4590 C C . GLY A 1 573 ? 26.191 -4.856 -4.834 1.00 69.06 573 GLY A C 1
ATOM 4591 O O . GLY A 1 573 ? 27.216 -4.391 -4.329 1.00 69.06 573 GLY A O 1
ATOM 4592 N N . ASN A 1 574 ? 25.021 -4.211 -4.791 1.00 66.19 574 ASN A N 1
ATOM 4593 C CA . ASN A 1 574 ? 24.849 -2.874 -4.193 1.00 66.19 574 ASN A CA 1
ATOM 4594 C C . ASN A 1 574 ? 25.026 -2.864 -2.660 1.00 66.19 574 ASN A C 1
ATOM 4596 O O . ASN A 1 574 ? 25.103 -1.809 -2.036 1.00 66.19 574 ASN A O 1
ATOM 4600 N N . ASN A 1 575 ? 25.160 -4.035 -2.038 1.00 68.69 575 ASN A N 1
ATOM 4601 C CA . ASN A 1 575 ? 25.426 -4.207 -0.611 1.00 68.69 575 ASN A CA 1
ATOM 4602 C C . ASN A 1 575 ? 26.922 -4.122 -0.230 1.00 68.69 575 ASN A C 1
ATOM 4604 O O . ASN A 1 575 ? 27.300 -4.521 0.877 1.00 68.69 575 ASN A O 1
ATOM 4608 N N . GLY A 1 576 ? 27.783 -3.649 -1.138 1.00 74.38 576 GLY A N 1
ATOM 4609 C CA . GLY A 1 576 ? 29.224 -3.520 -0.902 1.00 74.38 576 GLY A CA 1
ATOM 4610 C C . GLY A 1 576 ? 29.945 -4.869 -0.834 1.00 74.38 576 GLY A C 1
ATOM 4611 O O . GLY A 1 576 ? 30.884 -5.045 -0.048 1.00 74.38 576 GLY A O 1
ATOM 4612 N N . ARG A 1 577 ? 29.486 -5.850 -1.620 1.00 82.56 577 ARG A N 1
ATOM 4613 C CA . ARG A 1 577 ? 30.091 -7.185 -1.713 1.00 82.56 577 ARG A CA 1
ATOM 4614 C C . ARG A 1 577 ? 30.408 -7.558 -3.151 1.00 82.56 577 ARG A C 1
ATOM 4616 O O . ARG A 1 577 ? 29.746 -7.133 -4.095 1.00 82.56 577 ARG A O 1
ATOM 4623 N N . VAL A 1 578 ? 31.418 -8.406 -3.284 1.00 85.75 578 VAL A N 1
ATOM 4624 C CA . VAL A 1 578 ? 31.868 -8.975 -4.552 1.00 85.75 578 VAL A CA 1
ATOM 4625 C C . VAL A 1 578 ? 31.605 -10.468 -4.511 1.00 85.75 578 VAL A C 1
ATOM 4627 O O . VAL A 1 578 ? 32.017 -11.142 -3.567 1.00 85.75 578 VAL A O 1
ATOM 4630 N N . TYR A 1 579 ? 30.934 -10.988 -5.525 1.00 85.38 579 TYR A N 1
ATOM 4631 C CA . TYR A 1 579 ? 30.598 -12.396 -5.629 1.00 85.38 579 TYR A CA 1
ATOM 4632 C C . TYR A 1 579 ? 31.343 -13.029 -6.796 1.00 85.38 579 TYR A C 1
ATOM 4634 O O . TYR A 1 579 ? 31.426 -12.454 -7.881 1.00 85.38 579 TYR A O 1
ATOM 4642 N N . VAL A 1 580 ? 31.890 -14.218 -6.564 1.00 86.12 580 VAL A N 1
ATOM 4643 C CA . VAL A 1 580 ? 32.608 -14.997 -7.576 1.00 86.12 580 VAL A CA 1
ATOM 4644 C C . VAL A 1 580 ? 31.936 -16.349 -7.704 1.00 86.12 580 VAL A C 1
ATOM 4646 O O . VAL A 1 580 ? 31.774 -17.050 -6.705 1.00 86.12 580 VAL A O 1
ATOM 4649 N N . ALA A 1 581 ? 31.558 -16.713 -8.923 1.00 81.19 581 ALA A N 1
ATOM 4650 C CA . ALA A 1 581 ? 30.997 -18.019 -9.230 1.00 81.19 581 ALA A CA 1
ATOM 4651 C C . ALA A 1 581 ? 32.017 -18.864 -10.000 1.00 81.19 581 ALA A C 1
ATOM 4653 O O . ALA A 1 581 ? 32.684 -18.369 -10.911 1.00 81.19 581 ALA A O 1
ATOM 4654 N N . THR A 1 582 ? 32.125 -20.145 -9.664 1.00 79.56 582 THR A N 1
ATOM 4655 C CA . THR A 1 582 ? 32.892 -21.143 -10.421 1.00 79.56 582 THR A CA 1
ATOM 4656 C C . THR A 1 582 ? 31.949 -22.140 -11.069 1.00 79.56 582 THR A C 1
ATOM 4658 O O . THR A 1 582 ? 30.871 -22.402 -10.547 1.00 79.56 582 THR A O 1
ATOM 4661 N N . ALA A 1 583 ? 32.336 -22.683 -12.219 1.00 69.88 583 ALA A N 1
ATOM 4662 C CA . ALA A 1 583 ? 31.507 -23.575 -13.013 1.00 69.88 583 ALA A CA 1
ATOM 4663 C C . ALA A 1 583 ? 31.729 -25.055 -12.695 1.00 69.88 583 ALA A C 1
ATOM 4665 O O . ALA A 1 583 ? 30.759 -25.797 -12.574 1.00 69.88 583 ALA A O 1
ATOM 4666 N N . ALA A 1 584 ? 32.975 -25.499 -12.526 1.00 70.00 584 ALA A N 1
ATOM 4667 C CA . ALA A 1 584 ? 33.282 -26.914 -12.319 1.00 70.00 584 ALA A CA 1
ATOM 4668 C C . ALA A 1 584 ? 34.538 -27.094 -11.451 1.00 70.00 584 ALA A C 1
ATOM 4670 O O . ALA A 1 584 ? 35.625 -26.874 -11.974 1.00 70.00 584 ALA A O 1
ATOM 4671 N N . PRO A 1 585 ? 34.425 -27.510 -10.173 1.00 70.88 585 PRO A N 1
ATOM 4672 C CA . PRO A 1 585 ? 33.197 -27.654 -9.387 1.00 70.88 585 PRO A CA 1
ATOM 4673 C C . PRO A 1 585 ? 32.510 -26.306 -9.122 1.00 70.88 585 PRO A C 1
ATOM 4675 O O . PRO A 1 585 ? 33.162 -25.263 -9.031 1.00 70.88 585 PRO A O 1
ATOM 4678 N N . GLY A 1 586 ? 31.181 -26.329 -9.014 1.00 76.38 586 GLY A N 1
ATOM 4679 C CA . GLY A 1 586 ? 30.395 -25.109 -8.889 1.00 76.38 586 GLY A CA 1
ATOM 4680 C C . GLY A 1 586 ? 30.271 -24.585 -7.464 1.00 76.38 586 GLY A C 1
ATOM 4681 O O . GLY A 1 586 ? 29.581 -25.176 -6.625 1.00 76.38 586 GLY A O 1
ATOM 4682 N N . TYR A 1 587 ? 30.918 -23.452 -7.211 1.00 79.69 587 TYR A N 1
ATOM 4683 C CA . TYR A 1 587 ? 30.926 -22.743 -5.940 1.00 79.69 587 TYR A CA 1
ATOM 4684 C C . TYR A 1 587 ? 30.567 -21.275 -6.145 1.00 79.69 587 TYR A C 1
ATOM 4686 O O . TYR A 1 587 ? 30.890 -20.672 -7.165 1.00 79.69 587 TYR A O 1
ATOM 4694 N N . LEU A 1 588 ? 29.924 -20.696 -5.136 1.00 83.69 588 LEU A N 1
ATOM 4695 C CA . LEU A 1 588 ? 29.687 -19.268 -5.015 1.00 83.69 588 LEU A CA 1
ATOM 4696 C C . LEU A 1 588 ? 30.432 -18.749 -3.789 1.00 83.69 588 LEU A C 1
ATOM 4698 O O . LEU A 1 588 ? 30.227 -19.237 -2.674 1.00 83.69 588 LEU A O 1
ATOM 4702 N N . PHE A 1 589 ? 31.273 -17.749 -4.003 1.00 85.56 589 PHE A N 1
ATOM 4703 C CA . PHE A 1 589 ? 32.046 -17.075 -2.972 1.00 85.56 589 PHE A CA 1
ATOM 4704 C C . PHE A 1 589 ? 31.542 -15.648 -2.808 1.00 85.56 589 PHE A C 1
ATOM 4706 O O . PHE A 1 589 ? 31.252 -14.980 -3.799 1.00 85.56 589 PHE A O 1
ATOM 4713 N N . ALA A 1 590 ? 31.490 -15.164 -1.569 1.00 86.81 590 ALA A N 1
ATOM 4714 C CA . ALA A 1 590 ? 31.209 -13.768 -1.264 1.00 86.81 590 ALA A CA 1
ATOM 4715 C C . ALA A 1 590 ? 32.398 -13.128 -0.549 1.00 86.81 590 ALA A C 1
ATOM 4717 O O . ALA A 1 590 ? 32.852 -13.621 0.484 1.00 86.81 590 ALA A O 1
ATOM 4718 N N . TYR A 1 591 ? 32.855 -11.996 -1.070 1.00 87.31 591 TYR A N 1
ATOM 4719 C CA . TYR A 1 591 ? 33.956 -11.199 -0.549 1.00 87.31 591 TYR A CA 1
ATOM 4720 C C . TYR A 1 591 ? 33.480 -9.796 -0.172 1.00 87.31 591 TYR A C 1
ATOM 4722 O O . TYR A 1 591 ? 32.544 -9.250 -0.757 1.00 87.31 591 TYR A O 1
ATOM 4730 N N . THR A 1 592 ? 34.155 -9.180 0.793 1.00 87.06 592 THR A N 1
ATOM 4731 C CA . THR A 1 592 ? 34.060 -7.732 1.015 1.00 87.06 592 THR A CA 1
ATOM 4732 C C . THR A 1 592 ? 34.813 -6.976 -0.084 1.00 87.06 592 THR A C 1
ATOM 4734 O O . THR A 1 592 ? 35.733 -7.516 -0.702 1.00 87.06 592 THR A O 1
ATOM 4737 N N . THR A 1 593 ? 34.521 -5.688 -0.277 1.00 83.56 593 THR A N 1
ATOM 4738 C CA . THR A 1 593 ? 35.298 -4.804 -1.176 1.00 83.56 593 THR A CA 1
ATOM 4739 C C . THR A 1 593 ? 36.782 -4.679 -0.798 1.00 83.56 593 THR A C 1
ATOM 4741 O O . THR A 1 593 ? 37.594 -4.230 -1.611 1.00 83.56 593 THR A O 1
ATOM 4744 N N . ASN A 1 594 ? 37.162 -5.115 0.410 1.00 84.06 594 ASN A N 1
ATOM 4745 C CA . ASN A 1 594 ? 38.538 -5.183 0.909 1.00 84.06 594 ASN A CA 1
ATOM 4746 C C . ASN A 1 594 ? 39.203 -6.563 0.722 1.00 84.06 594 ASN A C 1
ATOM 4748 O O . ASN A 1 594 ? 40.337 -6.747 1.157 1.00 84.06 594 ASN A O 1
ATOM 4752 N N . GLY A 1 595 ? 38.523 -7.527 0.093 1.00 84.12 595 GLY A N 1
ATOM 4753 C CA . GLY A 1 595 ? 39.089 -8.833 -0.263 1.00 84.12 595 GLY A CA 1
ATOM 4754 C C . GLY A 1 595 ? 39.002 -9.896 0.827 1.00 84.12 595 GLY A C 1
ATOM 4755 O O . GLY A 1 595 ? 39.617 -10.954 0.709 1.00 84.12 595 GLY A O 1
ATOM 4756 N N . THR A 1 596 ? 38.232 -9.649 1.889 1.00 87.75 596 THR A N 1
ATOM 4757 C CA . THR A 1 596 ? 37.987 -10.636 2.949 1.00 87.75 596 THR A CA 1
ATOM 4758 C C . THR A 1 596 ? 36.878 -11.592 2.524 1.00 87.75 596 THR A C 1
ATOM 4760 O O . THR A 1 596 ? 35.787 -11.138 2.181 1.00 87.75 596 THR A O 1
ATOM 4763 N N . LEU A 1 597 ? 37.135 -12.902 2.576 1.00 89.00 597 LEU A N 1
ATOM 4764 C CA . LEU A 1 597 ? 36.114 -13.924 2.339 1.00 89.00 597 LEU A CA 1
ATOM 4765 C C . LEU A 1 597 ? 35.075 -13.893 3.469 1.00 89.00 597 LEU A C 1
ATOM 4767 O O . LEU A 1 597 ? 35.430 -13.997 4.642 1.00 89.00 597 LEU A O 1
ATOM 4771 N N . LEU A 1 598 ? 33.799 -13.760 3.112 1.00 86.31 598 LEU A N 1
ATOM 4772 C CA . LEU A 1 598 ? 32.671 -13.793 4.044 1.00 86.31 598 LEU A CA 1
ATOM 4773 C C . LEU A 1 598 ? 32.099 -15.202 4.172 1.00 86.31 598 LEU A C 1
ATOM 4775 O O . LEU A 1 598 ? 31.912 -15.700 5.279 1.00 86.31 598 LEU A O 1
ATOM 4779 N N . TRP A 1 599 ? 31.803 -15.836 3.038 1.00 86.50 599 TRP A N 1
ATOM 4780 C CA . TRP A 1 599 ? 31.273 -17.194 2.985 1.00 86.50 599 TRP A CA 1
ATOM 4781 C C . TRP A 1 599 ? 31.518 -17.828 1.616 1.00 86.50 599 TRP A C 1
ATOM 4783 O O . TRP A 1 599 ? 31.727 -17.138 0.617 1.00 86.50 599 TRP A O 1
ATOM 4793 N N . GLN A 1 600 ? 31.456 -19.159 1.588 1.00 85.50 600 GLN A N 1
ATOM 4794 C CA . GLN A 1 600 ? 31.498 -19.976 0.378 1.00 85.50 600 GLN A CA 1
ATOM 4795 C C . GLN A 1 600 ? 30.364 -21.005 0.412 1.00 85.50 600 GLN A C 1
ATOM 4797 O O . GLN A 1 600 ? 30.048 -21.543 1.477 1.00 85.50 600 GLN A O 1
ATOM 4802 N N . LYS A 1 601 ? 29.748 -21.285 -0.738 1.00 81.50 601 LYS A N 1
ATOM 4803 C CA . LYS A 1 601 ? 28.634 -22.235 -0.858 1.00 81.50 601 LYS A CA 1
ATOM 4804 C C . LYS A 1 601 ? 28.764 -23.067 -2.131 1.00 81.50 601 LYS A C 1
ATOM 4806 O O . LYS A 1 601 ? 28.991 -22.514 -3.199 1.00 81.50 601 LYS A O 1
ATOM 4811 N N . ALA A 1 602 ? 28.592 -24.383 -2.027 1.00 79.75 602 ALA A N 1
ATOM 4812 C CA . ALA A 1 602 ? 28.493 -25.260 -3.194 1.00 79.75 602 ALA A CA 1
ATOM 4813 C C . ALA A 1 602 ? 27.110 -25.103 -3.851 1.00 79.75 602 ALA A C 1
ATOM 4815 O O . ALA A 1 602 ? 26.096 -25.116 -3.150 1.00 79.75 602 ALA A O 1
ATOM 4816 N N . ILE A 1 603 ? 27.078 -24.943 -5.174 1.00 72.19 603 ILE A N 1
ATOM 4817 C CA . ILE A 1 603 ? 25.865 -24.612 -5.948 1.00 72.19 603 ILE A CA 1
ATOM 4818 C C . ILE A 1 603 ? 25.575 -25.590 -7.101 1.00 72.19 603 ILE A C 1
ATOM 4820 O O . ILE A 1 603 ? 24.513 -25.499 -7.704 1.00 72.19 603 ILE A O 1
ATOM 4824 N N . GLY A 1 604 ? 26.460 -26.562 -7.361 1.00 67.31 604 GLY A N 1
ATOM 4825 C CA . GLY A 1 604 ? 26.336 -27.506 -8.486 1.00 67.31 604 GLY A CA 1
ATOM 4826 C C . GLY A 1 604 ? 26.976 -26.974 -9.775 1.00 67.31 604 GLY A C 1
ATOM 4827 O O . GLY A 1 604 ? 27.313 -25.799 -9.854 1.00 67.31 604 GLY A O 1
ATOM 4828 N N . THR A 1 605 ? 27.216 -27.840 -10.764 1.00 68.19 605 THR A N 1
ATOM 4829 C CA . THR A 1 605 ? 27.987 -27.494 -11.975 1.00 68.19 605 THR A CA 1
ATOM 4830 C C . THR A 1 605 ? 27.263 -26.449 -12.837 1.00 68.19 605 THR A C 1
ATOM 4832 O O . THR A 1 605 ? 26.122 -26.669 -13.241 1.00 68.19 605 THR A O 1
ATOM 4835 N N . LEU A 1 606 ? 27.923 -25.327 -13.145 1.00 63.84 606 LEU A N 1
ATOM 4836 C CA . LEU A 1 606 ? 27.378 -24.272 -14.016 1.00 63.84 606 LEU A CA 1
ATOM 4837 C C . LEU A 1 606 ? 27.792 -24.467 -15.476 1.00 63.84 606 LEU A C 1
ATOM 4839 O O . LEU A 1 606 ? 28.831 -25.066 -15.767 1.00 63.84 606 LEU A O 1
ATOM 4843 N N . ASP A 1 607 ? 27.006 -23.900 -16.390 1.00 60.41 607 ASP A N 1
ATOM 4844 C CA . ASP A 1 607 ? 27.367 -23.823 -17.806 1.00 60.41 607 ASP A CA 1
ATOM 4845 C C . ASP A 1 607 ? 28.382 -22.697 -18.031 1.00 60.41 607 ASP A C 1
ATOM 4847 O O . ASP A 1 607 ? 28.024 -21.526 -18.131 1.00 60.41 607 ASP A O 1
ATOM 4851 N N . TYR A 1 608 ? 29.665 -23.051 -18.118 1.00 55.59 608 TYR A N 1
ATOM 4852 C CA . TYR A 1 608 ? 30.765 -22.095 -18.286 1.00 55.59 608 TYR A CA 1
ATOM 4853 C C . TYR A 1 608 ? 30.690 -21.282 -19.584 1.00 55.59 608 TYR A C 1
ATOM 4855 O O . TYR A 1 608 ? 31.333 -20.240 -19.680 1.00 55.59 608 TYR A O 1
ATOM 4863 N N . SER A 1 609 ? 29.958 -21.762 -20.593 1.00 46.78 609 SER A N 1
ATOM 4864 C CA . SER A 1 609 ? 29.880 -21.088 -21.886 1.00 46.78 609 SER A CA 1
ATOM 4865 C C . SER A 1 609 ? 28.942 -19.878 -21.837 1.00 46.78 609 SER A C 1
ATOM 4867 O O . SER A 1 609 ? 29.137 -18.915 -22.577 1.00 46.78 609 SER A O 1
ATOM 4869 N N . HIS A 1 610 ? 27.931 -19.927 -20.966 1.00 47.59 610 HIS A N 1
ATOM 4870 C CA . HIS A 1 610 ? 26.796 -19.005 -20.935 1.00 47.59 610 HIS A CA 1
ATOM 4871 C C . HIS A 1 610 ? 26.491 -18.513 -19.500 1.00 47.59 610 HIS A C 1
ATOM 4873 O O . HIS A 1 610 ? 25.374 -18.087 -19.215 1.00 47.59 610 HIS A O 1
ATOM 4879 N N . ALA A 1 611 ? 27.450 -18.593 -18.567 1.00 44.66 611 ALA A N 1
ATOM 4880 C CA . ALA A 1 611 ? 27.234 -18.290 -17.150 1.00 44.66 611 ALA A CA 1
ATOM 4881 C C . ALA A 1 611 ? 27.053 -16.786 -16.873 1.00 44.66 611 ALA A C 1
ATOM 4883 O O . ALA A 1 611 ? 27.931 -16.114 -16.331 1.00 44.66 611 ALA A O 1
ATOM 4884 N N . PHE A 1 612 ? 25.872 -16.257 -17.174 1.00 52.25 612 PHE A N 1
ATOM 4885 C CA . PHE A 1 612 ? 25.435 -14.971 -16.650 1.00 52.25 612 PHE A CA 1
ATOM 4886 C C . PHE A 1 612 ? 25.034 -15.167 -15.192 1.00 52.25 612 PHE A C 1
ATOM 4888 O O . PHE A 1 612 ? 24.008 -15.769 -14.878 1.00 52.25 612 PHE A O 1
ATOM 4895 N N . CYS A 1 613 ? 25.887 -14.690 -14.293 1.00 52.62 613 CYS A N 1
ATOM 4896 C CA . CYS A 1 613 ? 25.536 -14.560 -12.891 1.00 52.62 613 CYS A CA 1
ATOM 4897 C C . CYS A 1 613 ? 24.954 -13.157 -12.713 1.00 52.62 613 CYS A C 1
ATOM 4899 O O . CYS A 1 613 ? 25.581 -12.191 -13.134 1.00 52.62 613 CYS A O 1
ATOM 4901 N N . THR A 1 614 ? 23.774 -13.026 -12.114 1.00 55.47 614 THR A N 1
ATOM 4902 C CA . THR A 1 614 ? 23.294 -11.725 -11.625 1.00 55.47 614 THR A CA 1
ATOM 4903 C C . THR A 1 614 ? 22.901 -11.846 -10.163 1.00 55.47 614 THR A C 1
ATOM 4905 O O . THR A 1 614 ? 22.525 -12.926 -9.698 1.00 55.47 614 THR A O 1
ATOM 4908 N N . VAL A 1 615 ? 23.071 -10.754 -9.430 1.00 50.62 615 VAL A N 1
ATOM 4909 C CA . VAL A 1 615 ? 22.794 -10.652 -8.005 1.00 50.62 615 VAL A CA 1
ATOM 4910 C C . VAL A 1 615 ? 21.820 -9.503 -7.794 1.00 50.62 615 VAL A C 1
ATOM 4912 O O . VAL A 1 615 ? 21.967 -8.451 -8.410 1.00 50.62 615 VAL A O 1
ATOM 4915 N N . ASP A 1 616 ? 20.813 -9.717 -6.953 1.00 44.12 616 ASP A N 1
ATOM 4916 C CA . ASP A 1 616 ? 19.867 -8.664 -6.587 1.00 44.12 616 ASP A CA 1
ATOM 4917 C C . ASP A 1 616 ? 20.542 -7.527 -5.794 1.00 44.12 616 ASP A C 1
ATOM 4919 O O . ASP A 1 616 ? 21.654 -7.654 -5.272 1.00 44.12 616 ASP A O 1
ATOM 4923 N N . GLU A 1 617 ? 19.850 -6.396 -5.658 1.00 42.34 617 GLU A N 1
ATOM 4924 C CA . GLU A 1 617 ? 20.395 -5.197 -5.003 1.00 42.34 617 GLU A CA 1
ATOM 4925 C C . GLU A 1 617 ? 20.798 -5.438 -3.536 1.00 42.34 617 GLU A C 1
ATOM 4927 O O . GLU A 1 617 ? 21.769 -4.863 -3.039 1.00 42.34 617 GLU A O 1
ATOM 4932 N N . ASN A 1 618 ? 20.103 -6.349 -2.852 1.00 46.00 618 ASN A N 1
ATOM 4933 C CA . ASN A 1 618 ? 20.377 -6.708 -1.459 1.00 46.00 618 ASN A CA 1
ATOM 4934 C C . ASN A 1 618 ? 21.498 -7.758 -1.313 1.00 46.00 618 ASN A C 1
ATOM 4936 O O . ASN A 1 618 ? 22.016 -7.988 -0.211 1.00 46.00 618 ASN A O 1
ATOM 4940 N N . GLY A 1 619 ? 21.913 -8.387 -2.414 1.00 48.75 619 GLY A N 1
ATOM 4941 C CA . GLY A 1 619 ? 22.873 -9.485 -2.457 1.00 48.75 619 GLY A CA 1
ATOM 4942 C C . GLY A 1 619 ? 22.421 -10.762 -1.754 1.00 48.75 619 GLY A C 1
ATOM 4943 O O . GLY A 1 619 ? 23.249 -11.478 -1.172 1.00 48.75 619 GLY A O 1
ATOM 4944 N N . THR A 1 620 ? 21.111 -10.997 -1.789 1.00 43.47 620 THR A N 1
ATOM 4945 C CA . THR A 1 620 ? 20.363 -12.117 -1.217 1.00 43.47 620 THR A CA 1
ATOM 4946 C C . THR A 1 620 ? 19.930 -13.152 -2.255 1.00 43.47 620 THR A C 1
ATOM 4948 O O . THR A 1 620 ? 19.912 -14.341 -1.935 1.00 43.47 620 THR A O 1
ATOM 4951 N N . HIS A 1 621 ? 19.642 -12.737 -3.489 1.00 42.03 621 HIS A N 1
ATOM 4952 C CA . HIS A 1 621 ? 19.192 -13.612 -4.570 1.00 42.03 621 HIS A CA 1
ATOM 4953 C C . HIS A 1 621 ? 20.209 -13.623 -5.709 1.00 42.03 621 HIS A C 1
ATOM 4955 O O . HIS A 1 621 ? 20.730 -12.586 -6.112 1.00 42.03 621 HIS A O 1
ATOM 4961 N N . PHE A 1 622 ? 20.480 -14.819 -6.230 1.00 47.00 622 PHE A N 1
ATOM 4962 C CA . PHE A 1 622 ? 21.427 -15.049 -7.315 1.00 47.00 622 PHE A CA 1
ATOM 4963 C C . PHE A 1 622 ? 20.716 -15.774 -8.449 1.00 47.00 622 PHE A C 1
ATOM 4965 O O . PHE A 1 622 ? 20.095 -16.813 -8.224 1.00 47.00 622 PHE A O 1
ATOM 4972 N N . CYS A 1 623 ? 20.842 -15.259 -9.665 1.00 47.22 623 CYS A N 1
ATOM 4973 C CA . CYS A 1 623 ? 20.477 -15.994 -10.867 1.00 47.22 623 CYS A CA 1
ATOM 4974 C C . CYS A 1 623 ? 21.738 -16.626 -11.442 1.00 47.22 623 CYS A C 1
ATOM 4976 O O . CYS A 1 623 ? 22.707 -15.922 -11.722 1.00 47.22 623 CYS A O 1
ATOM 4978 N N . LEU A 1 624 ? 21.723 -17.949 -11.581 1.00 51.12 624 LEU A N 1
ATOM 4979 C CA . LEU A 1 624 ? 22.853 -18.756 -12.026 1.00 51.12 624 LEU A CA 1
ATOM 4980 C C . LEU A 1 624 ? 22.336 -19.801 -13.018 1.00 51.12 624 LEU A C 1
ATOM 4982 O O . LEU A 1 624 ? 21.328 -20.454 -12.750 1.00 51.12 624 LEU A O 1
ATOM 4986 N N . ILE A 1 625 ? 23.022 -19.974 -14.149 1.00 50.59 625 ILE A N 1
ATOM 4987 C CA . ILE A 1 625 ? 22.659 -20.979 -15.157 1.00 50.59 625 ILE A CA 1
ATOM 4988 C C . ILE A 1 625 ? 23.408 -22.283 -14.852 1.00 50.59 625 ILE A C 1
ATOM 4990 O O . ILE A 1 625 ? 24.624 -22.381 -15.030 1.00 50.59 625 ILE A O 1
ATOM 4994 N N . LEU A 1 626 ? 22.670 -23.280 -14.360 1.00 45.66 626 LEU A N 1
ATOM 4995 C CA . LEU A 1 626 ? 23.182 -24.613 -14.028 1.00 45.66 626 LEU A CA 1
ATOM 4996 C C . LEU A 1 626 ? 23.119 -25.549 -15.242 1.00 45.66 626 LEU A C 1
ATOM 4998 O O . LEU A 1 626 ? 22.147 -25.532 -15.999 1.00 45.66 626 LEU A O 1
ATOM 5002 N N . LEU A 1 627 ? 24.125 -26.415 -15.392 1.00 42.88 627 LEU A N 1
ATOM 5003 C CA . LEU A 1 627 ? 24.030 -27.562 -16.294 1.00 42.88 627 LEU A CA 1
ATOM 5004 C C . LEU A 1 627 ? 23.106 -28.598 -15.645 1.00 42.88 627 LEU A C 1
ATOM 5006 O O . LEU A 1 627 ? 23.400 -29.095 -14.559 1.00 42.88 627 LEU A O 1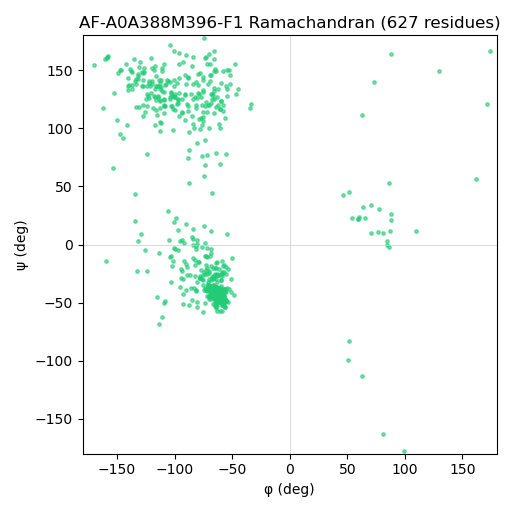
ATOM 5010 N N . ASN A 1 628 ? 21.993 -28.931 -16.304 1.00 37.34 628 ASN A N 1
ATOM 5011 C CA . ASN A 1 628 ? 21.152 -30.053 -15.880 1.00 37.34 628 ASN A CA 1
ATOM 5012 C C . ASN A 1 628 ? 21.979 -31.349 -15.901 1.00 37.34 628 ASN A C 1
ATOM 5014 O O . ASN A 1 628 ? 22.503 -31.725 -16.953 1.00 37.34 628 ASN A O 1
ATOM 5018 N N . SER A 1 629 ? 22.049 -32.038 -14.760 1.00 29.86 629 SER A N 1
ATOM 5019 C CA . SER A 1 629 ? 22.291 -33.483 -14.708 1.00 29.86 629 SER A CA 1
ATOM 5020 C C . SER A 1 629 ? 21.002 -34.236 -14.995 1.00 29.86 629 SER A C 1
ATOM 5022 O O . SER A 1 629 ? 20.022 -33.942 -14.269 1.00 29.86 629 SER A O 1
#